Protein 8IMD (pdb70)

Structure (mmCIF, N/CA/C/O backbone):
data_8IMD
#
_entry.id   8IMD
#
_cell.length_a   45.240
_cell.length_b   53.612
_cell.length_c   169.567
_cell.angle_alpha   90.00
_cell.angle_beta   90.00
_cell.angle_gamma   90.00
#
_symmetry.space_group_name_H-M   'P 21 21 21'
#
loop_
_entity.id
_entity.type
_entity.pdbx_description
1 polymer 'Cu/Zn-Superoxide dismutase'
2 non-polymer '2-(N-MORPHOLINO)-ETHANESULFONIC ACID'
3 non-polymer 'COPPER (II) ION'
4 non-polymer 'ZINC ION'
5 water water
#
loop_
_atom_site.group_PDB
_atom_site.id
_atom_site.type_symbol
_atom_site.label_atom_id
_atom_site.label_alt_id
_atom_site.label_comp_id
_atom_site.label_asym_id
_atom_site.label_entity_id
_atom_site.label_seq_id
_atom_site.pdbx_PDB_ins_code
_atom_site.Cartn_x
_atom_site.Cartn_y
_atom_site.Cartn_z
_atom_site.occupancy
_atom_site.B_iso_or_equiv
_atom_site.auth_seq_id
_atom_site.auth_comp_id
_atom_site.auth_asym_id
_atom_site.auth_atom_id
_atom_site.pdbx_PDB_model_num
ATOM 1 N N . SER A 1 16 ? -26.598 35.474 147.038 1.00 45.68 14 SER A N 1
ATOM 2 C CA . SER A 1 16 ? -27.086 34.817 145.794 1.00 40.67 14 SER A CA 1
ATOM 3 C C . SER A 1 16 ? -26.537 33.389 145.720 1.00 36.16 14 SER A C 1
ATOM 4 O O . SER A 1 16 ? -25.319 33.208 145.834 1.00 37.71 14 SER A O 1
ATOM 7 N N . LYS A 1 17 ? -27.431 32.425 145.525 1.00 33.43 15 LYS A N 1
ATOM 8 C CA . LYS A 1 17 ? -27.091 30.987 145.522 1.00 31.55 15 LYS A CA 1
ATOM 9 C C . LYS A 1 17 ? -26.200 30.684 144.307 1.00 26.26 15 LYS A C 1
ATOM 10 O O . LYS A 1 17 ? -26.648 30.890 143.159 1.00 27.69 15 LYS A O 1
ATOM 16 N N . ILE A 1 18 ? -25.011 30.154 144.539 1.00 23.62 16 ILE A N 1
ATOM 17 C CA . ILE A 1 18 ? -24.234 29.569 143.418 1.00 21.13 16 ILE A CA 1
ATOM 18 C C . ILE A 1 18 ? -24.533 28.082 143.387 1.00 21.62 16 ILE A C 1
ATOM 19 O O . ILE A 1 18 ? -24.472 27.445 144.455 1.00 22.60 16 ILE A O 1
ATOM 24 N N . SER A 1 19 ? -24.786 27.553 142.203 1.00 17.92 17 SER A N 1
ATOM 25 C CA . SER A 1 19 ? -25.009 26.115 141.986 1.00 18.55 17 SER A CA 1
ATOM 26 C C . SER A 1 19 ? -23.745 25.500 141.393 1.00 18.38 17 SER A C 1
ATOM 27 O O . SER A 1 19 ? -22.977 26.170 140.656 1.00 18.11 17 SER A O 1
ATOM 30 N N . TYR A 1 20 ? -23.503 24.224 141.713 1.00 18.92 18 TYR A N 1
ATOM 31 C CA . TYR A 1 20 ? -22.338 23.452 141.222 1.00 18.81 18 TYR A CA 1
ATOM 32 C C . TYR A 1 20 ? -22.836 22.142 140.634 1.00 17.94 18 TYR A C 1
ATOM 33 O O . TYR A 1 20 ? -23.568 21.446 141.325 1.00 20.30 18 TYR A O 1
ATOM 42 N N . TYR A 1 21 ? -22.470 21.827 139.406 1.00 16.19 19 TYR A N 1
ATOM 43 C CA . TYR A 1 21 ? -22.753 20.536 138.752 1.00 16.18 19 TYR A CA 1
ATOM 44 C C . TYR A 1 21 ? -21.416 19.908 138.423 1.00 15.21 19 TYR A C 1
ATOM 45 O O . TYR A 1 21 ? -20.429 20.535 137.959 1.00 17.28 19 TYR A O 1
ATOM 54 N N . VAL A 1 22 ? -21.354 18.588 138.637 1.00 17.10 20 VAL A N 1
ATOM 55 C CA . VAL A 1 22 ? -20.185 17.791 138.242 1.00 17.78 20 VAL A CA 1
ATOM 56 C C . VAL A 1 22 ? -20.649 16.691 137.294 1.00 18.19 20 VAL A C 1
ATOM 57 O O . VAL A 1 22 ? -21.508 15.878 137.724 1.00 19.70 20 VAL A O 1
ATOM 61 N N . ASN A 1 23 ? -20.172 16.760 136.057 1.00 18.61 21 ASN A N 1
ATOM 62 C CA . ASN A 1 23 ? -20.591 15.813 134.998 1.00 19.65 21 ASN A CA 1
ATOM 63 C C . ASN A 1 23 ? -22.114 15.693 134.996 1.00 19.68 21 ASN A C 1
ATOM 64 O O . ASN A 1 23 ? -22.648 14.558 134.848 1.00 21.21 21 ASN A O 1
ATOM 69 N N . GLY A 1 24 ? -22.843 16.792 135.130 1.00 19.43 22 GLY A N 1
ATOM 70 C CA . GLY A 1 24 ? -24.308 16.874 135.011 1.00 21.19 22 GLY A CA 1
ATOM 71 C C . GLY A 1 24 ? -25.069 16.569 136.283 1.00 21.58 22 GLY A C 1
ATOM 72 O O . GLY A 1 24 ? -26.293 16.711 136.316 1.00 24.38 22 GLY A O 1
ATOM 73 N N . LYS A 1 25 ? -24.368 16.172 137.352 1.00 20.71 23 LYS A N 1
ATOM 74 C CA . LYS A 1 25 ? -25.037 15.872 138.626 1.00 23.45 23 LYS A CA 1
ATOM 75 C C . LYS A 1 25 ? -24.965 17.091 139.562 1.00 20.50 23 LYS A C 1
ATOM 76 O O . LYS A 1 25 ? -23.874 17.670 139.705 1.00 18.49 23 LYS A O 1
ATOM 82 N N . ASP A 1 26 ? -26.068 17.424 140.209 1.00 21.92 24 ASP A N 1
ATOM 83 C CA . ASP A 1 26 ? -26.107 18.591 141.120 1.00 22.00 24 ASP A CA 1
ATOM 84 C C . ASP A 1 26 ? -25.252 18.280 142.362 1.00 20.87 24 ASP A C 1
ATOM 85 O O . ASP A 1 26 ? -25.523 17.276 143.008 1.00 26.27 24 ASP A O 1
ATOM 90 N N . HIS A 1 27 ? -24.224 19.095 142.639 1.00 17.76 25 HIS A N 1
ATOM 91 C CA . HIS A 1 27 ? -23.377 19.096 143.867 1.00 19.06 25 HIS A CA 1
ATOM 92 C C . HIS A 1 27 ? -23.611 20.368 144.694 1.00 17.37 25 HIS A C 1
ATOM 93 O O . HIS A 1 27 ? -22.737 20.684 145.520 1.00 23.04 25 HIS A O 1
ATOM 100 N N . SER A 1 28 ? -24.704 21.084 144.455 1.00 19.38 26 SER A N 1
ATOM 101 C CA . SER A 1 28 ? -25.016 22.339 145.166 1.00 20.11 26 SER A CA 1
ATOM 102 C C . SER A 1 28 ? -25.290 22.029 146.624 1.00 20.67 26 SER A C 1
ATOM 103 O O . SER A 1 28 ? -25.758 20.914 146.923 1.00 24.28 26 SER A O 1
ATOM 106 N N . THR A 1 29 ? -24.951 22.951 147.494 1.00 21.01 27 THR A N 1
ATOM 107 C CA . THR A 1 29 ? -25.351 22.831 148.924 1.00 21.03 27 THR A CA 1
ATOM 108 C C . THR A 1 29 ? -26.825 23.192 148.999 1.00 21.80 27 THR A C 1
ATOM 109 O O . THR A 1 29 ? -27.378 23.917 148.192 1.00 22.82 27 THR A O 1
ATOM 113 N N . PRO A 1 30 ? -27.555 22.722 150.036 1.00 21.25 28 PRO A N 1
ATOM 114 C CA . PRO A 1 30 ? -28.967 23.035 150.144 1.00 23.35 28 PRO A CA 1
ATOM 115 C C . PRO A 1 30 ? -29.302 24.466 150.577 1.00 22.83 28 PRO A C 1
ATOM 116 O O . PRO A 1 30 ? -30.408 24.858 150.279 1.00 27.61 28 PRO A O 1
ATOM 120 N N . ALA A 1 31 ? -28.382 25.170 151.246 1.00 24.36 29 ALA A N 1
ATOM 121 C CA . ALA A 1 31 ? -28.647 26.501 151.833 1.00 28.10 29 ALA A CA 1
ATOM 122 C C . ALA A 1 31 ? -27.521 27.490 151.540 1.00 28.60 29 ALA A C 1
ATOM 123 O O . ALA A 1 31 ? -27.516 28.546 152.204 1.00 29.28 29 ALA A O 1
ATOM 125 N N . GLY A 1 32 ? -26.602 27.186 150.612 1.00 27.39 30 GLY A N 1
ATOM 126 C CA . GLY A 1 32 ? -25.492 28.119 150.301 1.00 25.57 30 GLY A CA 1
ATOM 127 C C . GLY A 1 32 ? -24.405 28.086 151.369 1.00 26.45 30 GLY A C 1
ATOM 128 O O . GLY A 1 32 ? -23.466 28.907 151.308 1.00 25.79 30 GLY A O 1
ATOM 129 N N . GLN A 1 33 ? -24.466 27.131 152.312 1.00 22.57 31 GLN A N 1
ATOM 130 C CA . GLN A 1 33 ? -23.462 26.954 153.378 1.00 23.77 31 GLN A CA 1
ATOM 131 C C . GLN A 1 33 ? -22.740 25.618 153.237 1.00 21.74 31 GLN A C 1
ATOM 132 O O . GLN A 1 33 ? -23.373 24.581 152.947 1.00 24.23 31 GLN A O 1
ATOM 138 N N . PHE A 1 34 ? -21.435 25.653 153.440 1.00 21.58 32 PHE A N 1
ATOM 139 C CA . PHE A 1 34 ? -20.586 24.454 153.492 1.00 21.28 32 PHE A CA 1
ATOM 140 C C . PHE A 1 34 ? -20.335 24.109 154.957 1.00 25.74 32 PHE A C 1
ATOM 141 O O . PHE A 1 34 ? -19.950 24.979 155.722 1.00 25.27 32 PHE A O 1
ATOM 149 N N . MET A 1 35 ? -20.583 22.850 155.313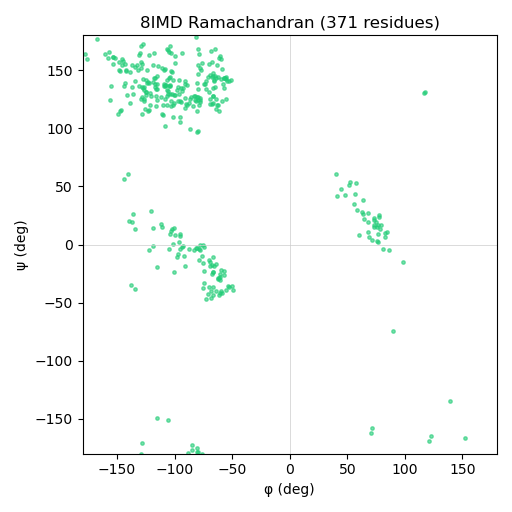 1.00 28.30 33 MET A N 1
ATOM 150 C CA . MET A 1 35 ? -20.421 22.358 156.714 1.00 33.17 33 MET A CA 1
ATOM 151 C C . MET A 1 35 ? -19.212 21.436 156.744 1.00 35.03 33 MET A C 1
ATOM 152 O O . MET A 1 35 ? -19.043 20.605 155.824 1.00 41.77 33 MET A O 1
ATOM 157 N N . ASN A 1 36 ? -18.368 21.579 157.756 1.00 35.47 34 ASN A N 1
ATOM 158 C CA . ASN A 1 36 ? -17.186 20.712 157.923 1.00 37.25 34 ASN A CA 1
ATOM 159 C C . ASN A 1 36 ? -16.811 20.717 159.401 1.00 35.70 34 ASN A C 1
ATOM 160 O O . ASN A 1 36 ? -16.659 21.821 159.938 1.00 34.48 34 ASN A O 1
ATOM 165 N N . GLN A 1 37 ? -16.730 19.533 160.007 1.00 38.81 35 GLN A N 1
ATOM 166 C CA . GLN A 1 37 ? -16.345 19.333 161.429 1.00 38.57 35 GLN A CA 1
ATOM 167 C C . GLN A 1 37 ? -17.093 20.368 162.283 1.00 38.46 35 GLN A C 1
ATOM 168 O O . GLN A 1 37 ? -16.448 21.064 163.090 1.00 43.33 35 GLN A O 1
ATOM 174 N N . GLY A 1 38 ? -18.407 20.496 162.067 1.00 36.43 36 GLY A N 1
ATOM 175 C CA . GLY A 1 38 ? -19.323 21.257 162.939 1.00 38.80 36 GLY A CA 1
ATOM 176 C C . GLY A 1 38 ? -19.223 22.770 162.776 1.00 38.71 36 GLY A C 1
ATOM 177 O O . GLY A 1 38 ? -19.754 23.509 163.637 1.00 37.00 36 GLY A O 1
ATOM 178 N N . THR A 1 39 ? -18.599 23.259 161.707 1.00 36.21 37 THR A N 1
ATOM 179 C CA . THR A 1 39 ? -18.548 24.707 161.383 1.00 36.16 37 THR A CA 1
ATOM 180 C C . THR A 1 39 ? -19.279 24.911 160.048 1.00 36.18 37 THR A C 1
ATOM 181 O O . THR A 1 39 ? -19.198 23.990 159.211 1.00 35.24 37 THR A O 1
ATOM 185 N N . ALA A 1 40 ? -19.993 26.026 159.906 1.00 34.53 38 ALA A N 1
ATOM 186 C CA . ALA A 1 40 ? -20.631 26.490 158.649 1.00 32.80 38 ALA A CA 1
ATOM 187 C C . ALA A 1 40 ? -19.821 27.677 158.104 1.00 34.75 38 ALA A C 1
ATOM 188 O O . ALA A 1 40 ? -19.308 28.486 158.891 1.00 33.41 38 ALA A O 1
ATOM 190 N N . ALA A 1 41 ? -19.672 27.739 156.785 1.00 28.23 39 ALA A N 1
ATOM 191 C CA . ALA A 1 41 ? -19.055 28.863 156.055 1.00 27.39 39 ALA A CA 1
ATOM 192 C C . ALA A 1 41 ? -19.856 29.047 154.773 1.00 25.61 39 ALA A C 1
ATOM 193 O O . ALA A 1 41 ? -20.428 28.093 154.238 1.00 27.19 39 ALA A O 1
ATOM 195 N N . PRO A 1 42 ? -19.968 30.267 154.224 1.00 24.03 40 PRO A N 1
ATOM 196 C CA . PRO A 1 42 ? -20.597 30.417 152.918 1.00 23.87 40 PRO A CA 1
ATOM 197 C C . PRO A 1 42 ? -19.875 29.486 151.939 1.00 20.95 40 PRO A C 1
ATOM 198 O O . PRO A 1 42 ? -18.655 29.363 151.973 1.00 22.39 40 PRO A O 1
ATOM 202 N N . ASP A 1 43 ? -20.620 28.845 151.047 1.00 20.19 41 ASP A N 1
ATOM 203 C CA . ASP A 1 43 ? -19.991 27.860 150.150 1.00 21.04 41 ASP A CA 1
ATOM 204 C C . ASP A 1 43 ? -19.251 28.522 148.985 1.00 20.81 41 ASP A C 1
ATOM 205 O O . ASP A 1 43 ? -18.436 27.827 148.379 1.00 21.81 41 ASP A O 1
ATOM 210 N N . SER A 1 44 ? -19.472 29.823 148.752 1.00 18.60 42 SER A N 1
ATOM 211 C CA . SER A 1 44 ? -18.926 30.534 147.559 1.00 18.94 42 SER A CA 1
ATOM 212 C C . SER A 1 44 ? -18.536 31.947 147.971 1.00 19.92 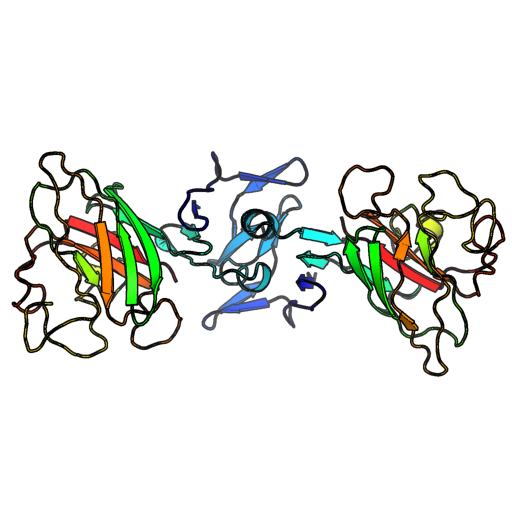42 SER A C 1
ATOM 213 O O . SER A 1 44 ? -19.334 32.625 148.678 1.00 21.28 42 SER A O 1
ATOM 216 N N . ILE A 1 45 ? -17.406 32.385 147.469 1.00 18.39 43 ILE A N 1
ATOM 217 C CA . ILE A 1 45 ? -17.062 33.824 147.413 1.00 21.20 43 ILE A CA 1
ATOM 218 C C . ILE A 1 45 ? -16.660 34.132 145.976 1.00 19.70 43 ILE A C 1
ATOM 219 O O . ILE A 1 45 ? -15.880 33.419 145.384 1.00 19.86 43 ILE A O 1
ATOM 224 N N . ILE A 1 46 ? -17.161 35.239 145.454 1.00 22.33 44 ILE A N 1
ATOM 225 C CA . ILE A 1 46 ? -16.724 35.720 144.123 1.00 24.15 44 ILE A CA 1
ATOM 226 C C . ILE A 1 46 ? -15.880 36.960 144.347 1.00 22.96 44 ILE A C 1
ATOM 227 O O . ILE A 1 46 ? -16.332 37.878 145.085 1.00 26.20 44 ILE A O 1
ATOM 232 N N . HIS A 1 47 ? -14.674 36.914 143.811 1.00 24.08 45 HIS A N 1
ATOM 233 C CA . HIS A 1 47 ? -13.765 38.078 143.898 1.00 25.06 45 HIS A CA 1
ATOM 234 C C . HIS A 1 47 ? -12.996 38.236 142.592 1.00 25.95 45 HIS A C 1
ATOM 235 O O . HIS A 1 47 ? -12.382 37.264 142.125 1.00 23.17 45 HIS A O 1
ATOM 242 N N . ASN A 1 48 ? -13.009 39.457 142.024 1.00 25.84 46 ASN A N 1
ATOM 243 C CA . ASN A 1 48 ? -12.358 39.786 140.740 1.00 24.99 46 ASN A CA 1
ATOM 244 C C . ASN A 1 48 ? -12.889 38.842 139.668 1.00 23.61 46 ASN A C 1
ATOM 245 O O . ASN A 1 48 ? -12.155 38.545 138.733 1.00 25.71 46 ASN A O 1
ATOM 250 N N . GLY A 1 49 ? -14.164 38.479 139.775 1.00 22.06 47 GLY A N 1
ATOM 251 C CA . GLY A 1 49 ? -14.817 37.599 138.787 1.00 24.28 47 GLY A CA 1
ATOM 252 C C . GLY A 1 49 ? -14.487 36.120 139.049 1.00 22.13 47 GLY A C 1
ATOM 253 O O . GLY A 1 49 ? -14.900 35.306 138.223 1.00 24.13 47 GLY A O 1
ATOM 254 N N . THR A 1 50 ? -13.638 35.785 140.027 1.00 23.35 48 THR A N 1
ATOM 255 C CA . THR A 1 50 ? -13.191 34.381 140.270 1.00 20.94 48 THR A CA 1
ATOM 256 C C . THR A 1 50 ? -14.072 33.775 141.378 1.00 19.97 48 THR A C 1
ATOM 257 O O . THR A 1 50 ? -14.189 34.398 142.421 1.00 20.05 48 THR A O 1
ATOM 261 N N . THR A 1 51 ? -14.649 32.585 141.157 1.00 19.15 49 THR A N 1
ATOM 262 C CA . THR A 1 51 ? -15.433 31.864 142.191 1.00 18.25 49 THR A CA 1
ATOM 263 C C . THR A 1 51 ? -14.498 31.033 143.062 1.00 16.67 49 THR A C 1
ATOM 264 O O . THR A 1 51 ? -13.687 30.294 142.551 1.00 17.42 49 THR A O 1
ATOM 268 N N . TYR A 1 52 ? -14.604 31.235 144.360 1.00 17.16 50 TYR A N 1
ATOM 269 C CA . TYR A 1 52 ? -13.810 30.538 145.372 1.00 16.79 50 TYR A CA 1
ATOM 270 C C . TYR A 1 52 ? -14.727 29.696 146.222 1.00 15.56 50 TYR A C 1
ATOM 271 O O . TYR A 1 52 ? -15.843 30.085 146.502 1.00 16.28 50 TYR A O 1
ATOM 280 N N . VAL A 1 53 ? -14.190 28.548 146.626 1.00 16.87 51 VAL A N 1
ATOM 281 C CA . VAL A 1 53 ? -14.915 27.616 147.537 1.00 17.62 51 VAL A CA 1
ATOM 282 C C . VAL A 1 53 ? -13.981 27.282 148.695 1.00 15.37 51 VAL A C 1
ATOM 283 O O . VAL A 1 53 ? -12.775 27.322 148.594 1.00 15.70 51 VAL A O 1
ATOM 287 N N . PRO A 1 54 ? -14.534 26.870 149.854 1.00 17.62 52 PRO A N 1
ATOM 288 C CA . PRO A 1 54 ? -13.666 26.411 150.936 1.00 17.22 52 PRO A CA 1
ATOM 289 C C . PRO A 1 54 ? -12.764 25.256 150.520 1.00 18.04 52 PRO A C 1
ATOM 290 O O . PRO A 1 54 ? -13.214 24.349 149.779 1.00 18.00 52 PRO A O 1
ATOM 294 N N A VAL A 1 55 ? -11.533 25.269 151.023 0.50 19.24 53 VAL A N 1
ATOM 295 N N B VAL A 1 55 ? -11.525 25.267 150.996 0.50 19.95 53 VAL A N 1
ATOM 296 C CA A VAL A 1 55 ? -10.526 24.215 150.709 0.50 18.98 53 VAL A CA 1
ATOM 297 C CA B VAL A 1 55 ? -10.540 24.196 150.669 0.50 20.11 53 VAL A CA 1
ATOM 298 C C A VAL A 1 55 ? -11.112 22.832 150.988 0.50 19.94 53 VAL A C 1
ATOM 299 C C B VAL A 1 55 ? -11.153 22.825 150.962 0.50 20.57 53 VAL A C 1
ATOM 300 O O A VAL A 1 55 ? -10.829 21.930 150.189 0.50 20.36 53 VAL A O 1
ATOM 301 O O B VAL A 1 55 ? -10.969 21.922 150.138 0.50 20.85 53 VAL A O 1
ATOM 308 N N . ARG A 1 56 ? -11.876 22.654 152.074 1.00 21.67 54 ARG A N 1
ATOM 309 C CA . ARG A 1 56 ? -12.398 21.311 152.449 1.00 23.49 54 ARG A CA 1
ATOM 310 C C . ARG A 1 56 ? -13.630 20.934 151.597 1.00 22.54 54 ARG A C 1
ATOM 311 O O . ARG A 1 56 ? -14.049 19.775 151.634 1.00 25.92 54 ARG A O 1
ATOM 319 N N . MET A 1 57 ? -14.097 21.794 150.684 1.00 21.17 55 MET A N 1
ATOM 320 C CA . MET A 1 57 ? -15.220 21.482 149.778 1.00 20.68 55 MET A CA 1
ATOM 321 C C . MET A 1 57 ? -14.706 21.057 148.402 1.00 19.97 55 MET A C 1
ATOM 322 O O . MET A 1 57 ? -15.423 20.439 147.598 1.00 21.74 55 MET A O 1
ATOM 327 N N A VAL A 1 58 ? -13.488 21.405 148.075 0.50 18.74 56 VAL A N 1
ATOM 328 N N B VAL A 1 58 ? -13.485 21.452 148.079 0.50 19.91 56 VAL A N 1
ATOM 329 C CA A VAL A 1 58 ? -13.128 21.399 146.630 0.50 20.16 56 VAL A CA 1
ATOM 330 C CA B VAL A 1 58 ? -12.975 21.357 146.675 0.50 21.69 56 VAL A CA 1
ATOM 331 C C A VAL A 1 58 ? -12.807 19.959 146.156 0.50 21.48 56 VAL A C 1
ATOM 332 C C B VAL A 1 58 ? -13.034 19.903 146.213 0.50 20.80 56 VAL A C 1
ATOM 333 O O A VAL A 1 58 ? -12.827 19.739 144.888 0.50 20.93 56 VAL A O 1
ATOM 334 O O B VAL A 1 58 ? -13.450 19.639 145.067 0.50 16.68 56 VAL A O 1
ATOM 341 N N . SER A 1 59 ? -12.625 18.974 147.060 1.00 20.77 57 SER A N 1
ATOM 342 C CA . SER A 1 59 ? -12.520 17.534 146.714 1.00 22.40 57 SER A CA 1
ATOM 343 C C . SER A 1 59 ? -13.804 17.067 146.032 1.00 19.20 57 SER A C 1
ATOM 344 O O . SER A 1 59 ? -13.717 16.302 145.021 1.00 22.38 57 SER A O 1
ATOM 347 N N . ASP A 1 60 ? -14.931 17.455 146.580 1.00 20.44 58 ASP A N 1
ATOM 348 C CA . ASP A 1 60 ? -16.244 17.012 146.072 1.00 19.11 58 ASP A CA 1
ATOM 349 C C . ASP A 1 60 ? -16.397 17.520 144.633 1.00 20.08 58 ASP A C 1
ATOM 350 O O . ASP A 1 60 ? -17.146 16.871 143.867 1.00 21.03 58 ASP A O 1
ATOM 355 N N . LEU A 1 61 ? -15.774 18.643 144.287 1.00 18.76 59 LEU A N 1
ATOM 356 C CA . LEU A 1 61 ? -15.992 19.255 142.956 1.00 17.70 59 LEU A CA 1
ATOM 357 C C . LEU A 1 61 ? -14.970 18.741 141.948 1.00 18.82 59 LEU A C 1
ATOM 358 O O . LEU A 1 61 ? -15.247 18.881 140.734 1.00 17.90 59 LEU A O 1
ATOM 363 N N . VAL A 1 62 ? -13.834 18.159 142.368 1.00 19.55 60 VAL A N 1
ATOM 364 C CA . VAL A 1 62 ? -12.751 17.811 141.391 1.00 20.27 60 VAL A CA 1
ATOM 365 C C . VAL A 1 62 ? -12.462 16.302 141.351 1.00 20.83 60 VAL A C 1
ATOM 366 O O . VAL A 1 62 ? -11.592 15.917 140.530 1.00 24.96 60 VAL A O 1
ATOM 370 N N . GLY A 1 63 ? -13.144 15.508 142.156 1.00 19.52 61 GLY A N 1
ATOM 371 C CA . GLY A 1 63 ? -13.127 14.036 142.085 1.00 22.15 61 GLY A CA 1
ATOM 372 C C . GLY A 1 63 ? -11.757 13.474 142.362 1.00 28.55 61 GLY A C 1
ATOM 373 O O . GLY A 1 63 ? -11.477 12.363 141.858 1.00 30.32 61 GLY A O 1
ATOM 374 N N . GLN A 1 64 ? -10.928 14.198 143.123 1.00 26.14 62 GLN A N 1
ATOM 375 C CA . GLN A 1 64 ? -9.570 13.742 143.530 1.00 28.80 62 GLN A CA 1
ATOM 376 C C . GLN A 1 64 ? -9.522 14.011 145.037 1.00 29.32 62 GLN A C 1
ATOM 377 O O . GLN A 1 64 ? -10.220 14.914 145.524 1.00 25.45 62 GLN A O 1
ATOM 383 N N . PRO A 1 65 ? -8.775 13.248 145.874 1.00 30.20 63 PRO A N 1
ATOM 384 C CA . PRO A 1 65 ? -8.683 13.649 147.266 1.00 27.77 63 PRO A CA 1
ATOM 385 C C . PRO A 1 65 ? -7.851 14.949 147.301 1.00 23.82 63 PRO A C 1
ATOM 386 O O . PRO A 1 65 ? -6.940 15.179 146.495 1.00 24.71 63 PRO A O 1
ATOM 390 N N . VAL A 1 66 ? -8.238 15.793 148.252 1.00 25.71 64 VAL A N 1
ATOM 391 C CA . VAL A 1 66 ? -7.602 17.107 148.489 1.00 25.72 64 VAL A CA 1
ATOM 392 C C . VAL A 1 66 ? -7.100 17.059 149.933 1.00 24.37 64 VAL A C 1
ATOM 393 O O . VAL A 1 66 ? -7.893 16.742 150.841 1.00 27.57 64 VAL A O 1
ATOM 397 N N . TYR A 1 67 ? -5.794 17.214 150.083 1.00 21.87 65 TYR A N 1
ATOM 398 C CA . TYR A 1 67 ? -5.176 17.220 151.423 1.00 22.99 65 TYR A CA 1
ATOM 399 C C . TYR A 1 67 ? -4.775 18.655 151.717 1.00 19.59 65 TYR A C 1
ATOM 400 O O . TYR A 1 67 ? -4.161 19.331 150.866 1.00 22.85 65 TYR A O 1
ATOM 409 N N . TRP A 1 68 ? -5.054 19.041 152.961 1.00 18.65 66 TRP A N 1
ATOM 410 C CA . TRP A 1 68 ? -4.856 20.424 153.446 1.00 18.79 66 TRP A CA 1
ATOM 411 C C . TRP A 1 68 ? -4.001 20.406 154.718 1.00 19.02 66 TRP A C 1
ATOM 412 O O . TRP A 1 68 ? -4.381 19.742 155.671 1.00 17.42 66 TRP A O 1
ATOM 423 N N . GLU A 1 69 ? -2.917 21.157 154.679 1.00 17.89 67 GLU A N 1
ATOM 424 C CA . GLU A 1 69 ? -2.035 21.397 155.852 1.00 19.21 67 GLU A CA 1
ATOM 425 C C . GLU A 1 69 ? -2.281 22.849 156.265 1.00 18.39 67 GLU A C 1
ATOM 426 O O . GLU A 1 69 ? -1.721 23.738 155.603 1.00 19.14 67 GLU A O 1
ATOM 432 N N . GLN A 1 70 ? -3.061 23.073 157.325 1.00 19.45 68 GLN A N 1
ATOM 433 C CA . GLN A 1 70 ? -3.635 24.407 157.630 1.00 21.58 68 GLN A CA 1
ATOM 434 C C . GLN A 1 70 ? -2.514 25.369 158.034 1.00 22.51 68 GLN A C 1
ATOM 435 O O . GLN A 1 70 ? -2.547 26.506 157.548 1.00 26.14 68 GLN A O 1
ATOM 441 N N . ALA A 1 71 ? -1.577 24.982 158.901 1.00 23.37 69 ALA A N 1
ATOM 442 C CA . ALA A 1 71 ? -0.577 25.922 159.447 1.00 28.96 69 ALA A CA 1
ATOM 443 C C . ALA A 1 71 ? 0.406 26.312 158.348 1.00 26.24 69 ALA A C 1
ATOM 444 O O . ALA A 1 71 ? 0.804 27.489 158.324 1.00 30.12 69 ALA A O 1
ATOM 446 N N . SER A 1 72 ? 0.776 25.398 157.448 1.00 24.00 70 SER A N 1
ATOM 447 C CA . SER A 1 72 ? 1.755 25.693 156.353 1.00 24.29 70 SER A CA 1
ATOM 448 C C . SER A 1 72 ? 1.013 26.149 155.088 1.00 25.04 70 SER A C 1
ATOM 449 O O . SER A 1 72 ? 1.694 26.348 154.044 1.00 24.96 70 SER A O 1
ATOM 452 N N . ARG A 1 73 ? -0.317 26.186 155.121 1.00 22.81 71 ARG A N 1
ATOM 453 C CA . ARG A 1 73 ? -1.134 26.620 153.948 1.00 23.89 71 ARG A CA 1
ATOM 454 C C . ARG A 1 73 ? -0.716 25.846 152.693 1.00 24.95 71 ARG A C 1
ATOM 455 O O . ARG A 1 73 ? -0.493 26.479 151.628 1.00 24.72 71 ARG A O 1
ATOM 463 N N . THR A 1 74 ? -0.657 24.522 152.775 1.00 22.24 72 THR A N 1
ATOM 464 C CA . THR A 1 74 ? -0.272 23.628 151.653 1.00 23.70 72 THR A CA 1
ATOM 465 C C . THR A 1 74 ? -1.449 22.742 151.265 1.00 21.12 72 THR A C 1
ATOM 466 O O . THR A 1 74 ? -1.979 22.031 152.107 1.00 19.29 72 THR A O 1
ATOM 470 N N . ILE A 1 75 ? -1.819 22.793 149.977 1.00 21.64 73 ILE A N 1
ATOM 471 C CA . ILE A 1 75 ? -2.785 21.864 149.346 1.00 21.01 73 ILE A CA 1
ATOM 472 C C . ILE A 1 75 ? -2.020 20.844 148.538 1.00 19.89 73 ILE A C 1
ATOM 473 O O . ILE A 1 75 ? -1.189 21.200 147.721 1.00 21.95 73 ILE A O 1
ATOM 478 N N A SER A 1 76 ? -2.357 19.585 148.783 0.50 19.65 74 SER A N 1
ATOM 479 N N B SER A 1 76 ? -2.300 19.578 148.770 0.50 20.32 74 SER A N 1
ATOM 480 C CA A SER A 1 76 ? -1.850 18.387 148.071 0.50 21.24 74 SER A CA 1
ATOM 481 C CA B SER A 1 76 ? -1.744 18.491 147.938 0.50 22.06 74 SER A CA 1
ATOM 482 C C A SER A 1 76 ? -3.009 17.736 147.335 0.50 20.38 74 SER A C 1
ATOM 483 C C B SER A 1 76 ? -2.911 17.702 147.341 0.50 21.57 74 SER A C 1
ATOM 484 O O A SER A 1 76 ? -3.975 17.344 147.988 0.50 21.13 74 SER A O 1
ATOM 485 O O B SER A 1 76 ? -3.817 17.272 148.051 0.50 22.13 74 SER A O 1
ATOM 490 N N . LEU A 1 77 ? -2.861 17.571 146.026 1.00 26.30 75 LEU A N 1
ATOM 491 C CA . LEU A 1 77 ? -3.865 16.834 145.246 1.00 29.63 75 LEU A CA 1
ATOM 492 C C . LEU A 1 77 ? -3.253 15.493 144.911 1.00 25.17 75 LEU A C 1
ATOM 493 O O . LEU A 1 77 ? -2.046 15.412 144.552 1.00 26.61 75 LEU A O 1
ATOM 498 N N . GLY A 1 78 ? -4.062 14.456 145.073 1.00 32.51 76 GLY A N 1
ATOM 499 C CA . GLY A 1 78 ? -3.654 13.106 144.681 1.00 31.22 76 GLY A CA 1
ATOM 500 C C . GLY A 1 78 ? -2.956 12.394 145.816 1.00 35.00 76 GLY A C 1
ATOM 501 O O . GLY A 1 78 ? -3.584 11.468 146.374 1.00 38.40 76 GLY A O 1
ATOM 502 N N . LEU A 1 79 ? -1.705 12.801 146.079 1.00 36.61 77 LEU A N 1
ATOM 503 C CA . LEU A 1 79 ? -0.769 12.234 147.090 1.00 33.10 77 LEU A CA 1
ATOM 504 C C . LEU A 1 79 ? -0.494 13.293 148.142 1.00 29.92 77 LEU A C 1
ATOM 505 O O . LEU A 1 79 ? -0.251 14.444 147.820 1.00 30.55 77 LEU A O 1
ATOM 510 N N . PRO A 1 80 ? -0.541 12.958 149.443 1.00 24.70 78 PRO A N 1
ATOM 511 C CA . PRO A 1 80 ? -0.163 13.954 150.444 1.00 22.73 78 PRO A CA 1
ATOM 512 C C . PRO A 1 80 ? 1.317 14.274 150.304 1.00 22.45 78 PRO A C 1
ATOM 513 O O . PRO A 1 80 ? 2.122 13.346 150.111 1.00 22.84 78 PRO A O 1
ATOM 517 N N . VAL A 1 81 ? 1.654 15.549 150.457 1.00 18.86 79 VAL A N 1
ATOM 518 C CA . VAL A 1 81 ? 3.037 16.052 150.548 1.00 20.31 79 VAL A CA 1
ATOM 519 C C . VAL A 1 81 ? 3.291 16.478 151.998 1.00 19.27 79 VAL A C 1
ATOM 520 O O . VAL A 1 81 ? 2.379 17.025 152.656 1.00 20.95 79 VAL A O 1
ATOM 524 N N . VAL A 1 82 ? 4.467 16.127 152.502 1.00 18.67 80 VAL A N 1
ATOM 525 C CA . VAL A 1 82 ? 4.936 16.545 153.840 1.00 20.05 80 VAL A CA 1
ATOM 526 C C . VAL A 1 82 ? 6.155 17.415 153.629 1.00 17.73 80 VAL A C 1
ATOM 527 O O . VAL A 1 82 ? 7.186 16.937 153.056 1.00 21.20 80 VAL A O 1
ATOM 531 N N . LYS A 1 83 ? 6.091 18.656 154.069 1.00 17.46 81 LYS A N 1
ATOM 532 C CA . LYS A 1 83 ? 7.256 19.537 154.052 1.00 19.18 81 LYS A CA 1
ATOM 533 C C . LYS A 1 83 ? 7.995 19.417 155.371 1.00 19.08 81 LYS A C 1
ATOM 534 O O . LYS A 1 83 ? 7.356 19.600 156.431 1.00 20.14 81 LYS A O 1
ATOM 540 N N . LEU A 1 84 ? 9.276 19.137 155.327 1.00 17.60 82 LEU A N 1
ATOM 541 C CA . LEU A 1 84 ? 10.080 18.898 156.526 1.00 19.40 82 LEU A CA 1
ATOM 542 C C . LEU A 1 84 ? 10.920 20.140 156.784 1.00 19.75 82 LEU A C 1
ATOM 543 O O . LEU A 1 84 ? 11.563 20.704 155.857 1.00 19.75 82 LEU A O 1
ATOM 548 N N . TYR A 1 85 ? 10.968 20.529 158.029 1.00 18.20 83 TYR A N 1
ATOM 549 C CA . TYR A 1 85 ? 11.713 21.693 158.523 1.00 17.96 83 TYR A CA 1
ATOM 550 C C . TYR A 1 85 ? 12.608 21.319 159.684 1.00 19.14 83 TYR A C 1
ATOM 551 O O . TYR A 1 85 ? 12.322 20.338 160.421 1.00 18.25 83 TYR A O 1
ATOM 560 N N . ASN A 1 86 ? 13.682 22.082 159.914 1.00 18.43 84 ASN A N 1
ATOM 561 C CA . ASN A 1 86 ? 14.457 21.957 161.159 1.00 19.70 84 ASN A CA 1
ATOM 562 C C . ASN A 1 86 ? 13.822 22.801 162.277 1.00 19.75 84 ASN A C 1
ATOM 563 O O . ASN A 1 86 ? 12.785 23.393 162.074 1.00 22.06 84 ASN A O 1
ATOM 568 N N . ALA A 1 87 ? 14.479 22.807 163.438 1.00 24.13 85 ALA A N 1
ATOM 569 C CA . ALA A 1 87 ? 13.958 23.485 164.638 1.00 26.70 85 ALA A CA 1
ATOM 570 C C . ALA A 1 87 ? 13.816 24.987 164.376 1.00 30.10 85 ALA A C 1
ATOM 571 O O . ALA A 1 87 ? 12.875 25.586 164.930 1.00 31.11 85 ALA A O 1
ATOM 573 N N . ALA A 1 88 ? 14.649 25.545 163.490 1.00 32.95 86 ALA A N 1
ATOM 574 C CA . ALA A 1 88 ? 14.684 26.975 163.119 1.00 33.87 86 ALA A CA 1
ATOM 575 C C . ALA A 1 88 ? 13.601 27.347 162.096 1.00 31.96 86 ALA A C 1
ATOM 576 O O . ALA A 1 88 ? 13.524 28.538 161.766 1.00 36.03 86 ALA A O 1
ATOM 578 N N . GLY A 1 89 ? 12.788 26.402 161.589 1.00 26.91 87 GLY A N 1
ATOM 579 C CA . GLY A 1 89 ? 11.757 26.676 160.575 1.00 27.47 87 GLY A CA 1
ATOM 580 C C . GLY A 1 89 ? 12.282 26.668 159.137 1.00 24.71 87 GLY A C 1
ATOM 581 O O . GLY A 1 89 ? 11.479 26.976 158.241 1.00 29.83 87 GLY A O 1
ATOM 582 N N . GLU A 1 90 ? 13.510 26.221 158.926 1.00 27.08 88 GLU A N 1
ATOM 583 C CA . GLU A 1 90 ? 14.121 26.180 157.563 1.00 28.10 88 GLU A CA 1
ATOM 584 C C . GLU A 1 90 ? 13.835 24.834 156.902 1.00 27.84 88 GLU A C 1
ATOM 585 O O . GLU A 1 90 ? 13.950 23.798 157.598 1.00 23.55 88 GLU A O 1
ATOM 591 N N . SER A 1 91 ? 13.492 24.857 155.617 1.00 25.84 89 SER A N 1
ATOM 592 C CA . SER A 1 91 ? 13.224 23.637 154.832 1.00 26.92 89 SER A CA 1
ATOM 593 C C . SER A 1 91 ? 14.440 22.707 154.873 1.00 24.37 89 SER A C 1
ATOM 594 O O . SER A 1 91 ? 15.582 23.163 154.648 1.00 24.00 89 SER A O 1
ATOM 597 N N . VAL A 1 92 ? 14.221 21.412 155.102 1.00 21.93 90 VAL A N 1
ATOM 598 C CA . VAL A 1 92 ? 15.298 20.388 154.984 1.00 23.81 90 VAL A CA 1
ATOM 599 C C . VAL A 1 92 ? 14.906 19.316 153.978 1.00 22.69 90 VAL A C 1
ATOM 600 O O . VAL A 1 92 ? 15.744 18.454 153.653 1.00 24.15 90 VAL A O 1
ATOM 604 N N . GLY A 1 93 ? 13.703 19.355 153.446 1.00 21.38 91 GLY A N 1
ATOM 605 C CA . GLY A 1 93 ? 13.295 18.320 152.486 1.00 23.95 91 GLY A CA 1
ATOM 606 C C . GLY A 1 93 ? 11.812 18.101 152.508 1.00 21.84 91 GLY A C 1
ATOM 607 O O . GLY A 1 93 ? 11.089 18.991 153.013 1.00 21.46 91 GLY A O 1
ATOM 608 N N . SER A 1 94 ? 11.378 17.025 151.899 1.00 19.83 92 SER A N 1
ATOM 609 C CA . SER A 1 94 ? 9.950 16.717 151.754 1.00 20.10 92 SER A CA 1
ATOM 610 C C . SER A 1 94 ? 9.723 15.238 151.547 1.00 19.18 92 SER A C 1
ATOM 611 O O . SER A 1 94 ? 10.678 14.451 151.295 1.00 20.53 92 SER A O 1
ATOM 614 N N . ALA A 1 95 ? 8.484 14.867 151.701 1.00 20.27 93 ALA A N 1
ATOM 615 C CA . ALA A 1 95 ? 8.098 13.473 151.506 1.00 21.46 93 ALA A CA 1
ATOM 616 C C . ALA A 1 95 ? 6.733 13.421 150.839 1.00 22.14 93 ALA A C 1
ATOM 617 O O . ALA A 1 95 ? 5.950 14.356 150.993 1.00 23.45 93 ALA A O 1
ATOM 619 N N . THR A 1 96 ? 6.515 12.379 150.066 1.00 20.91 94 THR A N 1
ATOM 620 C CA . THR A 1 96 ? 5.187 12.011 149.552 1.00 22.17 94 THR A CA 1
ATOM 621 C C . THR A 1 96 ? 4.736 10.752 150.252 1.00 22.80 94 THR A C 1
ATOM 622 O O . THR A 1 96 ? 5.581 9.903 150.612 1.00 24.08 94 THR A O 1
ATOM 626 N N . LEU A 1 97 ? 3.440 10.605 150.397 1.00 21.74 95 LEU A N 1
ATOM 627 C CA . LEU A 1 97 ? 2.817 9.400 150.954 1.00 21.48 95 LEU A CA 1
ATOM 628 C C . LEU A 1 97 ? 1.932 8.807 149.879 1.00 24.90 95 LEU A C 1
ATOM 629 O O . LEU A 1 97 ? 1.310 9.599 149.174 1.00 24.55 95 LEU A O 1
ATOM 634 N N . GLU A 1 98 ? 1.856 7.488 149.798 1.00 27.41 96 GLU A N 1
ATOM 635 C CA . GLU A 1 98 ? 0.881 6.826 148.893 1.00 28.26 96 GLU A CA 1
ATOM 636 C C . GLU A 1 98 ? 0.349 5.563 149.532 1.00 27.10 96 GLU A C 1
ATOM 637 O O . GLU A 1 98 ? 1.145 4.817 150.144 1.00 26.08 96 GLU A O 1
ATOM 643 N N . GLN A 1 99 ? -0.962 5.350 149.430 1.00 24.13 97 GLN A N 1
ATOM 644 C CA . GLN A 1 99 ? -1.600 4.184 150.035 1.00 25.74 97 GLN A CA 1
ATOM 645 C C . GLN A 1 99 ? -1.157 2.957 149.241 1.00 24.63 97 GLN A C 1
ATOM 646 O O . GLN A 1 99 ? -1.211 3.001 147.980 1.00 26.98 97 GLN A O 1
ATOM 652 N N . ILE A 1 100 ? -0.722 1.916 149.935 1.00 26.23 98 ILE A N 1
ATOM 653 C CA . ILE A 1 100 ? -0.461 0.585 149.311 1.00 24.82 98 ILE A CA 1
ATOM 654 C C . ILE A 1 100 ? -1.179 -0.470 150.139 1.00 25.37 98 ILE A C 1
ATOM 655 O O . ILE A 1 100 ? -1.895 -0.153 151.084 1.00 26.77 98 ILE A O 1
ATOM 660 N N . ASN A 1 101 ? -1.060 -1.738 149.731 1.00 25.70 99 ASN A N 1
ATOM 661 C CA . ASN A 1 101 ? -1.754 -2.834 150.437 1.00 30.43 99 ASN A CA 1
ATOM 662 C C . ASN A 1 101 ? -1.235 -2.896 151.879 1.00 28.11 99 ASN A C 1
ATOM 663 O O . ASN A 1 101 ? -0.033 -3.167 152.045 1.00 31.55 99 ASN A O 1
ATOM 668 N N . ASP A 1 102 ? -2.085 -2.630 152.877 1.00 31.07 100 ASP A N 1
ATOM 669 C CA . ASP A 1 102 ? -1.750 -2.752 154.326 1.00 35.36 100 ASP A CA 1
ATOM 670 C C . ASP A 1 102 ? -0.552 -1.857 154.691 1.00 34.78 100 ASP A C 1
ATOM 671 O O . ASP A 1 102 ? 0.207 -2.243 155.629 1.00 31.70 100 ASP A O 1
ATOM 676 N N . GLY A 1 103 ? -0.362 -0.731 153.998 1.00 30.59 101 GLY A N 1
ATOM 677 C CA . GLY A 1 103 ? 0.625 0.271 154.439 1.00 27.92 101 GLY A CA 1
ATOM 678 C C . GLY A 1 103 ? 0.521 1.595 153.732 1.00 27.37 101 GLY A C 1
ATOM 679 O O . GLY A 1 103 ? -0.334 1.797 152.818 1.00 27.63 101 GLY A O 1
ATOM 680 N N . VAL A 1 104 ? 1.359 2.537 154.152 1.00 24.64 102 VAL A N 1
ATOM 681 C CA . VAL A 1 104 ? 1.571 3.797 153.410 1.00 23.57 102 VAL A CA 1
ATOM 682 C C . VAL A 1 104 ? 3.034 3.875 153.041 1.00 23.09 102 VAL A C 1
ATOM 683 O O . VAL A 1 104 ? 3.900 3.764 153.944 1.00 21.05 102 VAL A O 1
ATOM 687 N N . LYS A 1 105 ? 3.310 4.093 151.769 1.00 22.23 103 LYS A N 1
ATOM 688 C CA . LYS A 1 105 ? 4.666 4.190 151.218 1.00 23.32 103 LYS A CA 1
ATOM 689 C C . LYS A 1 105 ? 5.110 5.634 151.340 1.00 23.11 103 LYS A C 1
ATOM 690 O O . LYS A 1 105 ? 4.369 6.544 150.861 1.00 23.48 103 LYS A O 1
ATOM 696 N N . VAL A 1 106 ? 6.233 5.856 152.052 1.00 21.53 104 VAL A N 1
ATOM 697 C CA . VAL A 1 106 ? 6.821 7.201 152.232 1.00 20.45 104 VAL A CA 1
ATOM 698 C C . VAL A 1 106 ? 8.012 7.334 151.313 1.00 21.46 104 VAL A C 1
ATOM 699 O O . VAL A 1 106 ? 8.951 6.540 151.456 1.00 24.22 104 VAL A O 1
ATOM 703 N N . LYS A 1 107 ? 8.028 8.327 150.444 1.00 21.40 105 LYS A N 1
ATOM 704 C CA . LYS A 1 107 ? 9.190 8.643 149.605 1.00 23.50 105 LYS A CA 1
ATOM 705 C C . LYS A 1 107 ? 9.749 9.954 150.124 1.00 22.06 105 LYS A C 1
ATOM 706 O O . LYS A 1 107 ? 9.077 10.992 149.991 1.00 21.67 105 LYS A O 1
ATOM 712 N N . ILE A 1 108 ? 10.921 9.898 150.722 1.00 21.20 106 ILE A N 1
ATOM 713 C CA . ILE A 1 108 ? 11.484 11.064 151.431 1.00 20.24 106 ILE A CA 1
ATOM 714 C C . ILE A 1 108 ? 12.791 11.457 150.789 1.00 21.10 106 ILE A C 1
ATOM 715 O O . ILE A 1 108 ? 13.588 10.586 150.474 1.00 21.76 106 ILE A O 1
ATOM 720 N N A THR A 1 109 ? 12.952 12.767 150.659 0.50 20.33 107 THR A N 1
ATOM 721 N N B THR A 1 109 ? 13.025 12.757 150.661 0.50 21.34 107 THR A N 1
ATOM 722 C CA A THR A 1 109 ? 14.183 13.498 150.309 0.50 21.23 107 THR A CA 1
ATOM 723 C CA B THR A 1 109 ? 14.334 13.340 150.295 0.50 23.65 107 THR A CA 1
ATOM 724 C C A THR A 1 109 ? 14.538 14.385 151.501 0.50 21.98 107 THR A C 1
ATOM 725 C C B THR A 1 109 ? 14.652 14.476 151.261 0.50 24.29 107 THR A C 1
ATOM 726 O O A THR A 1 109 ? 13.652 15.073 152.035 0.50 19.58 107 THR A O 1
ATOM 727 O O B THR A 1 109 ? 13.872 15.456 151.320 0.50 25.75 107 THR A O 1
ATOM 734 N N . ALA A 1 110 ? 15.778 14.350 151.952 1.00 22.07 108 ALA A N 1
ATOM 735 C CA . ALA A 1 110 ? 16.237 15.317 152.947 1.00 22.08 108 ALA A CA 1
ATOM 736 C C . ALA A 1 110 ? 17.688 15.682 152.685 1.00 22.06 108 ALA A C 1
ATOM 737 O O . ALA A 1 110 ? 18.410 14.890 152.060 1.00 22.91 108 ALA A O 1
ATOM 739 N N . SER A 1 111 ? 18.058 16.882 153.101 1.00 21.48 109 SER A N 1
ATOM 740 C CA . SER A 1 111 ? 19.406 17.440 152.908 1.00 23.24 109 SER A CA 1
ATOM 741 C C . SER A 1 111 ? 19.851 18.122 154.186 1.00 22.84 109 SER A C 1
ATOM 742 O O . SER A 1 111 ? 18.982 18.612 154.927 1.00 24.64 109 SER A O 1
ATOM 745 N N . GLY A 1 112 ? 21.157 18.219 154.386 1.00 21.77 110 GLY A N 1
ATOM 746 C CA . GLY A 1 112 ? 21.719 18.987 155.494 1.00 20.43 110 GLY A CA 1
ATOM 747 C C . GLY A 1 112 ? 21.639 18.293 156.837 1.00 20.20 110 GLY A C 1
ATOM 748 O O . GLY A 1 112 ? 21.661 18.990 157.831 1.00 24.16 110 GLY A O 1
ATOM 749 N N . LEU A 1 113 ? 21.555 16.960 156.857 1.00 19.08 111 LEU A N 1
ATOM 750 C CA . LEU A 1 113 ? 21.509 16.163 158.106 1.00 20.99 111 LEU A CA 1
ATOM 751 C C . LEU A 1 113 ? 22.898 15.600 158.413 1.00 19.17 111 LEU A C 1
ATOM 752 O O . LEU A 1 113 ? 23.735 15.530 157.456 1.00 22.40 111 LEU A O 1
ATOM 757 N N . THR A 1 114 ? 23.185 15.292 159.660 1.00 19.75 112 THR A N 1
ATOM 758 C CA . THR A 1 114 ? 24.479 14.685 160.037 1.00 19.97 112 THR A CA 1
ATOM 759 C C . THR A 1 114 ? 24.599 13.284 159.461 1.00 20.85 112 THR A C 1
ATOM 760 O O . THR A 1 114 ? 23.675 12.489 159.410 1.00 19.95 112 THR A O 1
ATOM 764 N N . PRO A 1 115 ? 25.762 12.939 158.864 1.00 22.64 113 PRO A N 1
ATOM 765 C CA . PRO A 1 115 ? 25.976 11.597 158.353 1.00 21.30 113 PRO A CA 1
ATOM 766 C C . PRO A 1 115 ? 25.648 10.546 159.417 1.00 19.30 113 PRO A C 1
ATOM 767 O O . PRO A 1 115 ? 26.021 10.703 160.564 1.00 22.53 113 PRO A O 1
ATOM 771 N N . GLY A 1 116 ? 25.050 9.475 158.953 1.00 18.88 114 GLY A N 1
ATOM 772 C CA . GLY A 1 116 ? 24.791 8.289 159.765 1.00 17.58 114 GLY A CA 1
ATOM 773 C C . GLY A 1 116 ? 23.314 7.978 159.785 1.00 18.68 114 GLY A C 1
ATOM 774 O O . GLY A 1 116 ? 22.527 8.496 158.943 1.00 18.97 114 GLY A O 1
ATOM 775 N N . LYS A 1 117 ? 22.921 7.131 160.714 1.00 17.30 115 LYS A N 1
ATOM 776 C CA . LYS A 1 117 ? 21.527 6.644 160.801 1.00 16.51 115 LYS A CA 1
ATOM 777 C C . LYS A 1 117 ? 20.729 7.521 161.753 1.00 16.34 115 LYS A C 1
ATOM 778 O O . LYS A 1 117 ? 21.168 7.790 162.875 1.00 17.32 115 LYS A O 1
ATOM 784 N N . HIS A 1 118 ? 19.543 7.932 161.293 1.00 15.49 116 HIS A N 1
ATOM 785 C CA . HIS A 1 118 ? 18.597 8.760 162.075 1.00 14.90 116 HIS A CA 1
ATOM 786 C C . HIS A 1 118 ? 17.248 8.067 162.240 1.00 15.22 116 HIS A C 1
ATOM 787 O O . HIS A 1 118 ? 16.616 7.704 161.253 1.00 15.34 116 HIS A O 1
ATOM 794 N N . GLY A 1 119 ? 16.788 8.025 163.466 1.00 14.66 117 GLY A N 1
ATOM 795 C CA . GLY A 1 119 ? 15.429 7.556 163.758 1.00 14.40 117 GLY A CA 1
ATOM 796 C C . GLY A 1 119 ? 14.403 8.336 162.971 1.00 13.33 117 GLY A C 1
ATOM 797 O O . GLY A 1 119 ? 14.538 9.532 162.754 1.00 14.55 117 GLY A O 1
ATOM 798 N N . PHE A 1 120 ? 13.360 7.636 162.507 1.00 14.23 118 PHE A N 1
ATOM 799 C CA . PHE A 1 120 ? 12.410 8.206 161.545 1.00 13.74 118 PHE A CA 1
ATOM 800 C C . PHE A 1 120 ? 11.056 7.572 161.816 1.00 13.25 118 PHE A C 1
ATOM 801 O O . PHE A 1 120 ? 10.919 6.358 161.618 1.00 13.61 118 PHE A O 1
ATOM 809 N N . HIS A 1 121 ? 10.083 8.367 162.297 1.00 14.17 119 HIS A N 1
ATOM 810 C CA . HIS A 1 121 ? 8.787 7.791 162.709 1.00 14.75 119 HIS A CA 1
ATOM 811 C C . HIS A 1 121 ? 7.660 8.750 162.395 1.00 14.08 119 HIS A C 1
ATOM 812 O O . HIS A 1 121 ? 7.825 9.962 162.355 1.00 14.13 119 HIS A O 1
ATOM 819 N N . VAL A 1 122 ? 6.472 8.160 162.302 1.00 14.08 120 VAL A N 1
ATOM 820 C CA . VAL A 1 122 ? 5.208 8.934 162.386 1.00 14.24 120 VAL A CA 1
ATOM 821 C C . VAL A 1 122 ? 4.925 9.155 163.869 1.00 13.15 120 VAL A C 1
ATOM 822 O O . VAL A 1 122 ? 4.847 8.162 164.638 1.00 14.70 120 VAL A O 1
ATOM 826 N N . HIS A 1 123 ? 4.790 10.402 164.243 1.00 13.44 121 HIS A N 1
ATOM 827 C CA . HIS A 1 123 ? 4.375 10.774 165.608 1.00 14.08 121 HIS A CA 1
ATOM 828 C C . HIS A 1 123 ? 2.862 11.012 165.649 1.00 14.83 121 HIS A C 1
ATOM 829 O O . HIS A 1 123 ? 2.219 11.217 164.600 1.00 14.84 121 HIS A O 1
ATOM 836 N N A GLU A 1 124 ? 2.323 10.914 166.847 0.50 14.47 122 GLU A N 1
ATOM 837 N N B GLU A 1 124 ? 2.309 10.990 166.856 0.50 14.66 122 GLU A N 1
ATOM 838 C CA A GLU A 1 124 ? 0.856 10.933 167.054 0.50 14.85 122 GLU A CA 1
ATOM 839 C CA B GLU A 1 124 ? 0.833 10.916 167.078 0.50 15.04 122 GLU A CA 1
ATOM 840 C C A GLU A 1 124 ? 0.247 12.256 166.583 0.50 14.29 122 GLU A C 1
ATOM 841 C C B GLU A 1 124 ? 0.144 12.262 166.795 0.50 14.56 122 GLU A C 1
ATOM 842 O O A GLU A 1 124 ? -0.778 12.195 165.844 0.50 13.76 122 GLU A O 1
ATOM 843 O O B GLU A 1 124 ? -1.036 12.264 166.372 0.50 14.21 122 GLU A O 1
ATOM 854 N N . ASN A 1 125 ? 0.812 13.385 167.022 1.00 14.70 123 ASN A N 1
ATOM 855 C CA . ASN A 1 125 ? 0.185 14.718 166.943 1.00 14.32 123 ASN A CA 1
ATOM 856 C C . ASN A 1 125 ? 0.790 15.531 165.804 1.00 15.19 123 ASN A C 1
ATOM 857 O O . ASN A 1 125 ? 1.969 15.327 165.411 1.00 15.06 123 ASN A O 1
ATOM 862 N N . VAL A 1 126 ? 0.037 16.497 165.290 1.00 15.46 124 VAL A N 1
ATOM 863 C CA . VAL A 1 126 ? 0.621 17.598 164.491 1.00 15.85 124 VAL A CA 1
ATOM 864 C C . VAL A 1 126 ? 1.645 18.357 165.330 1.00 16.44 124 VAL A C 1
ATOM 865 O O . VAL A 1 126 ? 1.573 18.394 166.561 1.00 16.98 124 VAL A O 1
ATOM 869 N N . ILE A 1 127 ? 2.625 18.919 164.649 1.00 14.52 125 ILE A N 1
ATOM 870 C CA . ILE A 1 127 ? 3.550 19.897 165.246 1.00 16.06 125 ILE A CA 1
ATOM 871 C C . ILE A 1 127 ? 2.849 21.250 165.292 1.00 14.88 125 ILE A C 1
ATOM 872 O O . ILE A 1 127 ? 2.410 21.724 164.237 1.00 16.91 125 ILE A O 1
ATOM 877 N N . GLN A 1 128 ? 2.775 21.831 166.468 1.00 14.63 126 GLN A N 1
ATOM 878 C CA . GLN A 1 128 ? 2.201 23.179 166.630 1.00 16.89 126 GLN A CA 1
ATOM 879 C C . GLN A 1 128 ? 3.309 24.194 166.827 1.00 21.90 126 GLN A C 1
ATOM 880 O O . GLN A 1 128 ? 4.194 23.910 167.661 1.00 21.23 126 GLN A O 1
ATOM 886 N N . GLY A 1 129 ? 3.253 25.273 166.033 1.00 24.26 127 GLY A N 1
ATOM 887 C CA . GLY A 1 129 ? 4.190 26.401 166.175 1.00 26.25 127 GLY A CA 1
ATOM 888 C C . GLY A 1 129 ? 5.619 25.967 165.914 1.00 24.44 127 GLY A C 1
ATOM 889 O O . GLY A 1 129 ? 6.532 26.604 166.487 1.00 28.71 127 GLY A O 1
ATOM 890 N N . GLY A 1 130 ? 5.832 24.932 165.085 1.00 22.74 128 GLY A N 1
ATOM 891 C CA . GLY A 1 130 ? 7.182 24.447 164.735 1.00 23.34 128 GLY A CA 1
ATOM 892 C C . GLY A 1 130 ? 7.943 23.798 165.888 1.00 21.79 128 GLY A C 1
ATOM 893 O O . GLY A 1 130 ? 9.118 23.483 165.662 1.00 23.96 128 GLY A O 1
ATOM 894 N N . ASP A 1 131 ? 7.309 23.508 167.034 1.00 20.91 129 ASP A N 1
ATOM 895 C CA . ASP A 1 131 ? 7.929 22.940 168.261 1.00 19.92 129 ASP A CA 1
ATOM 896 C C . ASP A 1 131 ? 7.760 21.430 168.282 1.00 19.36 129 ASP A C 1
ATOM 897 O O . ASP A 1 131 ? 6.660 20.959 168.458 1.00 17.95 129 ASP A O 1
ATOM 902 N N . PHE A 1 132 ? 8.819 20.674 168.022 1.00 16.99 130 PHE A N 1
ATOM 903 C CA . PHE A 1 132 ? 8.697 19.232 167.773 1.00 15.39 130 PHE A CA 1
ATOM 904 C C . PHE A 1 132 ? 8.218 18.479 169.013 1.00 14.65 130 PHE A C 1
ATOM 905 O O . PHE A 1 132 ? 7.726 17.391 168.882 1.00 14.92 130 PHE A O 1
ATOM 913 N N . LYS A 1 133 ? 8.331 19.060 170.192 1.00 16.41 131 LYS A N 1
ATOM 914 C CA . LYS A 1 133 ? 7.865 18.399 171.435 1.00 18.57 131 LYS A CA 1
ATOM 915 C C . LYS A 1 133 ? 6.353 18.186 171.316 1.00 16.58 131 LYS A C 1
ATOM 916 O O . LYS A 1 133 ? 5.843 17.143 171.791 1.00 17.02 131 LYS A O 1
ATOM 922 N N . SER A 1 134 ? 5.687 19.067 170.590 1.00 16.73 132 SER A N 1
ATOM 923 C CA . SER A 1 134 ? 4.197 19.006 170.496 1.00 15.21 132 SER A CA 1
ATOM 924 C C . SER A 1 134 ? 3.745 17.780 169.697 1.00 15.54 132 SER A C 1
ATOM 925 O O . SER A 1 134 ? 2.575 17.427 169.725 1.00 14.62 132 SER A O 1
ATOM 928 N N . ALA A 1 135 ? 4.608 17.162 168.898 1.00 14.10 133 ALA A N 1
ATOM 929 C CA . ALA A 1 135 ? 4.267 15.973 168.084 1.00 13.69 133 ALA A CA 1
ATOM 930 C C . ALA A 1 135 ? 3.895 14.748 168.914 1.00 13.31 133 ALA A C 1
ATOM 931 O O . ALA A 1 135 ? 3.381 13.799 168.387 1.00 14.66 133 ALA A O 1
ATOM 933 N N . GLY A 1 136 ? 4.240 14.765 170.214 1.00 13.70 134 GLY A N 1
ATOM 934 C CA . GLY A 1 136 ? 3.928 13.644 171.082 1.00 15.14 134 GLY A CA 1
ATOM 935 C C . GLY A 1 136 ? 4.759 12.446 170.775 1.00 15.02 134 GLY A C 1
ATOM 936 O O . GLY A 1 136 ? 5.861 12.573 170.169 1.00 15.07 134 GLY A O 1
ATOM 937 N N . GLY A 1 137 ? 4.322 11.283 171.240 1.00 15.60 135 GLY A N 1
ATOM 938 C CA . GLY A 1 137 ? 5.029 10.036 171.019 1.00 14.23 135 GLY A CA 1
ATOM 939 C C . GLY A 1 137 ? 4.774 9.433 169.671 1.00 15.43 135 GLY A C 1
ATOM 940 O O . GLY A 1 137 ? 4.114 10.070 168.809 1.00 16.50 135 GLY A O 1
ATOM 941 N N . HIS A 1 138 ? 5.296 8.237 169.424 1.00 15.49 136 HIS A N 1
ATOM 942 C CA . HIS A 1 138 ? 5.104 7.536 168.148 1.00 16.62 136 HIS A CA 1
ATOM 943 C C . HIS A 1 138 ? 3.627 7.202 167.997 1.00 16.86 136 HIS A C 1
ATOM 944 O O . HIS A 1 138 ? 2.955 6.863 168.980 1.00 18.06 136 HIS A O 1
ATOM 951 N N . PHE A 1 139 ? 3.192 7.266 166.763 1.00 16.35 137 PHE A N 1
ATOM 952 C CA . PHE A 1 139 ? 1.825 6.803 166.406 1.00 15.65 137 PHE A CA 1
ATOM 953 C C . PHE A 1 139 ? 1.726 5.312 166.697 1.00 15.58 137 PHE A C 1
ATOM 954 O O . PHE A 1 139 ? 2.475 4.524 166.124 1.00 16.00 137 PHE A O 1
ATOM 962 N N . ASN A 1 140 ? 0.800 4.958 167.585 1.00 18.97 138 ASN A N 1
ATOM 963 C CA . ASN A 1 140 ? 0.765 3.595 168.172 1.00 19.01 138 ASN A CA 1
ATOM 964 C C . ASN A 1 140 ? -0.679 3.135 168.383 1.00 20.71 138 ASN A C 1
ATOM 965 O O . ASN A 1 140 ? -1.051 2.765 169.503 1.00 22.77 138 ASN A O 1
ATOM 970 N N . PRO A 1 141 ? -1.500 3.129 167.313 1.00 22.43 139 PRO A N 1
ATOM 971 C CA . PRO A 1 141 ? -2.925 2.779 167.469 1.00 21.89 139 PRO A CA 1
ATOM 972 C C . PRO A 1 141 ? -3.138 1.303 167.841 1.00 25.65 139 PRO A C 1
ATOM 973 O O . PRO A 1 141 ? -4.213 1.010 168.358 1.00 26.29 139 PRO A O 1
ATOM 977 N N . THR A 1 142 ? -2.155 0.414 167.655 1.00 24.19 140 THR A N 1
ATOM 978 C CA . THR A 1 142 ? -2.286 -1.033 168.006 1.00 25.97 140 THR A CA 1
ATOM 979 C C . THR A 1 142 ? -1.618 -1.351 169.351 1.00 27.06 140 THR A C 1
ATOM 980 O O . THR A 1 142 ? -1.494 -2.567 169.678 1.00 28.39 140 THR A O 1
ATOM 984 N N . ASP A 1 143 ? -1.179 -0.338 170.094 1.00 25.87 141 ASP A N 1
ATOM 985 C CA . ASP A 1 143 ? -0.736 -0.471 171.498 1.00 27.49 141 ASP A CA 1
ATOM 986 C C . ASP A 1 143 ? 0.404 -1.482 171.571 1.00 30.59 141 ASP A C 1
ATOM 987 O O . ASP A 1 143 ? 0.316 -2.433 172.398 1.00 33.64 141 ASP A O 1
ATOM 992 N N . LYS A 1 144 ? 1.450 -1.289 170.762 1.00 25.06 142 LYS A N 1
ATOM 993 C CA . LYS A 1 144 ? 2.651 -2.165 170.728 1.00 24.03 142 LYS A CA 1
ATOM 994 C C . LYS A 1 144 ? 3.831 -1.448 171.381 1.00 22.90 142 LYS A C 1
ATOM 995 O O . LYS A 1 144 ? 3.754 -0.239 171.674 1.00 24.24 142 LYS A O 1
ATOM 1001 N N . HIS A 1 145 ? 4.900 -2.198 171.633 1.00 21.52 143 HIS A N 1
ATOM 1002 C CA . HIS A 1 145 ? 6.175 -1.576 172.052 1.00 24.67 143 HIS A CA 1
ATOM 1003 C C . HIS A 1 145 ? 6.891 -1.018 170.828 1.00 20.62 143 HIS A C 1
ATOM 1004 O O . HIS A 1 145 ? 6.588 -1.345 169.681 1.00 21.09 143 HIS A O 1
ATOM 1011 N N . HIS A 1 146 ? 7.924 -0.220 171.079 1.00 20.62 144 HIS A N 1
ATOM 1012 C CA . HIS A 1 146 ? 8.695 0.374 169.965 1.00 19.14 144 HIS A CA 1
ATOM 1013 C C . HIS A 1 146 ? 9.553 -0.682 169.272 1.00 21.04 144 HIS A C 1
ATOM 1014 O O . HIS A 1 146 ? 10.190 -1.526 169.978 1.00 21.63 144 HIS A O 1
ATOM 1021 N N . GLY A 1 147 ? 9.658 -0.629 167.957 1.00 19.73 145 GLY A N 1
ATOM 1022 C CA . GLY A 1 147 ? 10.818 -1.231 167.273 1.00 19.86 145 GLY A CA 1
ATOM 1023 C C . GLY A 1 147 ? 10.499 -2.361 166.323 1.00 20.57 145 GLY A C 1
ATOM 1024 O O . GLY A 1 147 ? 9.857 -3.348 166.753 1.00 23.86 145 GLY A O 1
ATOM 1025 N N . LEU A 1 148 ? 11.059 -2.273 165.133 1.00 23.56 146 LEU A N 1
ATOM 1026 C CA . LEU A 1 148 ? 10.841 -3.289 164.069 1.00 23.74 146 LEU A CA 1
ATOM 1027 C C . LEU A 1 148 ? 11.655 -4.555 164.417 1.00 27.15 146 LEU A C 1
ATOM 1028 O O . LEU A 1 148 ? 11.378 -5.625 163.849 1.00 30.67 146 LEU A O 1
ATOM 1033 N N . GLU A 1 149 ? 12.616 -4.476 165.335 1.00 27.33 147 GLU A N 1
ATOM 1034 C CA . GLU A 1 149 ? 13.402 -5.675 165.747 1.00 28.31 147 GLU A CA 1
ATOM 1035 C C . GLU A 1 149 ? 12.921 -6.161 167.107 1.00 29.36 147 GLU A C 1
ATOM 1036 O O . GLU A 1 149 ? 13.490 -7.111 167.658 1.00 31.26 147 GLU A O 1
ATOM 1042 N N . ASN A 1 150 ? 11.831 -5.619 167.602 1.00 27.03 148 ASN A N 1
ATOM 1043 C CA . ASN A 1 150 ? 11.319 -5.953 168.939 1.00 27.00 148 ASN A CA 1
ATOM 1044 C C . ASN A 1 150 ? 10.261 -7.045 168.812 1.00 27.89 148 ASN A C 1
ATOM 1045 O O . ASN A 1 150 ? 9.287 -6.830 168.108 1.00 27.01 148 ASN A O 1
ATOM 1050 N N . PRO A 1 151 ? 10.3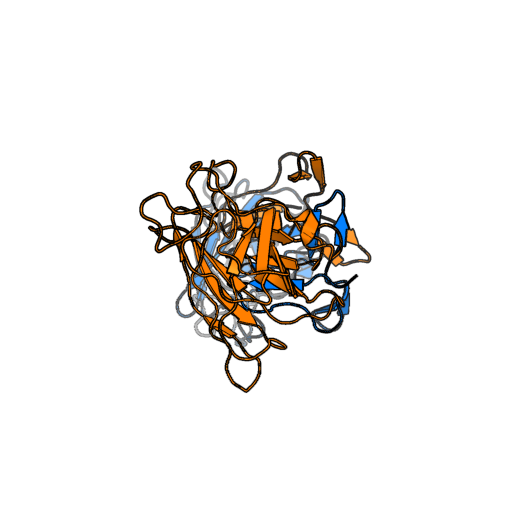67 -8.222 169.485 1.00 30.26 149 PRO A N 1
ATOM 1051 C CA . PRO A 1 151 ? 9.320 -9.239 169.379 1.00 32.03 149 PRO A CA 1
ATOM 1052 C C . PRO A 1 151 ? 7.947 -8.733 169.863 1.00 30.01 149 PRO A C 1
ATOM 1053 O O . PRO A 1 151 ? 6.925 -9.315 169.482 1.00 33.55 149 PRO A O 1
ATOM 1057 N N . GLN A 1 152 ? 7.925 -7.683 170.693 1.00 28.13 150 GLN A N 1
ATOM 1058 C CA . GLN A 1 152 ? 6.682 -7.070 171.204 1.00 29.98 150 GLN A CA 1
ATOM 1059 C C . GLN A 1 152 ? 6.383 -5.763 170.459 1.00 26.06 150 GLN A C 1
ATOM 1060 O O . GLN A 1 152 ? 5.523 -5.004 170.941 1.00 27.34 150 GLN A O 1
ATOM 1066 N N . GLY A 1 153 ? 7.099 -5.537 169.367 1.00 24.55 151 GLY A N 1
ATOM 1067 C CA . GLY A 1 153 ? 6.896 -4.384 168.466 1.00 26.41 151 GLY A CA 1
ATOM 1068 C C . GLY A 1 153 ? 5.737 -4.650 167.514 1.00 28.04 151 GLY A C 1
ATOM 1069 O O . GLY A 1 153 ? 5.103 -5.715 167.570 1.00 30.53 151 GLY A O 1
ATOM 1070 N N . SER A 1 154 ? 5.444 -3.702 166.615 1.00 24.97 152 SER A N 1
ATOM 1071 C CA . SER A 1 154 ? 6.074 -2.386 166.556 1.00 24.30 152 SER A CA 1
ATOM 1072 C C . SER A 1 154 ? 4.976 -1.330 166.473 1.00 23.41 152 SER A C 1
ATOM 1073 O O . SER A 1 154 ? 3.792 -1.660 166.193 1.00 24.64 152 SER A O 1
ATOM 1076 N N . HIS A 1 155 ? 5.332 -0.077 166.715 1.00 19.55 153 HIS A N 1
ATOM 1077 C CA . HIS A 1 155 ? 4.409 1.060 166.528 1.00 19.45 153 HIS A CA 1
ATOM 1078 C C . HIS A 1 155 ? 4.070 1.161 165.061 1.00 18.04 153 HIS A C 1
ATOM 1079 O O . HIS A 1 155 ? 4.961 1.044 164.220 1.00 17.67 153 HIS A O 1
ATOM 1086 N N . VAL A 1 156 ? 2.795 1.359 164.702 1.00 19.41 154 VAL A N 1
ATOM 1087 C CA . VAL A 1 156 ? 2.484 1.636 163.272 1.00 20.93 154 VAL A CA 1
ATOM 1088 C C . VAL A 1 156 ? 3.400 2.771 162.764 1.00 18.52 154 VAL A C 1
ATOM 1089 O O . VAL A 1 156 ? 3.839 2.700 161.656 1.00 17.66 154 VAL A O 1
ATOM 1093 N N . GLY A 1 157 ? 3.712 3.761 163.607 1.00 17.59 155 GLY A N 1
ATOM 1094 C CA . GLY A 1 157 ? 4.616 4.869 163.213 1.00 18.53 155 GLY A CA 1
ATOM 1095 C C . GLY A 1 157 ? 6.068 4.481 162.944 1.00 17.11 155 GLY A C 1
ATOM 1096 O O . GLY A 1 157 ? 6.798 5.338 162.413 1.00 15.96 155 GLY A O 1
ATOM 1097 N N . ASP A 1 158 ? 6.510 3.271 163.264 1.00 16.37 156 ASP A N 1
ATOM 1098 C CA . ASP A 1 158 ? 7.961 2.956 163.198 1.00 16.14 156 ASP A CA 1
ATOM 1099 C C . ASP A 1 158 ? 8.408 2.671 161.772 1.00 17.71 156 ASP A C 1
ATOM 1100 O O . ASP A 1 158 ? 7.886 1.747 161.115 1.00 17.85 156 ASP A O 1
ATOM 1105 N N . MET A 1 159 ? 9.434 3.357 161.332 1.00 16.44 157 MET A N 1
ATOM 1106 C CA . MET A 1 159 ? 10.075 3.095 160.037 1.00 15.86 157 MET A CA 1
ATOM 1107 C C . MET A 1 159 ? 11.548 2.796 160.307 1.00 16.49 157 MET A C 1
ATOM 1108 O O . MET A 1 159 ? 12.042 3.094 161.382 1.00 16.37 157 MET A O 1
ATOM 1113 N N . PRO A 1 160 ? 12.260 2.201 159.335 1.00 16.44 158 PRO A N 1
ATOM 1114 C CA . PRO A 1 160 ? 13.697 2.030 159.444 1.00 18.08 158 PRO A CA 1
ATOM 1115 C C . PRO A 1 160 ? 14.383 3.378 159.581 1.00 16.56 158 PRO A C 1
ATOM 1116 O O . PRO A 1 160 ? 13.865 4.429 159.250 1.00 16.90 158 PRO A O 1
ATOM 1120 N N . ASN A 1 161 ? 15.604 3.331 160.100 1.00 16.98 159 ASN A N 1
ATOM 1121 C CA . ASN A 1 161 ? 16.425 4.543 160.145 1.00 16.84 159 ASN A CA 1
ATOM 1122 C C . ASN A 1 161 ? 16.574 5.156 158.753 1.00 17.85 159 ASN A C 1
ATOM 1123 O O . ASN A 1 161 ? 16.827 4.410 157.780 1.00 18.41 159 ASN A O 1
ATOM 1128 N N . LEU A 1 162 ? 16.599 6.473 158.731 1.00 18.09 160 LEU A N 1
ATOM 1129 C CA . LEU A 1 162 ? 17.006 7.248 157.540 1.00 19.57 160 LEU A CA 1
ATOM 1130 C C . LEU A 1 162 ? 18.524 7.200 157.495 1.00 19.63 160 LEU A C 1
ATOM 1131 O O . LEU A 1 162 ? 19.123 7.624 158.453 1.00 21.12 160 LEU A O 1
ATOM 1136 N N . VAL A 1 163 ? 19.098 6.709 156.401 1.00 21.04 161 VAL A N 1
ATOM 1137 C CA . VAL A 1 163 ? 20.572 6.606 156.228 1.00 23.44 161 VAL A CA 1
ATOM 1138 C C . VAL A 1 163 ? 21.036 7.843 155.474 1.00 24.64 161 VAL A C 1
ATOM 1139 O O . VAL A 1 163 ? 20.655 8.041 154.283 1.00 27.32 161 VAL A O 1
ATOM 1143 N N . VAL A 1 164 ? 21.737 8.680 156.207 1.00 24.04 162 VAL A N 1
ATOM 1144 C CA . VAL A 1 164 ? 22.280 9.941 155.677 1.00 22.36 162 VAL A CA 1
ATOM 1145 C C . VAL A 1 164 ? 23.744 9.697 155.315 1.00 21.15 162 VAL A C 1
ATOM 1146 O O . VAL A 1 164 ? 24.538 9.240 156.157 1.00 24.46 162 VAL A O 1
ATOM 1150 N N . GLY A 1 165 ? 24.116 10.147 154.116 1.00 27.79 163 GLY A N 1
ATOM 1151 C CA . GLY A 1 165 ? 25.484 9.980 153.604 1.00 25.87 163 GLY A CA 1
ATOM 1152 C C . GLY A 1 165 ? 26.459 11.014 154.126 1.00 30.82 163 GLY A C 1
ATOM 1153 O O . GLY A 1 165 ? 26.056 11.945 154.833 1.00 24.85 163 GLY A O 1
ATOM 1154 N N . THR A 1 166 ? 27.739 10.898 153.720 1.00 29.89 164 THR A N 1
ATOM 1155 C CA . THR A 1 166 ? 28.791 11.896 153.986 1.00 30.87 164 THR A CA 1
ATOM 1156 C C . THR A 1 166 ? 28.371 13.272 153.428 1.00 23.99 164 THR A C 1
ATOM 1157 O O . THR A 1 166 ? 28.796 14.258 153.983 1.00 27.58 164 THR A O 1
ATOM 1161 N N . ASP A 1 167 ? 27.527 13.304 152.409 1.00 27.56 165 ASP A N 1
ATOM 1162 C CA . ASP A 1 167 ? 27.053 14.546 151.723 1.00 28.04 165 ASP A CA 1
ATOM 1163 C C . ASP A 1 167 ? 25.878 15.173 152.502 1.00 26.75 165 ASP A C 1
ATOM 1164 O O . ASP A 1 167 ? 25.373 16.217 152.071 1.00 27.00 165 ASP A O 1
ATOM 1169 N N . GLY A 1 168 ? 25.387 14.525 153.568 1.00 26.80 166 GLY A N 1
ATOM 1170 C CA . GLY A 1 168 ? 24.299 15.103 154.376 1.00 24.89 166 GLY A CA 1
ATOM 1171 C C . GLY A 1 168 ? 22.946 14.851 153.778 1.00 23.62 166 GLY A C 1
ATOM 1172 O O . GLY A 1 168 ? 21.980 15.391 154.334 1.00 22.56 166 GLY A O 1
ATOM 1173 N N . ASN A 1 169 ? 22.840 14.010 152.762 1.00 20.61 167 ASN A N 1
ATOM 1174 C CA . ASN A 1 169 ? 21.576 13.779 152.026 1.00 21.55 167 ASN A CA 1
ATOM 1175 C C . ASN A 1 169 ? 21.031 12.410 152.354 1.00 22.15 167 ASN A C 1
ATOM 1176 O O . ASN A 1 169 ? 21.816 11.506 152.640 1.00 23.72 167 ASN A O 1
ATOM 1181 N N . ALA A 1 170 ? 19.707 12.273 152.280 1.00 24.35 168 ALA A N 1
ATOM 1182 C CA . ALA A 1 170 ? 18.975 11.003 152.335 1.00 26.70 168 ALA A CA 1
ATOM 1183 C C . ALA A 1 170 ? 17.924 11.002 151.232 1.00 25.02 168 ALA A C 1
ATOM 1184 O O . ALA A 1 170 ? 17.329 12.048 150.965 1.00 26.64 168 ALA A O 1
ATOM 1186 N N . GLU A 1 171 ? 17.757 9.858 150.600 1.00 27.76 169 GLU A N 1
ATOM 1187 C CA . GLU A 1 171 ? 16.663 9.535 149.668 1.00 26.70 169 GLU A CA 1
ATOM 1188 C C . GLU A 1 171 ? 16.247 8.115 149.992 1.00 29.04 169 GLU A C 1
ATOM 1189 O O . GLU A 1 171 ? 17.123 7.234 150.006 1.00 29.52 169 GLU A O 1
ATOM 1195 N N . ALA A 1 172 ? 14.995 7.889 150.340 1.00 23.09 170 ALA A N 1
ATOM 1196 C CA . ALA A 1 172 ? 14.537 6.566 150.762 1.00 24.46 170 ALA A CA 1
ATOM 1197 C C . ALA A 1 172 ? 13.064 6.391 150.499 1.00 22.94 170 ALA A C 1
ATOM 1198 O O . ALA A 1 172 ? 12.313 7.389 150.349 1.00 23.31 170 ALA A O 1
ATOM 1200 N N . GLU A 1 173 ? 12.677 5.135 150.479 1.00 25.86 171 GLU A N 1
ATOM 1201 C CA . GLU A 1 173 ? 11.291 4.681 150.407 1.00 27.44 171 GLU A CA 1
ATOM 1202 C C . GLU A 1 173 ? 11.073 3.790 151.620 1.00 28.42 171 GLU A C 1
ATOM 1203 O O . GLU A 1 173 ? 11.776 2.766 151.761 1.00 30.34 171 GLU A O 1
ATOM 1209 N N . MET A 1 174 ? 10.215 4.235 152.514 1.00 23.73 172 MET A N 1
ATOM 1210 C CA . MET A 1 174 ? 9.937 3.524 153.779 1.00 23.47 172 MET A CA 1
ATOM 1211 C C . MET A 1 174 ? 8.467 3.158 153.765 1.00 23.20 172 MET A C 1
ATOM 1212 O O . MET A 1 174 ? 7.698 3.864 153.091 1.00 26.75 172 MET A O 1
ATOM 1217 N N . ILE A 1 175 ? 8.076 2.127 154.467 1.00 20.33 173 ILE A N 1
ATOM 1218 C CA . ILE A 1 175 ? 6.651 1.752 154.618 1.00 21.08 173 ILE A CA 1
ATOM 1219 C C . ILE A 1 175 ? 6.193 1.964 156.057 1.00 21.14 173 ILE A C 1
ATOM 1220 O O . ILE A 1 175 ? 6.818 1.436 157.001 1.00 22.19 173 ILE A O 1
ATOM 1225 N N . ILE A 1 176 ? 5.106 2.710 156.238 1.00 18.82 174 ILE A N 1
ATOM 1226 C CA . ILE A 1 176 ? 4.357 2.761 157.500 1.00 19.51 174 ILE A CA 1
ATOM 1227 C C . ILE A 1 176 ? 3.479 1.522 157.506 1.00 22.73 174 ILE A C 1
ATOM 1228 O O . ILE A 1 176 ? 2.424 1.558 156.877 1.00 21.69 174 ILE A O 1
ATOM 1233 N N . GLN A 1 177 ? 3.896 0.452 158.140 1.00 23.56 175 GLN A N 1
ATOM 1234 C CA . GLN A 1 177 ? 3.147 -0.831 158.020 1.00 22.54 175 GLN A CA 1
ATOM 1235 C C . GLN A 1 177 ? 1.793 -0.649 158.684 1.00 22.17 175 GLN A C 1
ATOM 1236 O O . GLN A 1 177 ? 1.709 -0.125 159.827 1.00 23.57 175 GLN A O 1
ATOM 1242 N N . HIS A 1 178 ? 0.708 -0.987 157.958 1.00 22.94 176 HIS A N 1
ATOM 1243 C CA . HIS A 1 178 ? -0.694 -0.979 158.471 1.00 23.26 176 HIS A CA 1
ATOM 1244 C C . HIS A 1 178 ? -1.245 0.453 158.544 1.00 22.69 176 HIS A C 1
ATOM 1245 O O . HIS A 1 178 ? -2.346 0.641 159.070 1.00 25.64 176 HIS A O 1
ATOM 1252 N N . GLY A 1 179 ? -0.453 1.436 158.126 1.00 23.65 177 GLY A N 1
ATOM 1253 C CA . GLY A 1 179 ? -0.959 2.816 158.058 1.00 23.37 177 GLY A CA 1
ATOM 1254 C C . GLY A 1 179 ? -2.009 2.925 156.977 1.00 25.74 177 GLY A C 1
ATOM 1255 O O . GLY A 1 179 ? -1.936 2.174 156.024 1.00 25.28 177 GLY A O 1
ATOM 1256 N N . THR A 1 180 ? -2.874 3.921 157.074 1.00 22.13 178 THR A N 1
ATOM 1257 C CA . THR A 1 180 ? -3.870 4.187 156.008 1.00 23.78 178 THR A CA 1
ATOM 1258 C C . THR A 1 180 ? -3.967 5.702 155.783 1.00 24.58 178 THR A C 1
ATOM 1259 O O . THR A 1 180 ? -3.830 6.510 156.783 1.00 24.07 178 THR A O 1
ATOM 1263 N N . LEU A 1 181 ? -4.257 6.077 154.544 1.00 22.32 179 LEU A N 1
ATOM 1264 C CA . LEU A 1 181 ? -4.619 7.470 154.171 1.00 22.38 179 LEU A CA 1
ATOM 1265 C C . LEU A 1 181 ? -6.145 7.622 154.201 1.00 26.18 179 LEU A C 1
ATOM 1266 O O . LEU A 1 181 ? -6.614 8.750 154.025 1.00 25.00 179 LEU A O 1
ATOM 1271 N N . GLU A 1 182 ? -6.900 6.565 154.480 1.00 27.55 180 GLU A N 1
ATOM 1272 C CA . GLU A 1 182 ? -8.373 6.746 154.607 1.00 28.97 180 GLU A CA 1
ATOM 1273 C C . GLU A 1 182 ? -8.696 7.509 155.896 1.00 30.03 180 GLU A C 1
ATOM 1274 O O . GLU A 1 182 ? -8.021 7.275 156.904 1.00 28.49 180 GLU A O 1
ATOM 1280 N N . LYS A 1 183 ? -9.709 8.386 155.909 1.00 29.60 181 LYS A N 1
ATOM 1281 C CA . LYS A 1 183 ? -10.035 9.241 157.082 1.00 33.49 181 LYS A CA 1
ATOM 1282 C C . LYS A 1 183 ? -10.781 8.425 158.134 1.00 32.23 181 LYS A C 1
ATOM 1283 O O . LYS A 1 183 ? -11.424 7.419 157.777 1.00 38.76 181 LYS A O 1
ATOM 1289 N N . ASP A 1 184 ? -10.651 8.810 159.402 1.00 38.29 182 ASP A N 1
ATOM 1290 C CA . ASP A 1 184 ? -11.511 8.319 160.512 1.00 40.58 182 ASP A CA 1
ATOM 1291 C C . ASP A 1 184 ? -11.287 6.840 160.813 1.00 40.90 182 ASP A C 1
ATOM 1292 O O . ASP A 1 184 ? -12.215 6.205 161.320 1.00 39.27 182 ASP A O 1
ATOM 1297 N N . GLN A 1 185 ? -10.099 6.308 160.535 1.00 35.93 183 GLN A N 1
ATOM 1298 C CA . GLN A 1 185 ? -9.769 4.890 160.830 1.00 33.82 183 GLN A CA 1
ATOM 1299 C C . GLN A 1 185 ? -8.753 4.895 161.959 1.00 31.26 183 GLN A C 1
ATOM 1300 O O . GLN A 1 185 ? -8.050 5.879 162.136 1.00 26.52 183 GLN A O 1
ATOM 1306 N N . PRO A 1 186 ? -8.698 3.839 162.791 1.00 29.65 184 PRO A N 1
ATOM 1307 C CA . PRO A 1 186 ? -7.712 3.815 163.864 1.00 27.76 184 PRO A CA 1
ATOM 1308 C C . PRO A 1 186 ? -6.285 4.081 163.324 1.00 24.25 184 PRO A C 1
ATOM 1309 O O . PRO A 1 186 ? -5.554 4.743 164.056 1.00 24.47 184 PRO A O 1
ATOM 1313 N N . ASN A 1 187 ? -5.927 3.601 162.141 1.00 22.21 185 ASN A N 1
ATOM 1314 C CA . ASN A 1 187 ? -4.511 3.671 161.633 1.00 22.09 185 ASN A CA 1
ATOM 1315 C C . ASN A 1 187 ? -4.313 4.813 160.633 1.00 21.15 185 ASN A C 1
ATOM 1316 O O . ASN A 1 187 ? -3.301 4.862 159.864 1.00 19.39 185 ASN A O 1
ATOM 1321 N N . THR A 1 188 ? -5.276 5.735 160.569 1.00 22.72 186 THR A N 1
ATOM 1322 C CA . THR A 1 188 ? -5.177 6.926 159.711 1.00 20.32 186 THR A CA 1
ATOM 1323 C C . THR A 1 188 ? -3.921 7.746 160.112 1.00 17.33 186 THR A C 1
ATOM 1324 O O . THR A 1 188 ? -3.796 8.111 161.271 1.00 21.63 186 THR A O 1
ATOM 1328 N N . VAL A 1 189 ? -3.049 7.987 159.166 1.00 17.99 187 VAL A N 1
ATOM 1329 C CA . VAL A 1 189 ? -1.809 8.792 159.440 1.00 19.28 187 VAL A CA 1
ATOM 1330 C C . VAL A 1 189 ? -2.010 10.261 159.036 1.00 20.69 187 VAL A C 1
ATOM 1331 O O . VAL A 1 189 ? -1.176 11.111 159.352 1.00 17.93 187 VAL A O 1
ATOM 1335 N N . LEU A 1 190 ? -3.113 10.599 158.370 1.00 19.54 188 LEU A N 1
ATOM 1336 C CA . LEU A 1 190 ? -3.454 12.002 158.049 1.00 18.87 188 LEU 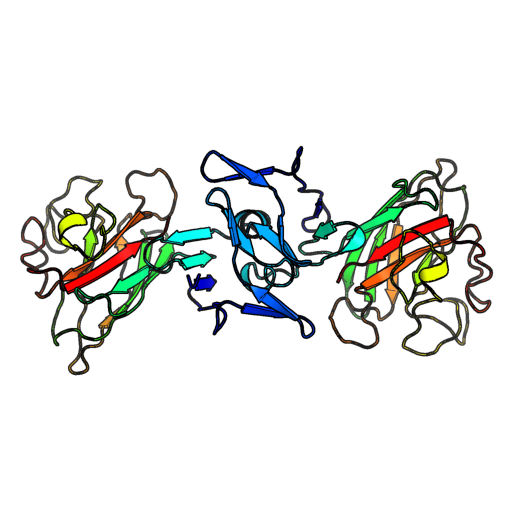A CA 1
ATOM 1337 C C . LEU A 1 190 ? -3.508 12.811 159.332 1.00 17.11 188 LEU A C 1
ATOM 1338 O O . LEU A 1 190 ? -3.955 12.306 160.383 1.00 18.27 188 LEU A O 1
ATOM 1343 N N . GLY A 1 191 ? -3.052 14.055 159.237 1.00 15.99 189 GLY A N 1
ATOM 1344 C CA . GLY A 1 191 ? -3.164 15.022 160.342 1.00 16.55 189 GLY A CA 1
ATOM 1345 C C . GLY A 1 191 ? -2.201 14.722 161.479 1.00 17.92 189 GLY A C 1
ATOM 1346 O O . GLY A 1 191 ? -2.519 15.092 162.594 1.00 21.66 189 GLY A O 1
ATOM 1347 N N . ARG A 1 192 ? -1.130 13.979 161.214 1.00 16.40 190 ARG A N 1
ATOM 1348 C CA . ARG A 1 192 ? -0.091 13.688 162.230 1.00 16.81 190 ARG A CA 1
ATOM 1349 C C . ARG A 1 192 ? 1.215 14.349 161.768 1.00 15.72 190 ARG A C 1
ATOM 1350 O O . ARG A 1 192 ? 1.197 15.422 161.102 1.00 16.22 190 ARG A O 1
ATOM 1358 N N . SER A 1 193 ? 2.342 13.755 162.120 1.00 15.28 191 SER A N 1
ATOM 1359 C CA . SER A 1 193 ? 3.649 14.328 161.784 1.00 15.63 191 SER A CA 1
ATOM 1360 C C . SER A 1 193 ? 4.664 13.234 161.508 1.00 13.63 191 SER A C 1
ATOM 1361 O O . SER A 1 193 ? 4.509 12.085 161.944 1.00 14.69 191 SER A O 1
ATOM 1364 N N . LEU A 1 194 ? 5.656 13.612 160.712 1.00 14.35 192 LEU A N 1
ATOM 1365 C CA . LEU A 1 194 ? 6.902 12.832 160.543 1.00 15.02 192 LEU A CA 1
ATOM 1366 C C . LEU A 1 194 ? 8.008 13.553 161.309 1.00 13.89 192 LEU A C 1
ATOM 1367 O O . LEU A 1 194 ? 8.138 14.768 161.242 1.00 14.72 192 LEU A O 1
ATOM 1372 N N . ILE A 1 195 ? 8.798 12.782 162.025 1.00 13.08 193 ILE A N 1
ATOM 1373 C CA . ILE A 1 195 ? 9.949 13.294 162.814 1.00 13.26 193 ILE A CA 1
ATOM 1374 C C . ILE A 1 195 ? 11.206 12.505 162.404 1.00 12.56 193 ILE A C 1
ATOM 1375 O O . ILE A 1 195 ? 11.190 11.282 162.358 1.00 13.53 193 ILE A O 1
ATOM 1380 N N . ILE A 1 196 ? 12.255 13.277 162.161 1.00 13.62 194 ILE A N 1
ATOM 1381 C CA . ILE A 1 196 ? 13.633 12.742 162.022 1.00 13.51 194 ILE A CA 1
ATOM 1382 C C . ILE A 1 196 ? 14.406 13.087 163.271 1.00 13.44 194 ILE A C 1
ATOM 1383 O O . ILE A 1 196 ? 14.380 14.216 163.720 1.00 14.43 194 ILE A O 1
ATOM 1388 N N . HIS A 1 197 ? 15.052 12.078 163.845 1.00 14.60 195 HIS A N 1
ATOM 1389 C CA . HIS A 1 197 ? 15.793 12.198 165.111 1.00 14.78 195 HIS A CA 1
ATOM 1390 C C . HIS A 1 197 ? 17.275 12.507 164.887 1.00 15.13 195 HIS A C 1
ATOM 1391 O O . HIS A 1 197 ? 17.824 12.149 163.869 1.00 16.18 195 HIS A O 1
ATOM 1398 N N . ALA A 1 198 ? 17.911 12.936 165.967 1.00 15.22 196 ALA A N 1
ATOM 1399 C CA . ALA A 1 198 ? 19.367 13.218 166.008 1.00 14.78 196 ALA A CA 1
ATOM 1400 C C . ALA A 1 198 ? 20.122 11.894 166.062 1.00 16.22 196 ALA A C 1
ATOM 1401 O O . ALA A 1 198 ? 21.198 11.794 165.413 1.00 18.38 196 ALA A O 1
ATOM 1403 N N . GLY A 1 199 ? 19.602 10.916 166.772 1.00 14.54 197 GLY A N 1
ATOM 1404 C CA . GLY A 1 199 ? 20.278 9.641 167.061 1.00 16.66 197 GLY A CA 1
ATOM 1405 C C . GLY A 1 199 ? 19.737 8.488 166.236 1.00 16.87 197 GLY A C 1
ATOM 1406 O O . GLY A 1 199 ? 18.680 8.579 165.586 1.00 15.73 197 GLY A O 1
ATOM 1407 N N . GLU A 1 200 ? 20.485 7.409 166.227 1.00 16.81 198 GLU A N 1
ATOM 1408 C CA . GLU A 1 200 ? 20.082 6.153 165.606 1.00 15.12 198 GLU A CA 1
ATOM 1409 C C . GLU A 1 200 ? 19.035 5.451 166.443 1.00 15.82 198 GLU A C 1
ATOM 1410 O O . GLU A 1 200 ? 19.151 5.325 167.666 1.00 17.30 198 GLU A O 1
ATOM 1416 N N . ASP A 1 201 ? 18.012 4.892 165.772 1.00 15.30 199 ASP A N 1
ATOM 1417 C CA . ASP A 1 201 ? 16.973 4.065 166.388 1.00 15.55 199 ASP A CA 1
ATOM 1418 C C . ASP A 1 201 ? 17.533 2.642 166.461 1.00 16.20 199 ASP A C 1
ATOM 1419 O O . ASP A 1 201 ? 17.852 2.026 165.403 1.00 17.81 199 ASP A O 1
ATOM 1424 N N . ASP A 1 202 ? 17.626 2.156 167.678 1.00 16.52 200 ASP A N 1
ATOM 1425 C CA . ASP A 1 202 ? 18.147 0.796 167.934 1.00 17.20 200 ASP A CA 1
ATOM 1426 C C . ASP A 1 202 ? 17.135 -0.308 167.645 1.00 19.31 200 ASP A C 1
ATOM 1427 O O . ASP A 1 202 ? 17.478 -1.475 167.784 1.00 20.82 200 ASP A O 1
ATOM 1432 N N . GLY A 1 203 ? 15.919 0.043 167.206 1.00 18.20 201 GLY A N 1
ATOM 1433 C CA . GLY A 1 203 ? 14.914 -0.937 166.786 1.00 19.63 201 GLY A CA 1
ATOM 1434 C C . GLY A 1 203 ? 14.366 -1.770 167.934 1.00 20.31 201 GLY A C 1
ATOM 1435 O O . GLY A 1 203 ? 13.569 -2.697 167.614 1.00 20.94 201 GLY A O 1
ATOM 1436 N N . VAL A 1 204 ? 14.687 -1.515 169.209 1.00 19.74 202 VAL A N 1
ATOM 1437 C CA . VAL A 1 204 ? 14.175 -2.378 170.326 1.00 22.55 202 VAL A CA 1
ATOM 1438 C C . VAL A 1 204 ? 13.711 -1.575 171.551 1.00 23.22 202 VAL A C 1
ATOM 1439 O O . VAL A 1 204 ? 12.785 -2.019 172.259 1.00 27.14 202 VAL A O 1
ATOM 1443 N N . THR A 1 205 ? 14.346 -0.466 171.896 1.00 20.54 203 THR A N 1
ATOM 1444 C CA . THR A 1 205 ? 14.139 0.249 173.172 1.00 20.77 203 THR A CA 1
ATOM 1445 C C . THR A 1 205 ? 12.868 1.103 173.122 1.00 21.89 203 THR A C 1
ATOM 1446 O O . THR A 1 205 ? 12.708 1.883 172.176 1.00 18.87 203 THR A O 1
ATOM 1450 N N . ASP A 1 206 ? 12.022 1.059 174.142 1.00 22.27 204 ASP A N 1
ATOM 1451 C CA . ASP A 1 206 ? 10.915 2.043 174.326 1.00 23.16 204 ASP A CA 1
ATOM 1452 C C . ASP A 1 206 ? 11.448 3.339 174.919 1.00 24.39 204 ASP A C 1
ATOM 1453 O O . ASP A 1 206 ? 12.330 3.314 175.783 1.00 27.48 204 ASP A O 1
ATOM 1458 N N . PRO A 1 207 ? 10.881 4.518 174.583 1.00 20.77 205 PRO A N 1
ATOM 1459 C CA . PRO A 1 207 ? 9.761 4.606 173.637 1.00 22.79 205 PRO A CA 1
ATOM 1460 C C . PRO A 1 207 ? 10.143 4.824 172.176 1.00 23.39 205 PRO A C 1
ATOM 1461 O O . PRO A 1 207 ? 9.226 4.783 171.314 1.00 19.92 205 PRO A O 1
ATOM 1465 N N . SER A 1 208 ? 11.423 5.121 171.903 1.00 21.09 206 SER A N 1
ATOM 1466 C CA . SER A 1 208 ? 11.797 5.645 170.569 1.00 19.17 206 SER A CA 1
ATOM 1467 C C . SER A 1 208 ? 13.098 5.049 170.068 1.00 18.05 206 SER A C 1
ATOM 1468 O O . SER A 1 208 ? 13.663 5.630 169.154 1.00 18.70 206 SER A O 1
ATOM 1471 N N . GLY A 1 209 ? 13.521 3.907 170.596 1.00 18.56 207 GLY A N 1
ATOM 1472 C CA . GLY A 1 209 ? 14.726 3.238 170.090 1.00 17.03 207 GLY A CA 1
ATOM 1473 C C . GLY A 1 209 ? 15.975 3.978 170.505 1.00 16.74 207 GLY A C 1
ATOM 1474 O O . GLY A 1 209 ? 16.975 3.813 169.814 1.00 16.67 207 GLY A O 1
ATOM 1475 N N . ASN A 1 210 ? 15.908 4.761 171.571 1.00 17.10 208 ASN A N 1
ATOM 1476 C CA . ASN A 1 210 ? 17.069 5.575 171.983 1.00 19.01 208 ASN A CA 1
ATOM 1477 C C . ASN A 1 210 ? 17.475 6.556 170.879 1.00 18.88 208 ASN A C 1
ATOM 1478 O O . ASN A 1 210 ? 18.676 6.887 170.785 1.00 21.14 208 ASN A O 1
ATOM 1483 N N A SER A 1 211 ? 16.490 7.049 170.102 0.50 18.04 209 SER A N 1
ATOM 1484 N N B SER A 1 211 ? 16.550 7.078 170.077 0.50 16.78 209 SER A N 1
ATOM 1485 C CA A SER A 1 211 ? 16.606 7.980 168.945 0.50 17.47 209 SER A CA 1
ATOM 1486 C CA B SER A 1 211 ? 16.891 7.967 168.945 0.50 15.81 209 SER A CA 1
ATOM 1487 C C A SER A 1 211 ? 16.980 9.401 169.362 0.50 16.27 209 SER A C 1
ATOM 1488 C C B SER A 1 211 ? 16.985 9.440 169.350 0.50 15.47 209 SER A C 1
ATOM 1489 O O A SER A 1 211 ? 17.495 10.126 168.498 0.50 16.27 209 SER A O 1
ATOM 1490 O O B SER A 1 211 ? 17.420 10.225 168.495 0.50 16.06 209 SER A O 1
ATOM 1495 N N . GLY A 1 212 ? 16.694 9.790 170.603 1.00 15.44 210 GLY A N 1
ATOM 1496 C CA . GLY A 1 212 ? 17.021 11.107 171.133 1.00 16.93 210 GLY A CA 1
ATOM 1497 C C . GLY A 1 212 ? 16.212 12.223 170.497 1.00 17.00 210 GLY A C 1
ATOM 1498 O O . GLY A 1 212 ? 15.005 12.028 170.238 1.00 17.07 210 GLY A O 1
ATOM 1499 N N . ASP A 1 213 ? 16.811 13.376 170.362 1.00 17.53 211 ASP A N 1
ATOM 1500 C CA . ASP A 1 213 ? 16.182 14.650 169.969 1.00 17.08 211 ASP A CA 1
ATOM 1501 C C . ASP A 1 213 ? 15.552 14.537 168.582 1.00 15.64 211 ASP A C 1
ATOM 1502 O O . ASP A 1 213 ? 15.871 13.640 167.813 1.00 16.12 211 ASP A O 1
ATOM 1507 N N . ARG A 1 214 ? 14.684 15.497 168.360 1.00 16.13 212 ARG A N 1
ATOM 1508 C CA . ARG A 1 214 ? 13.912 15.704 167.128 1.00 15.15 212 ARG A CA 1
ATOM 1509 C C . ARG A 1 214 ? 14.619 16.818 166.378 1.00 16.11 212 ARG A C 1
ATOM 1510 O O . ARG A 1 214 ? 14.640 17.945 166.868 1.00 17.61 212 ARG A O 1
ATOM 1518 N N . VAL A 1 215 ? 15.258 16.486 165.273 1.00 16.17 213 VAL A N 1
ATOM 1519 C CA . VAL A 1 215 ? 16.069 17.484 164.530 1.00 18.19 213 VAL A CA 1
ATOM 1520 C C . VAL A 1 215 ? 15.301 18.028 163.324 1.00 17.03 213 VAL A C 1
ATOM 1521 O O . VAL A 1 215 ? 15.620 19.108 162.813 1.00 17.40 213 VAL A O 1
ATOM 1525 N N . ALA A 1 216 ? 14.327 17.302 162.807 1.00 15.39 214 ALA A N 1
ATOM 1526 C CA . ALA A 1 216 ? 13.542 17.779 161.674 1.00 15.21 214 ALA A CA 1
ATOM 1527 C C . ALA A 1 216 ? 12.153 17.138 161.778 1.00 14.42 214 ALA A C 1
ATOM 1528 O O . ALA A 1 216 ? 11.995 16.065 162.364 1.00 15.47 214 ALA A O 1
ATOM 1530 N N . GLY A 1 217 ? 11.214 17.748 161.106 1.00 15.46 215 GLY A N 1
ATOM 1531 C CA . GLY A 1 217 ? 9.848 17.222 161.146 1.00 15.63 215 GLY A CA 1
ATOM 1532 C C . GLY A 1 217 ? 8.919 18.006 160.279 1.00 15.73 215 GLY A C 1
ATOM 1533 O O . GLY A 1 217 ? 9.218 19.145 159.862 1.00 16.60 215 GLY A O 1
ATOM 1534 N N . GLY A 1 218 ? 7.793 17.414 160.004 1.00 15.06 216 GLY A N 1
ATOM 1535 C CA . GLY A 1 218 ? 6.756 18.121 159.277 1.00 16.29 216 GLY A CA 1
ATOM 1536 C C . GLY A 1 218 ? 5.417 17.470 159.471 1.00 15.55 216 GLY A C 1
ATOM 1537 O O . GLY A 1 218 ? 5.326 16.318 159.839 1.00 15.11 216 GLY A O 1
ATOM 1538 N N . ASN A 1 219 ? 4.409 18.243 159.123 1.00 15.47 217 ASN A N 1
ATOM 1539 C CA . ASN A 1 219 ? 2.996 17.832 159.316 1.00 15.86 217 ASN A CA 1
ATOM 1540 C C . ASN A 1 219 ? 2.449 17.081 158.114 1.00 16.23 217 ASN A C 1
ATOM 1541 O O . ASN A 1 219 ? 2.703 17.488 156.966 1.00 17.52 217 ASN A O 1
ATOM 1546 N N . ILE A 1 220 ? 1.726 16.026 158.390 1.00 15.61 218 ILE A N 1
ATOM 1547 C CA . ILE A 1 220 ? 0.977 15.254 157.376 1.00 17.17 218 ILE A CA 1
ATOM 1548 C C . ILE A 1 220 ? -0.354 15.974 157.264 1.00 18.02 218 ILE A C 1
ATOM 1549 O O . ILE A 1 220 ? -1.033 16.209 158.274 1.00 17.46 218 ILE A O 1
ATOM 1554 N N . PRO A 1 221 ? -0.727 16.372 156.034 1.00 17.20 219 PRO A N 1
ATOM 1555 C CA . PRO A 1 221 ? -1.987 17.094 155.879 1.00 18.48 219 PRO A CA 1
ATOM 1556 C C . PRO A 1 221 ? -3.165 16.165 156.125 1.00 19.87 219 PRO A C 1
ATOM 1557 O O . PRO A 1 221 ? -3.011 14.993 156.306 1.00 20.40 219 PRO A O 1
ATOM 1561 N N A GLU A 1 222 ? -4.378 16.721 156.093 0.50 21.15 220 GLU A N 1
ATOM 1562 N N B GLU A 1 222 ? -4.370 16.732 156.158 0.50 21.67 220 GLU A N 1
ATOM 1563 C CA A GLU A 1 222 ? -5.608 15.898 156.231 0.50 23.35 220 GLU A CA 1
ATOM 1564 C CA B GLU A 1 222 ? -5.576 15.884 156.306 0.50 24.38 220 GLU A CA 1
ATOM 1565 C C A GLU A 1 222 ? -6.660 16.335 155.200 0.50 23.47 220 GLU A C 1
ATOM 1566 C C B GLU A 1 222 ? -6.617 16.256 155.246 0.50 24.62 220 GLU A C 1
ATOM 1567 O O A GLU A 1 222 ? -6.405 17.125 154.312 0.50 18.37 220 GLU A O 1
ATOM 1568 O O B GLU A 1 222 ? -7.452 15.373 155.170 0.50 19.35 220 GLU A O 1
ATOM 1579 N N . ILE B 1 18 ? 0.077 30.514 150.038 1.00 34.22 16 ILE B N 1
ATOM 1580 C CA . ILE B 1 18 ? -0.403 29.108 149.783 1.00 33.45 16 ILE B CA 1
ATOM 1581 C C . ILE B 1 18 ? 0.493 28.356 148.780 1.00 30.79 16 ILE B C 1
ATOM 1582 O O . ILE B 1 18 ? 1.021 28.987 147.850 1.00 31.46 16 ILE B O 1
ATOM 1587 N N . SER B 1 19 ? 0.554 27.025 148.904 1.00 25.92 17 SER B N 1
ATOM 1588 C CA . SER B 1 19 ? 1.316 26.075 148.065 1.00 26.62 17 SER B CA 1
ATOM 1589 C C . SER B 1 19 ? 0.381 25.004 147.500 1.00 25.34 17 SER B C 1
ATOM 1590 O O . SER B 1 19 ? -0.518 24.484 148.249 1.00 23.79 17 SER B O 1
ATOM 1593 N N . TYR B 1 20 ? 0.610 24.607 146.247 1.00 24.07 18 TYR B N 1
ATOM 1594 C CA . TYR B 1 20 ? -0.180 23.548 145.591 1.00 23.32 18 TYR B CA 1
ATOM 1595 C C . TYR B 1 20 ? 0.794 22.497 145.108 1.00 23.23 18 TYR B C 1
ATOM 1596 O O . TYR B 1 20 ? 1.818 22.879 144.488 1.00 25.49 18 TYR B O 1
ATOM 1605 N N . TYR B 1 21 ? 0.502 21.245 145.420 1.00 24.01 19 TYR B N 1
ATOM 1606 C CA . TYR B 1 21 ? 1.213 20.057 144.912 1.00 24.75 19 TYR B CA 1
ATOM 1607 C C . TYR B 1 21 ? 0.220 19.147 144.232 1.00 24.14 19 TYR B C 1
ATOM 1608 O O . TYR B 1 21 ? -0.882 19.010 144.726 1.00 25.14 19 TYR B O 1
ATOM 1617 N N . VAL B 1 22 ? 0.643 18.566 143.112 1.00 28.80 20 VAL B N 1
ATOM 1618 C CA . VAL B 1 22 ? -0.200 17.633 142.318 1.00 29.39 20 VAL B CA 1
ATOM 1619 C C . VAL B 1 22 ? 0.595 16.349 142.160 1.00 29.58 20 VAL B C 1
ATOM 1620 O O . VAL B 1 22 ? 1.701 16.411 141.604 1.00 30.27 20 VAL B O 1
ATOM 1624 N N . ASN B 1 23 ? 0.057 15.265 142.718 1.00 33.47 21 ASN B N 1
ATOM 1625 C CA . ASN B 1 23 ? 0.717 13.940 142.742 1.00 36.96 21 ASN B CA 1
ATOM 1626 C C . ASN B 1 23 ? 2.201 14.178 143.037 1.00 34.92 21 ASN B C 1
ATOM 1627 O O . ASN B 1 23 ? 3.024 13.586 142.362 1.00 37.79 21 ASN B O 1
ATOM 1632 N N . GLY B 1 24 ? 2.517 15.092 143.963 1.00 36.83 22 GLY B N 1
ATOM 1633 C CA . GLY B 1 24 ? 3.879 15.308 144.495 1.00 32.58 22 GLY B CA 1
ATOM 1634 C C . GLY B 1 24 ? 4.689 16.446 143.888 1.00 36.77 22 GLY B C 1
ATOM 1635 O O . GLY B 1 24 ? 5.731 16.793 144.478 1.00 36.54 22 GLY B O 1
ATOM 1636 N N . LYS B 1 25 ? 4.300 17.007 142.738 1.00 34.18 23 LYS B N 1
ATOM 1637 C CA . LYS B 1 25 ? 5.078 18.092 142.084 1.00 35.23 23 LYS B CA 1
ATOM 1638 C C . LYS B 1 25 ? 4.495 19.445 142.478 1.00 30.05 23 LYS B C 1
ATOM 1639 O O . LYS B 1 25 ? 3.265 19.545 142.588 1.00 27.83 23 LYS B O 1
ATOM 1645 N N . ASP B 1 26 ? 5.368 20.419 142.686 1.00 31.16 24 ASP B N 1
ATOM 1646 C CA . ASP B 1 26 ? 4.992 21.814 143.026 1.00 32.46 24 ASP B CA 1
ATOM 1647 C C . ASP B 1 26 ? 4.296 22.466 141.830 1.00 32.59 24 ASP B C 1
ATOM 1648 O O . ASP B 1 26 ? 4.932 22.575 140.768 1.00 33.04 24 ASP B O 1
ATOM 1653 N N . HIS B 1 27 ? 3.049 22.911 142.009 1.00 27.64 25 HIS B N 1
ATOM 1654 C CA . HIS B 1 27 ? 2.283 23.686 141.002 1.00 28.71 25 HIS B CA 1
ATOM 1655 C C . HIS B 1 27 ? 1.892 25.040 141.594 1.00 27.04 25 HIS B C 1
ATOM 1656 O O . HIS B 1 27 ? 0.850 25.582 141.174 1.00 30.64 25 HIS B O 1
ATOM 1663 N N . SER B 1 28 ? 2.677 25.583 142.531 1.00 29.94 26 SER B N 1
ATOM 1664 C CA . SER B 1 28 ? 2.383 26.871 143.209 1.00 30.75 26 SER B CA 1
ATOM 1665 C C . SER B 1 28 ? 2.564 28.021 142.223 1.00 33.93 26 SER B C 1
ATOM 1666 O O . SER B 1 28 ? 3.302 27.880 141.233 1.00 33.63 26 SER B O 1
ATOM 1669 N N . THR B 1 29 ? 1.888 29.134 142.464 1.00 36.75 27 THR B N 1
ATOM 1670 C CA . THR B 1 29 ? 2.009 30.311 141.578 1.00 34.69 27 THR B CA 1
ATOM 1671 C C . THR B 1 29 ? 3.294 31.030 141.951 1.00 38.06 27 THR B C 1
ATOM 1672 O O . THR B 1 29 ? 3.781 30.951 143.070 1.00 33.27 27 THR B O 1
ATOM 1676 N N . PRO B 1 30 ? 3.880 31.782 141.001 1.00 36.95 28 PRO B N 1
ATOM 1677 C CA . PRO B 1 30 ? 5.086 32.560 141.279 1.00 39.91 28 PRO B CA 1
ATOM 1678 C C . PRO B 1 30 ? 4.883 33.612 142.377 1.00 37.08 28 PRO B C 1
ATOM 1679 O O . PRO B 1 30 ? 5.752 33.731 143.229 1.00 43.54 28 PRO B O 1
ATOM 1683 N N . ALA B 1 31 ? 3.739 34.316 142.368 1.00 34.13 29 ALA B N 1
ATOM 1684 C CA . ALA B 1 31 ? 3.509 35.530 143.181 1.00 31.15 29 ALA B CA 1
ATOM 1685 C C . ALA B 1 31 ? 2.130 35.529 143.838 1.00 32.41 29 ALA B C 1
ATOM 1686 O O . ALA B 1 31 ? 1.648 36.624 144.124 1.00 33.88 29 ALA B O 1
ATOM 1688 N N . GLY B 1 32 ? 1.551 34.354 144.079 1.00 26.69 30 GLY B N 1
ATOM 1689 C CA . GLY B 1 32 ? 0.319 34.200 144.874 1.00 29.07 30 GLY B CA 1
ATOM 1690 C C . GLY B 1 32 ? -0.929 34.640 144.136 1.00 28.55 30 GLY B C 1
ATOM 1691 O O . GLY B 1 32 ? -1.945 34.883 144.808 1.00 29.97 30 GLY B O 1
ATOM 1692 N N . GLN B 1 33 ? -0.876 34.717 142.810 1.00 30.44 31 GLN B N 1
ATOM 1693 C CA . GLN B 1 33 ? -2.018 35.187 141.992 1.00 32.93 31 GLN B CA 1
ATOM 1694 C C . GLN B 1 33 ? -2.343 34.158 140.921 1.00 30.92 31 GLN B C 1
ATOM 1695 O O . GLN B 1 33 ? -1.433 33.610 140.285 1.00 30.96 31 GLN B O 1
ATOM 1701 N N . PHE B 1 34 ? -3.643 33.933 140.809 1.00 31.30 32 PHE B N 1
ATOM 1702 C CA . PHE B 1 34 ? -4.313 33.110 139.788 1.00 30.83 32 PHE B CA 1
ATOM 1703 C C . PHE B 1 34 ? -4.665 34.009 138.593 1.00 31.07 32 PHE B C 1
ATOM 1704 O O . PHE B 1 34 ? -5.378 34.968 138.823 1.00 32.05 32 PHE B O 1
ATOM 1712 N N . MET B 1 35 ? -4.164 33.715 137.393 1.00 33.85 33 MET B N 1
ATOM 1713 C CA . MET B 1 35 ? -4.545 34.462 136.154 1.00 35.29 33 MET B CA 1
ATOM 1714 C C . MET B 1 35 ? -5.891 33.924 135.656 1.00 28.84 33 MET B C 1
ATOM 1715 O O . MET B 1 35 ? -5.948 32.763 135.266 1.00 28.00 33 MET B O 1
ATOM 1720 N N . ASN B 1 36 ? -6.922 34.772 135.681 1.00 26.31 34 ASN B N 1
ATOM 1721 C CA . ASN B 1 36 ? -8.287 34.372 135.302 1.00 25.79 34 ASN B CA 1
ATOM 1722 C C . ASN B 1 36 ? -9.091 35.600 134.847 1.00 28.62 34 ASN B C 1
ATOM 1723 O O . ASN B 1 36 ? -9.091 36.657 135.547 1.00 26.46 34 ASN B O 1
ATOM 1728 N N . GLN B 1 37 ? -9.828 35.422 133.769 1.00 25.66 35 GLN B N 1
ATOM 1729 C CA . GLN B 1 37 ? -10.781 36.463 133.273 1.00 26.75 35 GLN B CA 1
ATOM 1730 C C . GLN B 1 37 ? -9.973 37.668 132.761 1.00 29.24 35 GLN B C 1
ATOM 1731 O O . GLN B 1 37 ? -10.562 38.760 132.718 1.00 25.87 35 GLN B O 1
ATOM 1737 N N . GLY B 1 38 ? -8.678 37.509 132.446 1.00 27.74 36 GLY B N 1
ATOM 1738 C CA . GLY B 1 38 ? -7.827 38.637 132.006 1.00 25.87 36 GLY B CA 1
ATOM 1739 C C . GLY B 1 38 ? -7.490 39.555 133.160 1.00 28.44 36 GLY B C 1
ATOM 1740 O O . GLY B 1 38 ? -7.061 40.708 132.911 1.00 30.65 36 GLY B O 1
ATOM 1741 N N . THR B 1 39 ? -7.706 39.101 134.395 1.00 26.01 37 THR B N 1
ATOM 1742 C CA . THR B 1 39 ? -7.198 39.823 135.585 1.00 27.72 37 THR B CA 1
ATOM 1743 C C . THR B 1 39 ? -6.433 38.808 136.415 1.00 25.91 37 THR B C 1
ATOM 1744 O O . THR B 1 39 ? -6.195 37.738 135.924 1.00 28.55 37 THR B O 1
ATOM 1748 N N . ALA B 1 40 ? -6.057 39.220 137.608 1.00 32.89 38 ALA B N 1
ATOM 1749 C CA . ALA B 1 40 ? -5.399 38.359 138.605 1.00 34.57 38 ALA B CA 1
ATOM 1750 C C . ALA B 1 40 ? -6.327 38.278 139.799 1.00 33.90 38 ALA B C 1
ATOM 1751 O O . ALA B 1 40 ? -6.891 39.277 140.194 1.00 31.89 38 ALA B O 1
ATOM 1753 N N . ALA B 1 41 ? -6.474 37.102 140.373 1.00 32.89 39 ALA B N 1
ATOM 1754 C CA . ALA B 1 41 ? -7.146 36.940 141.664 1.00 32.54 39 ALA B CA 1
ATOM 1755 C C . ALA B 1 41 ? -6.141 36.239 142.554 1.00 27.48 39 ALA B C 1
ATOM 1756 O O . ALA B 1 41 ? -5.271 35.532 142.021 1.00 30.48 39 ALA B O 1
ATOM 1758 N N . PRO B 1 42 ? -6.197 36.488 143.867 1.00 29.05 40 PRO B N 1
ATOM 1759 C CA . PRO B 1 42 ? -5.293 35.853 144.811 1.00 33.07 40 PRO B CA 1
ATOM 1760 C C . PRO B 1 42 ? -5.528 34.344 144.675 1.00 34.32 40 PRO B C 1
ATOM 1761 O O . PRO B 1 42 ? -6.681 33.984 144.462 1.00 36.74 40 PRO B O 1
ATOM 1765 N N . ASP B 1 43 ? -4.473 33.527 144.766 1.00 30.96 41 ASP B N 1
ATOM 1766 C CA . ASP B 1 43 ? -4.578 32.055 144.572 1.00 30.69 41 ASP B CA 1
ATOM 1767 C C . ASP B 1 43 ? -5.248 31.503 145.843 1.00 29.78 41 ASP B C 1
ATOM 1768 O O . ASP B 1 43 ? -5.514 30.289 145.888 1.00 28.48 41 ASP B O 1
ATOM 1773 N N . SER B 1 44 ? -5.548 32.342 146.840 1.00 28.39 42 SER B N 1
ATOM 1774 C CA . SER B 1 44 ? -6.401 32.009 148.018 1.00 30.22 42 SER B CA 1
ATOM 1775 C C . SER B 1 44 ? -6.985 33.247 148.673 1.00 35.55 42 SER B C 1
ATOM 1776 O O . SER B 1 44 ? -6.451 34.344 148.456 1.00 37.71 42 SER B O 1
ATOM 1779 N N . ILE B 1 45 ? -8.055 33.053 149.444 1.00 27.21 43 ILE B N 1
ATOM 1780 C CA . ILE B 1 45 ? -8.739 34.098 150.252 1.00 30.23 43 ILE B CA 1
ATOM 1781 C C . ILE B 1 45 ? -9.049 33.514 151.616 1.00 34.19 43 ILE B C 1
ATOM 1782 O O . ILE B 1 45 ? -9.645 32.414 151.725 1.00 31.29 43 ILE B O 1
ATOM 1787 N N . ILE B 1 46 ? -8.663 34.238 152.658 1.00 35.80 44 ILE B N 1
ATOM 1788 C CA . ILE B 1 46 ? -9.079 33.868 154.031 1.00 34.97 44 ILE B CA 1
ATOM 1789 C C . ILE B 1 46 ? -10.218 34.803 154.400 1.00 37.93 44 ILE B C 1
ATOM 1790 O O . ILE B 1 46 ? -10.028 36.029 154.292 1.00 38.47 44 ILE B O 1
ATOM 1795 N N . HIS B 1 47 ? -11.378 34.233 154.682 1.00 36.34 45 HIS B N 1
ATOM 1796 C CA . HIS B 1 47 ? -12.600 34.969 155.074 1.00 42.09 45 HIS B CA 1
ATOM 1797 C C . HIS B 1 47 ? -13.090 34.323 156.348 1.00 38.94 45 HIS B C 1
ATOM 1798 O O . HIS B 1 47 ? -13.469 33.128 156.335 1.00 38.07 45 HIS B O 1
ATOM 1805 N N . ASN B 1 48 ? -12.998 35.083 157.430 1.00 42.89 46 ASN B N 1
ATOM 1806 C CA . ASN B 1 48 ? -13.573 34.685 158.728 1.00 38.90 46 ASN B CA 1
ATOM 1807 C C . ASN B 1 48 ? -13.011 33.329 159.166 1.00 35.00 46 ASN B C 1
ATOM 1808 O O . ASN B 1 48 ? -13.786 32.506 159.602 1.00 35.04 46 ASN B O 1
ATOM 1813 N N . GLY B 1 49 ? -11.706 33.088 159.022 1.00 36.71 47 GLY B N 1
ATOM 1814 C CA . GLY B 1 49 ? -11.066 31.843 159.514 1.00 35.17 47 GLY B CA 1
ATOM 1815 C C . GLY B 1 49 ? -11.212 30.666 158.543 1.00 37.30 47 GLY B C 1
ATOM 1816 O O . GLY B 1 49 ? -10.875 29.559 158.919 1.00 34.70 47 GLY B O 1
ATOM 1817 N N . THR B 1 50 ? -11.753 30.858 157.338 1.00 34.26 48 THR B N 1
ATOM 1818 C CA . THR B 1 50 ? -11.881 29.738 156.357 1.00 32.29 48 THR B CA 1
ATOM 1819 C C . THR B 1 50 ? -11.014 30.098 155.153 1.00 30.41 48 THR B C 1
ATOM 1820 O O . THR B 1 50 ? -11.005 31.278 154.748 1.00 29.29 48 THR B O 1
ATOM 1824 N N . THR B 1 51 ? -10.214 29.136 154.677 1.00 27.09 49 THR B N 1
ATOM 1825 C CA . THR B 1 51 ? -9.369 29.316 153.471 1.00 26.21 49 THR B CA 1
ATOM 1826 C C . THR B 1 51 ? -10.213 28.886 152.272 1.00 21.78 49 THR B C 1
ATOM 1827 O O . THR B 1 51 ? -10.863 27.833 152.323 1.00 22.55 49 THR B O 1
ATOM 1831 N N . TYR B 1 52 ? -10.403 29.835 151.365 1.00 20.89 50 TYR B N 1
ATOM 1832 C CA . TYR B 1 52 ? -11.102 29.626 150.069 1.00 19.63 50 TYR B CA 1
ATOM 1833 C C . TYR B 1 52 ? -10.065 29.578 148.974 1.00 19.06 50 TYR B C 1
ATOM 1834 O O . TYR B 1 52 ? -9.083 30.324 149.007 1.00 21.21 50 TYR B O 1
ATOM 1843 N N . VAL B 1 53 ? -10.306 28.714 147.993 1.00 18.15 51 VAL B N 1
ATOM 1844 C CA . VAL B 1 53 ? -9.423 28.605 146.808 1.00 16.79 51 VAL B CA 1
ATOM 1845 C C . VAL B 1 53 ? -10.247 28.687 145.531 1.00 15.92 51 VAL B C 1
ATOM 1846 O O . VAL B 1 53 ? -11.433 28.450 145.572 1.00 15.82 51 VAL B O 1
ATOM 1850 N N . PRO B 1 54 ? -9.657 29.175 144.431 1.00 17.55 52 PRO B N 1
ATOM 1851 C CA . PRO B 1 54 ? -10.431 29.303 143.208 1.00 15.82 52 PRO B CA 1
ATOM 1852 C C . PRO B 1 54 ? -10.827 27.924 142.670 1.00 16.80 52 PRO B C 1
ATOM 1853 O O . PRO B 1 54 ? -9.942 27.109 142.450 1.00 17.94 52 PRO B O 1
ATOM 1857 N N . VAL B 1 55 ? -12.115 27.734 142.398 1.00 16.79 53 VAL B N 1
ATOM 1858 C CA . VAL B 1 55 ? -12.639 26.449 141.864 1.00 18.39 53 VAL B CA 1
ATOM 1859 C C . VAL B 1 55 ? -11.913 26.183 140.542 1.00 18.72 53 VAL B C 1
ATOM 1860 O O . VAL B 1 55 ? -11.533 25.011 140.316 1.00 20.85 53 VAL B O 1
ATOM 1864 N N . ARG B 1 56 ? -11.726 27.200 139.712 1.00 18.74 54 ARG B N 1
ATOM 1865 C CA . ARG B 1 56 ? -11.094 26.957 138.394 1.00 20.37 54 ARG B CA 1
ATOM 1866 C C . ARG B 1 56 ? -9.637 26.537 138.559 1.00 21.36 54 ARG B C 1
ATOM 1867 O O . ARG B 1 56 ? -9.179 25.693 137.792 1.00 21.82 54 ARG B O 1
ATOM 1875 N N . MET B 1 57 ? -8.889 27.077 139.518 1.00 21.60 55 MET B N 1
ATOM 1876 C CA . MET B 1 57 ? -7.449 26.712 139.617 1.00 21.87 55 MET B CA 1
ATOM 1877 C C . MET B 1 57 ? -7.354 25.246 140.014 1.00 22.64 55 MET B C 1
ATOM 1878 O O . MET B 1 57 ? -6.538 24.540 139.412 1.00 21.12 55 MET B O 1
ATOM 1883 N N . VAL B 1 58 ? -8.147 24.776 140.963 1.00 19.73 56 VAL B N 1
ATOM 1884 C CA . VAL B 1 58 ? -8.058 23.368 141.423 1.00 19.36 56 VAL B CA 1
ATOM 1885 C C . VAL B 1 58 ? -8.604 22.455 140.317 1.00 19.78 56 VAL B C 1
ATOM 1886 O O . VAL B 1 58 ? -8.009 21.397 140.070 1.00 20.80 56 VAL B O 1
ATOM 1890 N N . SER B 1 59 ? -9.713 22.828 139.685 1.00 18.50 57 SER B N 1
ATOM 1891 C CA . SER B 1 59 ? -10.271 21.989 138.589 1.00 18.87 57 SER B CA 1
ATOM 1892 C C . SER B 1 59 ? -9.219 21.916 137.468 1.00 20.02 57 SER B C 1
ATOM 1893 O O . SER B 1 59 ? -9.049 20.825 136.900 1.00 21.03 57 SER B O 1
ATOM 1896 N N . ASP B 1 60 ? -8.574 23.016 137.105 1.00 19.97 58 ASP B N 1
ATOM 1897 C CA . ASP B 1 60 ? -7.536 23.051 136.033 1.00 22.51 58 ASP B CA 1
ATOM 1898 C C . ASP B 1 60 ? -6.402 22.104 136.423 1.00 22.44 58 ASP B C 1
ATOM 1899 O O . ASP B 1 60 ? -5.864 21.398 135.562 1.00 22.83 58 ASP B O 1
ATOM 1904 N N . LEU B 1 61 ? -6.032 22.079 137.694 1.00 22.30 59 LEU B N 1
ATOM 1905 C CA . LEU B 1 61 ? -4.893 21.229 138.124 1.00 24.02 59 LEU B CA 1
ATOM 1906 C C . LEU B 1 61 ? -5.221 19.736 137.972 1.00 22.29 59 LEU B C 1
ATOM 1907 O O . LEU B 1 61 ? -4.256 18.941 137.873 1.00 26.00 59 LEU B O 1
ATOM 1912 N N . VAL B 1 62 ? -6.486 19.299 137.956 1.00 20.92 60 VAL B N 1
ATOM 1913 C CA . VAL B 1 62 ? -6.864 17.865 137.790 1.00 21.55 60 VAL B CA 1
ATOM 1914 C C . VAL B 1 62 ? -7.312 17.633 136.342 1.00 21.33 60 VAL B C 1
ATOM 1915 O O . VAL B 1 62 ? -7.607 16.490 136.008 1.00 26.79 60 VAL B O 1
ATOM 1919 N N . GLY B 1 63 ? -7.282 18.684 135.525 1.00 21.06 61 GLY B N 1
ATOM 1920 C CA . GLY B 1 63 ? -7.606 18.567 134.083 1.00 20.12 61 GLY B CA 1
ATOM 1921 C C . GLY B 1 63 ? -9.101 18.469 133.853 1.00 20.19 61 GLY B C 1
ATOM 1922 O O . GLY B 1 63 ? -9.501 17.893 132.795 1.00 22.18 61 GLY B O 1
ATOM 1923 N N . GLN B 1 64 ? -9.921 18.988 134.755 1.00 19.03 62 GLN B N 1
ATOM 1924 C CA . GLN B 1 64 ? -11.369 18.918 134.618 1.00 18.35 62 GLN B CA 1
ATOM 1925 C C . GLN B 1 64 ? -11.861 20.257 134.090 1.00 18.65 62 GLN B C 1
ATOM 1926 O O . GLN B 1 64 ? -11.663 21.298 134.709 1.00 17.74 62 GLN B O 1
ATOM 1932 N N . PRO B 1 65 ? -12.553 20.314 132.939 1.00 18.02 63 PRO B N 1
ATOM 1933 C CA . PRO B 1 65 ? -13.037 21.606 132.477 1.00 19.53 63 PRO B CA 1
ATOM 1934 C C . PRO B 1 65 ? -14.054 22.246 133.429 1.00 16.80 63 PRO B C 1
ATOM 1935 O O . PRO B 1 65 ? -14.794 21.557 134.105 1.00 16.91 63 PRO B O 1
ATOM 1939 N N . VAL B 1 66 ? -14.123 23.564 133.369 1.00 16.77 64 VAL B N 1
ATOM 1940 C CA . VAL B 1 66 ? -14.987 24.420 134.201 1.00 18.67 64 VAL B CA 1
ATOM 1941 C C . VAL B 1 66 ? -15.710 25.391 133.281 1.00 15.73 64 VAL B C 1
ATOM 1942 O O . VAL B 1 66 ? -15.004 26.000 132.452 1.00 18.11 64 VAL B O 1
ATOM 1946 N N . TYR B 1 67 ? -16.980 25.583 133.513 1.00 15.93 65 TYR B N 1
ATOM 1947 C CA . TYR B 1 67 ? -17.804 26.559 132.780 1.00 15.72 65 TYR B CA 1
ATOM 1948 C C . TYR B 1 67 ? -18.636 27.322 133.793 1.00 15.92 65 TYR B C 1
ATOM 1949 O O . TYR B 1 67 ? -18.991 26.814 134.849 1.00 16.46 65 TYR B O 1
ATOM 1958 N N . TRP B 1 68 ? -18.973 28.546 133.430 1.00 16.37 66 TRP B N 1
ATOM 1959 C CA . TRP B 1 68 ? -19.854 29.408 134.240 1.00 15.09 66 TRP B CA 1
ATOM 1960 C C . TRP B 1 68 ? -21.015 29.943 133.423 1.00 15.99 66 TRP B C 1
ATOM 1961 O O . TRP B 1 68 ? -20.792 30.285 132.234 1.00 17.66 66 TRP B O 1
ATOM 1972 N N . GLU B 1 69 ? -22.174 30.031 134.020 1.00 16.66 67 GLU B N 1
ATOM 1973 C CA . GLU B 1 69 ? -23.335 30.694 133.385 1.00 17.76 67 GLU B CA 1
ATOM 1974 C C . GLU B 1 69 ? -23.900 31.694 134.391 1.00 18.52 67 GLU B C 1
ATOM 1975 O O . GLU B 1 69 ? -24.252 31.325 135.514 1.00 17.85 67 GLU B O 1
ATOM 1981 N N . GLN B 1 70 ? -24.015 32.948 133.977 1.00 17.56 68 GLN B N 1
ATOM 1982 C CA . GLN B 1 70 ? -24.329 34.068 134.907 1.00 20.20 68 GLN B CA 1
ATOM 1983 C C . GLN B 1 70 ? -25.776 34.018 135.349 1.00 18.50 68 GLN B C 1
ATOM 1984 O O . GLN B 1 70 ? -26.075 34.236 136.515 1.00 18.36 68 GLN B O 1
ATOM 1990 N N . ALA B 1 71 ? -26.731 33.837 134.440 1.00 18.30 69 ALA B N 1
ATOM 1991 C CA . ALA B 1 71 ? -28.139 34.033 134.802 1.00 18.74 69 ALA B CA 1
ATOM 1992 C C . ALA B 1 71 ? -28.575 33.010 135.865 1.00 19.39 69 ALA B C 1
ATOM 1993 O O . ALA B 1 71 ? -29.339 33.355 136.751 1.00 21.98 69 ALA B O 1
ATOM 1995 N N . SER B 1 72 ? -28.119 31.783 135.707 1.00 20.32 70 SER B N 1
ATOM 1996 C CA . SER B 1 72 ? -28.424 30.659 136.618 1.00 20.06 70 SER B CA 1
ATOM 1997 C C . SER B 1 72 ? -27.423 30.613 137.768 1.00 21.45 70 SER B C 1
ATOM 1998 O O . SER B 1 72 ? -27.554 29.719 138.597 1.00 22.32 70 SER B O 1
ATOM 2001 N N . ARG B 1 73 ? -26.425 31.480 137.769 1.00 18.16 71 ARG B N 1
ATOM 2002 C CA . ARG B 1 73 ? -25.284 31.456 138.700 1.00 18.40 71 ARG B CA 1
ATOM 2003 C C . ARG B 1 73 ? -24.816 30.031 138.942 1.00 19.56 71 ARG B C 1
ATOM 2004 O O . ARG B 1 73 ? -24.717 29.619 140.116 1.00 19.00 71 ARG B O 1
ATOM 2012 N N . THR B 1 74 ? -24.396 29.363 137.877 1.00 16.95 72 THR B N 1
ATOM 2013 C CA . THR B 1 74 ? -24.035 27.938 137.952 1.00 16.71 72 THR B CA 1
ATOM 2014 C C . THR B 1 74 ? -22.636 27.737 137.428 1.00 16.21 72 THR B C 1
ATOM 2015 O O . THR B 1 74 ? -22.286 28.159 136.309 1.00 16.38 72 THR B O 1
ATOM 2019 N N . ILE B 1 75 ? -21.857 27.021 138.215 1.00 15.69 73 ILE B N 1
ATOM 2020 C CA . ILE B 1 75 ? -20.549 26.472 137.810 1.00 16.52 73 ILE B CA 1
ATOM 2021 C C . ILE B 1 75 ? -20.798 25.051 137.333 1.00 17.05 73 ILE B C 1
ATOM 2022 O O . ILE B 1 75 ? -21.328 24.254 138.089 1.00 17.67 73 ILE B O 1
ATOM 2027 N N . SER B 1 76 ? -20.429 24.762 136.104 1.00 15.91 74 SER B N 1
ATOM 2028 C CA . SER B 1 76 ? -20.548 23.426 135.515 1.00 15.97 74 SER B CA 1
ATOM 2029 C C . SER B 1 76 ? -19.150 22.841 135.438 1.00 15.52 74 SER B C 1
ATOM 2030 O O . SER B 1 76 ? -18.279 23.405 134.757 1.00 16.02 74 SER B O 1
ATOM 2033 N N . LEU B 1 77 ? -18.902 21.701 136.109 1.00 15.05 75 LEU B N 1
ATOM 2034 C CA . LEU B 1 77 ? -17.575 21.074 136.068 1.00 16.26 75 LEU B CA 1
ATOM 2035 C C . LEU B 1 77 ? -17.676 19.799 135.249 1.00 14.96 75 LEU B C 1
ATOM 2036 O O . LEU B 1 77 ? -18.684 19.096 135.394 1.00 15.96 75 LEU B O 1
ATOM 2041 N N . GLY B 1 78 ? -16.669 19.582 134.403 1.00 15.88 76 GLY B N 1
ATOM 2042 C CA . GLY B 1 78 ? -16.596 18.393 133.539 1.00 16.95 76 GLY B CA 1
ATOM 2043 C C . GLY B 1 78 ? -17.399 18.557 132.259 1.00 17.87 76 GLY B C 1
ATOM 2044 O O . GLY B 1 78 ? -16.824 18.311 131.192 1.00 20.54 76 GLY B O 1
ATOM 2045 N N A LEU B 1 79 ? -18.642 18.974 132.332 0.50 16.31 77 LEU B N 1
ATOM 2046 N N B LEU B 1 79 ? -18.704 18.838 132.375 0.50 16.81 77 LEU B N 1
ATOM 2047 C CA A LEU B 1 79 ? -19.437 19.200 131.111 0.50 16.35 77 LEU B CA 1
ATOM 2048 C CA B LEU B 1 79 ? -19.693 19.014 131.265 0.50 16.91 77 LEU B CA 1
ATOM 2049 C C A LEU B 1 79 ? -20.500 20.241 131.416 0.50 16.47 77 LEU B C 1
ATOM 2050 C C B LEU B 1 79 ? -20.456 20.311 131.475 0.50 16.65 77 LEU B C 1
ATOM 2051 O O A LEU B 1 79 ? -21.034 20.329 132.522 0.50 16.70 77 LEU B O 1
ATOM 2052 O O B LEU B 1 79 ? -20.815 20.602 132.607 0.50 16.59 77 LEU B O 1
ATOM 2061 N N . PRO B 1 80 ? -20.800 21.098 130.422 1.00 15.93 78 PRO B N 1
ATOM 2062 C CA . PRO B 1 80 ? -21.705 22.207 130.631 1.00 15.68 78 PRO B CA 1
ATOM 2063 C C . PRO B 1 80 ? -23.103 21.708 130.955 1.00 16.29 78 PRO B C 1
ATOM 2064 O O . PRO B 1 80 ? -23.610 20.747 130.295 1.00 16.96 78 PRO B O 1
ATOM 2068 N N . VAL B 1 81 ? -23.799 22.371 131.855 1.00 15.81 79 VAL B N 1
ATOM 2069 C CA . VAL B 1 81 ? -25.230 22.178 132.154 1.00 16.66 79 VAL B CA 1
ATOM 2070 C C . VAL B 1 81 ? -25.954 23.455 131.810 1.00 17.76 79 VAL B C 1
ATOM 2071 O O . VAL B 1 81 ? -25.500 24.527 132.175 1.00 19.44 79 VAL B O 1
ATOM 2075 N N . VAL B 1 82 ? -27.009 23.343 131.019 1.00 16.74 80 VAL B N 1
ATOM 2076 C CA . VAL B 1 82 ? -27.864 24.509 130.651 1.00 16.91 80 VAL B CA 1
ATOM 2077 C C . VAL B 1 82 ? -29.127 24.435 131.496 1.00 18.23 80 VAL B C 1
ATOM 2078 O O . VAL B 1 82 ? -29.821 23.389 131.488 1.00 19.16 80 VAL B O 1
ATOM 2082 N N . LYS B 1 83 ? -29.499 25.526 132.157 1.00 18.72 81 LYS B N 1
ATOM 2083 C CA . LYS B 1 83 ? -30.758 25.613 132.908 1.00 19.42 81 LYS B CA 1
ATOM 2084 C C . LYS B 1 83 ? -31.743 26.376 132.025 1.00 18.14 81 LYS B C 1
ATOM 2085 O O . LYS B 1 83 ? -31.390 27.459 131.515 1.00 20.00 81 LYS B O 1
ATOM 2091 N N . LEU B 1 84 ? -32.919 25.800 131.838 1.00 20.47 82 LEU B N 1
ATOM 2092 C CA . LEU B 1 84 ? -33.977 26.304 130.952 1.00 20.90 82 LEU B CA 1
ATOM 2093 C C . LEU B 1 84 ? -35.072 26.957 131.785 1.00 23.02 82 LEU B C 1
ATOM 2094 O O . LEU B 1 84 ? -35.432 26.400 132.834 1.00 24.48 82 LEU B O 1
ATOM 2099 N N . TYR B 1 85 ? -35.550 28.093 131.321 1.00 22.99 83 TYR B N 1
ATOM 2100 C CA . TYR B 1 85 ? -36.594 28.866 132.034 1.00 22.98 83 TYR B CA 1
ATOM 2101 C C . TYR B 1 85 ? -37.665 29.256 131.023 1.00 24.72 83 TYR B C 1
ATOM 2102 O O . TYR B 1 85 ? -37.374 29.396 129.824 1.00 24.50 83 TYR B O 1
ATOM 2111 N N . ASN B 1 86 ? -38.900 29.473 131.501 1.00 27.57 84 ASN B N 1
ATOM 2112 C CA . ASN B 1 86 ? -39.985 30.026 130.652 1.00 29.21 84 ASN B CA 1
ATOM 2113 C C . ASN B 1 86 ? -39.938 31.556 130.711 1.00 30.48 84 ASN B C 1
ATOM 2114 O O . ASN B 1 86 ? -39.034 32.077 131.363 1.00 28.05 84 ASN B O 1
ATOM 2119 N N . ALA B 1 87 ? -40.854 32.235 130.021 1.00 33.44 85 ALA B N 1
ATOM 2120 C CA . ALA B 1 87 ? -40.923 33.714 129.982 1.00 37.29 85 ALA B CA 1
ATOM 2121 C C . ALA B 1 87 ? -41.136 34.244 131.411 1.00 39.43 85 ALA B C 1
ATOM 2122 O O . ALA B 1 87 ? -40.586 35.307 131.720 1.00 40.09 85 ALA B O 1
ATOM 2124 N N . ALA B 1 88 ? -41.817 33.501 132.291 1.00 39.80 86 ALA B N 1
ATOM 2125 C CA . ALA B 1 88 ? -42.081 33.936 133.685 1.00 42.34 86 ALA B CA 1
ATOM 2126 C C . ALA B 1 88 ? -40.850 33.750 134.590 1.00 42.38 86 ALA B C 1
ATOM 2127 O O . ALA B 1 88 ? -40.943 34.129 135.767 1.00 43.52 86 ALA B O 1
ATOM 2129 N N . GLY B 1 89 ? -39.752 33.154 134.113 1.00 37.80 87 GLY B N 1
ATOM 2130 C CA . GLY B 1 89 ? -38.564 32.897 134.948 1.00 31.75 87 GLY B CA 1
ATOM 2131 C C . GLY B 1 89 ? -38.685 31.670 135.854 1.00 29.77 87 GLY B C 1
ATOM 2132 O O . GLY B 1 89 ? -37.818 31.498 136.739 1.00 32.61 87 GLY B O 1
ATOM 2133 N N . GLU B 1 90 ? -39.635 30.766 135.598 1.00 31.46 88 GLU B N 1
ATOM 2134 C CA . GLU B 1 90 ? -39.680 29.446 136.279 1.00 38.66 88 GLU B CA 1
ATOM 2135 C C . GLU B 1 90 ? -38.676 28.528 135.584 1.00 35.90 88 GLU B C 1
ATOM 2136 O O . GLU B 1 90 ? -38.574 28.605 134.342 1.00 34.93 88 GLU B O 1
ATOM 2142 N N . SER B 1 91 ? -37.950 27.744 136.371 1.00 39.07 89 SER B N 1
ATOM 2143 C CA . SER B 1 91 ? -37.105 26.621 135.907 1.00 39.82 89 SER B CA 1
ATOM 2144 C C . SER B 1 91 ? -38.015 25.564 135.283 1.00 39.60 89 SER B C 1
ATOM 2145 O O . SER B 1 91 ? -38.846 25.039 136.027 1.00 42.45 89 SER B O 1
ATOM 2148 N N . VAL B 1 92 ? -37.879 25.277 133.978 1.00 33.73 90 VAL B N 1
ATOM 2149 C CA . VAL B 1 92 ? -38.707 24.260 133.262 1.00 32.98 90 VAL B CA 1
ATOM 2150 C C . VAL B 1 92 ? -37.814 23.152 132.706 1.00 31.98 90 VAL B C 1
ATOM 2151 O O . VAL B 1 92 ? -38.297 22.382 131.867 1.00 36.75 90 VAL B O 1
ATOM 2155 N N . GLY B 1 93 ? -36.565 23.069 133.145 1.00 29.50 91 GLY B N 1
ATOM 2156 C CA . GLY B 1 93 ? -35.748 21.884 132.829 1.00 26.44 91 GLY B CA 1
ATOM 2157 C C . GLY B 1 93 ? -34.285 22.208 132.643 1.00 23.70 91 GLY B C 1
ATOM 2158 O O . GLY B 1 93 ? -33.790 23.283 133.029 1.00 23.36 91 GLY B O 1
ATOM 2159 N N A SER B 1 94 ? -33.591 21.323 131.941 0.50 21.62 92 SER B N 1
ATOM 2160 N N B SER B 1 94 ? -33.541 21.245 132.120 0.50 21.72 92 SER B N 1
ATOM 2161 C CA A SER B 1 94 ? -32.131 21.213 132.080 0.50 20.86 92 SER B CA 1
ATOM 2162 C CA B SER B 1 94 ? -32.077 21.368 132.002 0.50 20.85 92 SER B CA 1
ATOM 2163 C C A SER B 1 94 ? -31.543 20.393 130.933 0.50 20.19 92 SER B C 1
ATOM 2164 C C B SER B 1 94 ? -31.585 20.503 130.853 0.50 19.61 92 SER B C 1
ATOM 2165 O O A SER B 1 94 ? -32.184 19.409 130.547 0.50 20.82 92 SER B O 1
ATOM 2166 O O B SER B 1 94 ? -32.345 19.662 130.360 0.50 19.76 92 SER B O 1
ATOM 2171 N N . ALA B 1 95 ? -30.360 20.750 130.445 1.00 20.26 93 ALA B N 1
ATOM 2172 C CA . ALA B 1 95 ? -29.662 19.961 129.408 1.00 19.30 93 ALA B CA 1
ATOM 2173 C C . ALA B 1 95 ? -28.197 19.859 129.783 1.00 20.23 93 ALA B C 1
ATOM 2174 O O . ALA B 1 95 ? -27.614 20.818 130.265 1.00 22.50 93 ALA B O 1
ATOM 2176 N N . THR B 1 96 ? -27.604 18.721 129.526 1.00 17.34 94 THR B N 1
ATOM 2177 C CA . THR B 1 96 ? -26.164 18.511 129.611 1.00 17.59 94 THR B CA 1
ATOM 2178 C C . THR B 1 96 ? -25.645 18.497 128.192 1.00 16.39 94 THR B C 1
ATOM 2179 O O . THR B 1 96 ? -26.376 18.016 127.266 1.00 19.13 94 THR B O 1
ATOM 2183 N N . LEU B 1 97 ? -24.474 19.014 127.975 1.00 16.06 95 LEU B N 1
ATOM 2184 C CA . LEU B 1 97 ? -23.758 19.062 126.699 1.00 15.24 95 LEU B CA 1
ATOM 2185 C C . LEU B 1 97 ? -22.486 18.279 126.826 1.00 16.39 95 LEU B C 1
ATOM 2186 O O . LEU B 1 97 ? -21.748 18.426 127.826 1.00 16.68 95 LEU B O 1
ATOM 2191 N N . GLU B 1 98 ? -22.183 17.472 125.840 1.00 17.46 96 GLU B N 1
ATOM 2192 C CA . GLU B 1 98 ? -20.948 16.649 125.844 1.00 17.74 96 GLU B CA 1
ATOM 2193 C C . GLU B 1 98 ? -20.302 16.706 124.465 1.00 17.73 96 GLU B C 1
ATOM 2194 O O . GLU B 1 98 ? -20.999 16.590 123.419 1.00 16.91 96 GLU B O 1
ATOM 2200 N N . GLN B 1 99 ? -19.017 16.871 124.406 1.00 16.92 97 GLN B N 1
ATOM 2201 C CA . GLN B 1 99 ? -18.244 16.845 123.163 1.00 18.63 97 GLN B CA 1
ATOM 2202 C C . GLN B 1 99 ? -18.224 15.420 122.603 1.00 20.00 97 GLN B C 1
ATOM 2203 O O . GLN B 1 99 ? -17.851 14.491 123.343 1.00 22.31 97 GLN B O 1
ATOM 2209 N N . ILE B 1 100 ? -18.628 15.260 121.369 1.00 18.81 98 ILE B N 1
ATOM 2210 C CA . ILE B 1 100 ? -18.516 13.952 120.673 1.00 18.59 98 ILE B CA 1
ATOM 2211 C C . ILE B 1 100 ? -17.845 14.156 119.333 1.00 19.48 98 ILE B C 1
ATOM 2212 O O . ILE B 1 100 ? -17.627 15.269 118.877 1.00 19.69 98 ILE B O 1
ATOM 2217 N N . ASN B 1 101 ? -17.504 13.044 118.673 1.00 19.81 99 ASN B N 1
ATOM 2218 C CA . ASN B 1 101 ? -16.834 13.146 117.366 1.00 21.34 99 ASN B CA 1
ATOM 2219 C C . ASN B 1 101 ? -17.636 13.998 116.370 1.00 22.80 99 ASN B C 1
ATOM 2220 O O . ASN B 1 101 ? -17.015 14.789 115.655 1.00 26.00 99 ASN B O 1
ATOM 2225 N N . ASP B 1 102 ? -18.956 13.866 116.376 1.00 20.92 100 ASP B N 1
ATOM 2226 C CA . ASP B 1 102 ? -19.849 14.431 115.336 1.00 22.99 100 ASP B CA 1
ATOM 2227 C C . ASP B 1 102 ? -20.401 15.789 115.761 1.00 22.21 100 ASP B C 1
ATOM 2228 O O . ASP B 1 102 ? -21.200 16.320 114.984 1.00 23.41 100 ASP B O 1
ATOM 2233 N N . GLY B 1 103 ? -19.953 16.382 116.876 1.00 20.68 101 GLY B N 1
ATOM 2234 C CA . GLY B 1 103 ? -20.542 17.653 117.307 1.00 18.91 101 GLY B CA 1
ATOM 2235 C C . GLY B 1 103 ? -20.726 17.656 118.815 1.00 18.35 101 GLY B C 1
ATOM 2236 O O . GLY B 1 103 ? -19.798 17.233 119.519 1.00 18.90 101 GLY B O 1
ATOM 2237 N N . VAL B 1 104 ? -21.868 18.096 119.295 1.00 15.83 102 VAL B N 1
ATOM 2238 C CA . VAL B 1 104 ? -22.132 18.215 120.741 1.00 17.12 102 VAL B CA 1
ATOM 2239 C C . VAL B 1 104 ? -23.410 17.473 121.004 1.00 17.25 102 VAL B C 1
ATOM 2240 O O . VAL B 1 104 ? -24.428 17.746 120.355 1.00 18.07 102 VAL B O 1
ATOM 2244 N N . LYS B 1 105 ? -23.338 16.514 121.911 1.00 16.33 103 LYS B N 1
ATOM 2245 C CA . LYS B 1 105 ? -24.503 15.739 122.342 1.00 16.50 103 LYS B CA 1
ATOM 2246 C C . LYS B 1 105 ? -25.268 16.502 123.409 1.00 18.35 103 LYS B C 1
ATOM 2247 O O . LYS B 1 105 ? -24.651 16.912 124.429 1.00 16.97 103 LYS B O 1
ATOM 2253 N N . VAL B 1 106 ? -26.562 16.686 123.228 1.00 16.50 104 VAL B N 1
ATOM 2254 C CA . VAL B 1 106 ? -27.479 17.396 124.143 1.00 16.86 104 VAL B CA 1
ATOM 2255 C C . VAL B 1 106 ? -28.397 16.384 124.775 1.00 17.89 104 VAL B C 1
ATOM 2256 O O . VAL B 1 106 ? -29.083 15.669 124.015 1.00 18.45 104 VAL B O 1
ATOM 2260 N N . LYS B 1 107 ? -28.393 16.265 126.087 1.00 17.70 105 LYS B N 1
ATOM 2261 C CA . LYS B 1 107 ? -29.415 15.456 126.788 1.00 18.30 105 LYS B CA 1
ATOM 2262 C C . LYS B 1 107 ? -30.307 16.405 127.554 1.00 18.81 105 LYS B C 1
ATOM 2263 O O . LYS B 1 107 ? -29.808 17.081 128.447 1.00 19.34 105 LYS B O 1
ATOM 2269 N N . ILE B 1 108 ? -31.561 16.511 127.144 1.00 18.35 106 ILE B N 1
ATOM 2270 C CA . ILE B 1 108 ? -32.463 17.585 127.630 1.00 20.45 106 ILE B CA 1
ATOM 2271 C C . ILE B 1 108 ? -33.703 16.981 128.273 1.00 22.86 106 ILE B C 1
ATOM 2272 O O . ILE B 1 108 ? -34.276 16.013 127.713 1.00 21.87 106 ILE B O 1
ATOM 2277 N N . THR B 1 109 ? -34.116 17.574 129.398 1.00 23.19 107 THR B N 1
ATOM 2278 C CA . THR B 1 109 ? -35.418 17.366 130.065 1.00 28.84 107 THR B CA 1
ATOM 2279 C C . THR B 1 109 ? -36.086 18.733 130.211 1.00 29.05 107 THR B C 1
ATOM 2280 O O . THR B 1 109 ? -35.388 19.753 130.501 1.00 29.87 107 THR B O 1
ATOM 2284 N N . ALA B 1 110 ? -37.387 18.789 129.974 1.00 27.17 108 ALA B N 1
ATOM 2285 C CA . ALA B 1 110 ? -38.169 20.031 130.074 1.00 29.29 108 ALA B CA 1
ATOM 2286 C C . ALA B 1 110 ? -39.566 19.633 130.524 1.00 29.23 108 ALA B C 1
ATOM 2287 O O . ALA B 1 110 ? -39.945 18.490 130.288 1.00 31.76 108 ALA B O 1
ATOM 2289 N N . SER B 1 111 ? -40.225 20.531 131.245 1.00 28.89 109 SER B N 1
ATOM 2290 C CA . SER B 1 111 ? -41.624 20.384 131.716 1.00 30.42 109 SER B CA 1
ATOM 2291 C C . SER B 1 111 ? -42.405 21.626 131.295 1.00 32.05 109 SER B C 1
ATOM 2292 O O . SER B 1 111 ? -41.802 22.593 130.776 1.00 34.58 109 SER B O 1
ATOM 2295 N N . GLY B 1 112 ? -43.719 21.617 131.501 1.00 31.18 110 GLY B N 1
ATOM 2296 C CA . GLY B 1 112 ? -44.538 22.811 131.275 1.00 31.77 110 GLY B CA 1
ATOM 2297 C C . GLY B 1 112 ? -44.817 23.090 129.814 1.00 32.82 110 GLY B C 1
ATOM 2298 O O . GLY B 1 112 ? -45.220 24.221 129.521 1.00 37.94 110 GLY B O 1
ATOM 2299 N N . LEU B 1 113 ? -44.628 22.125 128.911 1.00 31.94 111 LEU B N 1
ATOM 2300 C CA . LEU B 1 113 ? -44.754 22.368 127.455 1.00 32.22 111 LEU B CA 1
ATOM 2301 C C . LEU B 1 113 ? -46.103 21.814 126.960 1.00 31.47 111 LEU B C 1
ATOM 2302 O O . LEU B 1 113 ? -46.588 20.805 127.509 1.00 33.34 111 LEU B O 1
ATOM 2307 N N . THR B 1 114 ? -46.682 22.417 125.933 1.00 33.22 112 THR B N 1
ATOM 2308 C CA . THR B 1 114 ? -47.912 21.897 125.300 1.00 29.43 112 THR B CA 1
ATOM 2309 C C . THR B 1 114 ? -47.587 20.561 124.634 1.00 32.57 112 THR B C 1
ATOM 2310 O O . THR B 1 114 ? -46.502 20.367 124.067 1.00 29.50 112 THR B O 1
ATOM 2314 N N . PRO B 1 115 ? -48.487 19.562 124.687 1.00 31.45 113 PRO B N 1
ATOM 2315 C CA . PRO B 1 115 ? -48.259 18.329 123.955 1.00 30.93 113 PRO B CA 1
ATOM 2316 C C . PRO B 1 115 ? -48.070 18.561 122.457 1.00 30.30 113 PRO B C 1
ATOM 2317 O O . PRO B 1 115 ? -48.730 19.390 121.849 1.00 33.57 113 PRO B O 1
ATOM 2321 N N . GLY B 1 116 ? -47.183 17.775 121.867 1.00 29.23 114 GLY B N 1
ATOM 2322 C CA . GLY B 1 116 ? -46.860 17.915 120.448 1.00 26.92 114 GLY B CA 1
ATOM 2323 C C . GLY B 1 116 ? -45.380 18.211 120.264 1.00 25.70 114 GLY B C 1
ATOM 2324 O O . GLY B 1 116 ? -44.587 18.021 121.237 1.00 26.55 114 GLY B O 1
ATOM 2325 N N . LYS B 1 117 ? -45.049 18.577 119.048 1.00 25.27 115 LYS B N 1
ATOM 2326 C CA . LYS B 1 117 ? -43.668 18.801 118.585 1.00 24.85 115 LYS B CA 1
ATOM 2327 C C . LYS B 1 117 ? -43.311 20.271 118.759 1.00 24.63 115 LYS B C 1
ATOM 2328 O O . LYS B 1 117 ? -44.078 21.184 118.322 1.00 25.10 115 LYS B O 1
ATOM 2334 N N . HIS B 1 118 ? -42.119 20.499 119.304 1.00 22.02 116 HIS B N 1
ATOM 2335 C CA . HIS B 1 118 ? -41.603 21.865 119.547 1.00 21.55 116 HIS B CA 1
ATOM 2336 C C . HIS B 1 118 ? -40.247 22.069 118.899 1.00 19.90 116 HIS B C 1
ATOM 2337 O O . HIS B 1 118 ? -39.321 21.270 119.180 1.00 18.86 116 HIS B O 1
ATOM 2344 N N . GLY B 1 119 ? -40.088 23.137 118.108 1.00 19.05 117 GLY B N 1
ATOM 2345 C CA . GLY B 1 119 ? -38.773 23.496 117.569 1.00 18.32 117 G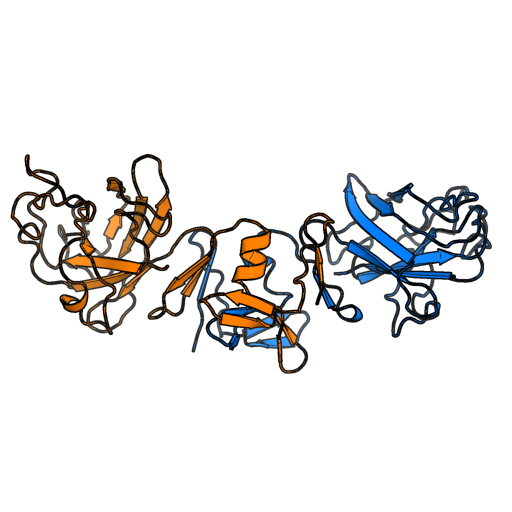LY B CA 1
ATOM 2346 C C . GLY B 1 119 ? -37.762 23.706 118.698 1.00 18.36 117 GLY B C 1
ATOM 2347 O O . GLY B 1 119 ? -38.123 24.246 119.752 1.00 18.23 117 GLY B O 1
ATOM 2348 N N . PHE B 1 120 ? -36.545 23.296 118.439 1.00 16.77 118 PHE B N 1
ATOM 2349 C CA . PHE B 1 120 ? -35.458 23.280 119.445 1.00 15.78 118 PHE B CA 1
ATOM 2350 C C . PHE B 1 120 ? -34.162 23.579 118.724 1.00 15.37 118 PHE B C 1
ATOM 2351 O O . PHE B 1 120 ? -33.709 22.839 117.883 1.00 15.95 118 PHE B O 1
ATOM 2359 N N . HIS B 1 121 ? -33.527 24.710 119.048 1.00 15.29 119 HIS B N 1
ATOM 2360 C CA . HIS B 1 121 ? -32.324 25.152 118.323 1.00 14.80 119 HIS B CA 1
ATOM 2361 C C . HIS B 1 121 ? -31.312 25.804 119.252 1.00 15.08 119 HIS B C 1
ATOM 2362 O O . HIS B 1 121 ? -31.715 26.379 120.297 1.00 15.44 119 HIS B O 1
ATOM 2369 N N . VAL B 1 122 ? -30.069 25.771 118.842 1.00 15.35 120 VAL B N 1
ATOM 2370 C CA . VAL B 1 122 ? -29.052 26.671 119.397 1.00 14.62 120 VAL B CA 1
ATOM 2371 C C . VAL B 1 122 ? -29.226 28.010 118.689 1.00 15.56 120 VAL B C 1
ATOM 2372 O O . VAL B 1 122 ? -29.162 28.023 117.438 1.00 15.69 120 VAL B O 1
ATOM 2376 N N . HIS B 1 123 ? -29.359 29.095 119.426 1.00 15.73 121 HIS B N 1
ATOM 2377 C CA . HIS B 1 123 ? -29.430 30.455 118.850 1.00 16.01 121 HIS B CA 1
ATOM 2378 C C . HIS B 1 123 ? -28.080 31.129 119.055 1.00 17.84 121 HIS B C 1
ATOM 2379 O O . HIS B 1 123 ? -27.200 30.654 119.838 1.00 17.56 121 HIS B O 1
ATOM 2386 N N . GLU B 1 124 ? -27.841 32.229 118.334 1.00 17.49 122 GLU B N 1
ATOM 2387 C CA . GLU B 1 124 ? -26.501 32.812 118.203 1.00 20.43 122 GLU B CA 1
ATOM 2388 C C . GLU B 1 124 ? -26.083 33.536 119.480 1.00 19.06 122 GLU B C 1
ATOM 2389 O O . GLU B 1 124 ? -24.867 33.597 119.714 1.00 20.55 122 GLU B O 1
ATOM 2395 N N . ASN B 1 125 ? -26.992 34.155 120.220 1.00 17.79 123 ASN B N 1
ATOM 2396 C CA . ASN B 1 125 ? -26.630 35.001 121.371 1.00 22.11 123 ASN B CA 1
ATOM 2397 C C . ASN B 1 125 ? -27.172 34.430 122.674 1.00 20.30 123 ASN B C 1
ATOM 2398 O O . ASN B 1 125 ? -28.152 33.712 122.694 1.00 20.49 123 ASN B O 1
ATOM 2403 N N A VAL B 1 126 ? -26.523 34.789 123.775 0.50 21.72 124 VAL B N 1
ATOM 2404 N N B VAL B 1 126 ? -26.535 34.792 123.786 0.50 21.60 124 VAL B N 1
ATOM 2405 C CA A VAL B 1 126 ? -27.077 34.615 125.139 0.50 20.85 124 VAL B CA 1
ATOM 2406 C CA B VAL B 1 126 ? -27.121 34.559 125.129 0.50 20.72 124 VAL B CA 1
ATOM 2407 C C A VAL B 1 126 ? -28.424 35.349 125.200 0.50 22.40 124 VAL B C 1
ATOM 2408 C C B VAL B 1 126 ? -28.431 35.342 125.199 0.50 22.24 124 VAL B C 1
ATOM 2409 O O A VAL B 1 126 ? -28.602 36.364 124.467 0.50 24.47 124 VAL B O 1
ATOM 2410 O O B VAL B 1 126 ? -28.597 36.356 124.460 0.50 24.34 124 VAL B O 1
ATOM 2417 N N . ILE B 1 127 ? -29.335 34.839 126.019 1.00 20.00 125 ILE B N 1
ATOM 2418 C CA . ILE B 1 127 ? -30.628 35.489 126.354 1.00 21.89 125 ILE B CA 1
ATOM 2419 C C . ILE B 1 127 ? -30.296 36.574 127.381 1.00 23.26 125 ILE B C 1
ATOM 2420 O O . ILE B 1 127 ? -29.726 36.255 128.463 1.00 24.21 125 ILE B O 1
ATOM 2425 N N A GLN B 1 128 ? -30.641 37.821 127.051 0.50 24.69 126 GLN B N 1
ATOM 2426 N N B GLN B 1 128 ? -30.636 37.818 127.042 0.50 26.07 126 GLN B N 1
ATOM 2427 C CA A GLN B 1 128 ? -30.505 38.991 127.968 0.50 26.11 126 GLN B CA 1
ATOM 2428 C CA B GLN B 1 128 ? -30.563 38.960 127.993 0.50 28.47 126 GLN B CA 1
ATOM 2429 C C A GLN B 1 128 ? -31.801 39.086 128.783 0.50 29.66 126 GLN B C 1
ATOM 2430 C C B GLN B 1 128 ? -31.869 38.977 128.779 0.50 31.45 126 GLN B C 1
ATOM 2431 O O A GLN B 1 128 ? -32.821 39.436 128.155 0.50 30.39 126 GLN B O 1
ATOM 2432 O O B GLN B 1 128 ? -32.941 39.122 128.150 0.50 31.58 126 GLN B O 1
ATOM 2443 N N . GLY B 1 129 ? -31.771 38.719 130.079 1.00 32.44 127 GLY B N 1
ATOM 2444 C CA . GLY B 1 129 ? -32.863 38.837 131.066 1.00 37.41 127 GLY B CA 1
ATOM 2445 C C . GLY B 1 129 ? -34.203 38.321 130.584 1.00 44.20 127 GLY B C 1
ATOM 2446 O O . GLY B 1 129 ? -35.146 39.131 130.529 1.00 49.67 127 GLY B O 1
ATOM 2447 N N . GLY B 1 130 ? -34.305 37.030 130.262 1.00 47.63 128 GLY B N 1
ATOM 2448 C CA . GLY B 1 130 ? -35.583 36.392 129.870 1.00 41.98 128 GLY B CA 1
ATOM 2449 C C . GLY B 1 130 ? -36.253 36.995 128.631 1.00 37.85 128 GLY B C 1
ATOM 2450 O O . GLY B 1 130 ? -37.375 36.592 128.313 1.00 39.25 128 GLY B O 1
ATOM 2451 N N . ASP B 1 131 ? -35.605 37.895 127.906 1.00 32.46 129 ASP B N 1
ATOM 2452 C CA . ASP B 1 131 ? -36.112 38.354 126.594 1.00 32.41 129 ASP B CA 1
ATOM 2453 C C . ASP B 1 131 ? -35.589 37.377 125.535 1.00 24.93 129 ASP B C 1
ATOM 2454 O O . ASP B 1 131 ? -34.450 37.535 125.063 1.00 24.46 129 ASP B O 1
ATOM 2459 N N . PHE B 1 132 ? -36.418 36.422 125.111 1.00 25.38 130 PHE B N 1
ATOM 2460 C CA . PHE B 1 132 ? -35.919 35.381 124.184 1.00 24.59 130 PHE B CA 1
ATOM 2461 C C . PHE B 1 132 ? -35.569 35.976 122.822 1.00 22.26 130 PHE B C 1
ATOM 2462 O O . PHE B 1 132 ? -34.793 35.343 122.077 1.00 22.90 130 PHE B O 1
ATOM 2470 N N . LYS B 1 133 ? -36.138 37.133 122.404 1.00 23.26 131 LYS B N 1
ATOM 2471 C CA . LYS B 1 133 ? -35.758 37.751 121.106 1.00 24.22 131 LYS B CA 1
ATOM 2472 C C . LYS B 1 133 ? -34.276 38.090 121.080 1.00 21.91 131 LYS B C 1
ATOM 2473 O O . LYS B 1 133 ? -33.689 38.059 120.011 1.00 24.47 131 LYS B O 1
ATOM 2479 N N . SER B 1 134 ? -33.701 38.357 122.249 1.00 22.02 132 SER B N 1
ATOM 2480 C CA . SER B 1 134 ? -32.306 38.831 122.368 1.00 23.81 132 SER B CA 1
ATOM 2481 C C . SER B 1 134 ? -31.324 37.722 122.019 1.00 21.59 132 SER B C 1
ATOM 2482 O O . SER B 1 134 ? -30.153 38.041 121.683 1.00 23.33 132 SER B O 1
ATOM 2485 N N . ALA B 1 135 ? -31.824 36.492 121.950 1.00 21.50 133 ALA B N 1
ATOM 2486 C CA . ALA B 1 135 ? -30.999 35.333 121.519 1.00 19.52 133 ALA B CA 1
ATOM 2487 C C . ALA B 1 135 ? -30.649 35.402 120.036 1.00 20.27 133 ALA B C 1
ATOM 2488 O O . ALA B 1 135 ? -29.764 34.643 119.575 1.00 19.98 133 ALA B O 1
ATOM 2490 N N . GLY B 1 136 ? -31.327 36.243 119.242 1.00 19.59 134 GLY B N 1
ATOM 2491 C CA . GLY B 1 136 ? -31.054 36.350 117.811 1.00 20.30 134 GLY B CA 1
ATOM 2492 C C . GLY B 1 136 ? -31.522 35.119 117.039 1.00 19.16 134 GLY B C 1
ATOM 2493 O O . GLY B 1 136 ? -32.432 34.406 117.547 1.00 19.93 134 GLY B O 1
ATOM 2494 N N . GLY B 1 137 ? -30.958 34.892 115.879 1.00 20.37 135 GLY B N 1
ATOM 2495 C CA . GLY B 1 137 ? -31.380 33.817 114.981 1.00 20.21 135 GLY B CA 1
ATOM 2496 C C . GLY B 1 137 ? -30.714 32.517 115.360 1.00 18.79 135 GLY B C 1
ATOM 2497 O O . GLY B 1 137 ? -29.971 32.506 116.345 1.00 18.57 135 GLY B O 1
ATOM 2498 N N . HIS B 1 138 ? -30.875 31.498 114.554 1.00 18.41 136 HIS B N 1
ATOM 2499 C CA . HIS B 1 138 ? -30.190 30.206 114.797 1.00 17.81 136 HIS B CA 1
ATOM 2500 C C . HIS B 1 138 ? -28.706 30.369 114.639 1.00 19.28 136 HIS B C 1
ATOM 2501 O O . HIS B 1 138 ? -28.245 31.088 113.745 1.00 19.98 136 HIS B O 1
ATOM 2508 N N . PHE B 1 139 ? -27.915 29.653 115.440 1.00 17.23 137 PHE B N 1
ATOM 2509 C CA . PHE B 1 139 ? -26.464 29.619 115.267 1.00 17.82 137 PHE B CA 1
ATOM 2510 C C . PHE B 1 139 ? -26.154 29.017 113.912 1.00 18.41 137 PHE B C 1
ATOM 2511 O O . PHE B 1 139 ? -26.507 27.869 113.639 1.00 18.55 137 PHE B O 1
ATOM 2519 N N . ASN B 1 140 ? -25.462 29.818 113.077 1.00 19.46 138 ASN B N 1
ATOM 2520 C CA . ASN B 1 140 ? -25.263 29.492 111.650 1.00 21.26 138 ASN B CA 1
ATOM 2521 C C . ASN B 1 140 ? -23.862 29.860 111.203 1.00 24.67 138 ASN B C 1
ATOM 2522 O O . ASN B 1 140 ? -23.686 30.651 110.256 1.00 23.98 138 ASN B O 1
ATOM 2527 N N . PRO B 1 141 ? -22.819 29.263 111.811 1.00 22.42 139 PRO B N 1
ATOM 2528 C CA . PRO B 1 141 ? -21.453 29.638 111.464 1.00 23.88 139 PRO B CA 1
ATOM 2529 C C . PRO B 1 141 ? -21.059 29.231 110.035 1.00 28.26 139 PRO B C 1
ATOM 2530 O O . PRO B 1 141 ? -20.182 29.890 109.506 1.00 29.54 139 PRO B O 1
ATOM 2534 N N . THR B 1 142 ? -21.700 28.205 109.471 1.00 27.24 140 THR B N 1
ATOM 2535 C CA . THR B 1 142 ? -21.382 27.669 108.109 1.00 29.88 140 THR B CA 1
ATOM 2536 C C . THR B 1 142 ? -22.305 28.271 107.035 1.00 32.30 140 THR B C 1
ATOM 2537 O O . THR B 1 142 ? -22.224 27.777 105.894 1.00 35.91 140 THR B O 1
ATOM 2541 N N . ASP B 1 143 ? -23.110 29.289 107.363 1.00 31.61 141 ASP B N 1
ATOM 2542 C CA . ASP B 1 143 ? -23.953 30.051 106.406 1.00 35.49 141 ASP B CA 1
ATOM 2543 C C . ASP B 1 143 ? -24.820 29.114 105.557 1.00 34.90 141 ASP B C 1
ATOM 2544 O O . ASP B 1 143 ? -24.780 29.219 104.321 1.00 37.48 141 ASP B O 1
ATOM 2549 N N . LYS B 1 144 ? -25.592 28.230 106.175 1.00 33.60 142 LYS B N 1
ATOM 2550 C CA . LYS B 1 144 ? -26.541 27.335 105.467 1.00 30.71 142 LYS B CA 1
ATOM 2551 C C . LYS B 1 144 ? -27.960 27.871 105.671 1.00 28.07 142 LYS B C 1
ATOM 2552 O O . LYS B 1 144 ? -28.137 28.786 106.468 1.00 25.67 142 LYS B O 1
ATOM 2558 N N . HIS B 1 145 ? -28.932 27.313 104.966 1.00 28.72 143 HIS B N 1
ATOM 2559 C CA . HIS B 1 145 ? -30.375 27.573 105.192 1.00 31.10 143 HIS B CA 1
ATOM 2560 C C . HIS B 1 145 ? -30.823 26.759 106.406 1.00 27.86 143 HIS B C 1
ATOM 2561 O O . HIS B 1 145 ? -30.128 25.792 106.756 1.00 29.23 143 HIS B O 1
ATOM 2568 N N . HIS B 1 146 ? -31.974 27.080 106.980 1.00 25.34 144 HIS B N 1
ATOM 2569 C CA . HIS B 1 146 ? -32.578 26.278 108.055 1.00 23.05 144 HIS B CA 1
ATOM 2570 C C . HIS B 1 146 ? -33.029 24.914 107.555 1.00 25.98 144 HIS B C 1
ATOM 2571 O O . HIS B 1 146 ? -33.571 24.792 106.419 1.00 25.38 144 HIS B O 1
ATOM 2578 N N . GLY B 1 147 ? -32.886 23.905 108.402 1.00 24.22 145 GLY B N 1
ATOM 2579 C CA . GLY B 1 147 ? -33.744 22.721 108.336 1.00 23.91 145 GLY B CA 1
ATOM 2580 C C . GLY B 1 147 ? -32.984 21.447 108.021 1.00 24.00 145 GLY B C 1
ATOM 2581 O O . GLY B 1 147 ? -32.186 21.411 107.053 1.00 25.08 145 GLY B O 1
ATOM 2582 N N . LEU B 1 148 ? -33.254 20.437 108.836 1.00 26.25 146 LEU B N 1
ATOM 2583 C CA . LEU B 1 148 ? -32.616 19.107 108.729 1.00 24.45 146 LEU B CA 1
ATOM 2584 C C . LEU B 1 148 ? -33.220 18.313 107.567 1.00 30.50 146 LEU B C 1
ATOM 2585 O O . LEU B 1 148 ? -32.649 17.252 107.244 1.00 28.86 146 LEU B O 1
ATOM 2590 N N . GLU B 1 149 ? -34.317 18.795 106.975 1.00 28.31 147 GLU B N 1
ATOM 2591 C CA . GLU B 1 149 ? -34.905 18.158 105.751 1.00 31.81 147 GLU B CA 1
ATOM 2592 C C . GLU B 1 149 ? -34.738 19.065 104.528 1.00 35.79 147 GLU B C 1
ATOM 2593 O O . GLU B 1 149 ? -35.408 18.796 103.482 1.00 34.63 147 GLU B O 1
ATOM 2599 N N . ASN B 1 150 ? -33.876 20.069 104.614 1.00 31.33 148 ASN B N 1
ATOM 2600 C CA . ASN B 1 150 ? -33.681 21.058 103.535 1.00 36.99 148 ASN B CA 1
ATOM 2601 C C . ASN B 1 150 ? -32.384 20.720 102.814 1.00 39.07 148 ASN B C 1
ATOM 2602 O O . ASN B 1 150 ? -31.315 20.754 103.411 1.00 36.76 148 ASN B O 1
ATOM 2607 N N . PRO B 1 151 ? -32.425 20.413 101.495 1.00 37.40 149 PRO B N 1
ATOM 2608 C CA . PRO B 1 151 ? -31.216 20.053 100.762 1.00 38.11 149 PRO B CA 1
ATOM 2609 C C . PRO B 1 151 ? -30.134 21.145 100.839 1.00 33.20 149 PRO B C 1
ATOM 2610 O O . PRO B 1 151 ? -28.966 20.818 100.718 1.00 40.06 149 PRO B O 1
ATOM 2614 N N . GLN B 1 152 ? -30.530 22.391 101.111 1.00 34.49 150 GLN B N 1
ATOM 2615 C CA . GLN B 1 152 ? -29.617 23.549 101.308 1.00 38.96 150 GLN B CA 1
ATOM 2616 C C . GLN B 1 152 ? -29.326 23.794 102.809 1.00 32.44 150 GLN B C 1
ATOM 2617 O O . GLN B 1 152 ? -28.648 24.788 103.096 1.00 32.76 150 GLN B O 1
ATOM 2623 N N . GLY B 1 153 ? -29.859 22.959 103.698 1.00 31.29 151 GLY B N 1
ATOM 2624 C CA . GLY B 1 153 ? -29.596 23.070 105.156 1.00 27.90 151 GLY B CA 1
ATOM 2625 C C . GLY B 1 153 ? -28.250 22.456 105.513 1.00 32.03 151 GLY B C 1
ATOM 2626 O O . GLY B 1 153 ? -27.522 21.985 104.635 1.00 31.38 151 GLY B O 1
ATOM 2627 N N . SER B 1 154 ? -27.896 22.466 106.812 1.00 26.86 152 SER B N 1
ATOM 2628 C CA . SER B 1 154 ? -28.708 23.002 107.893 1.00 26.02 152 SER B CA 1
ATOM 2629 C C . SER B 1 154 ? -27.853 23.927 108.771 1.00 21.60 152 SER B C 1
ATOM 2630 O O . SER B 1 154 ? -26.645 23.886 108.714 1.00 22.95 152 SER B O 1
ATOM 2633 N N . HIS B 1 155 ? -28.500 24.749 109.580 1.00 19.92 153 HIS B N 1
ATOM 2634 C CA . HIS B 1 155 ? -27.799 25.511 110.641 1.00 21.50 153 HIS B CA 1
ATOM 2635 C C . HIS B 1 155 ? -27.080 24.521 111.584 1.00 18.66 153 HIS B C 1
ATOM 2636 O O . HIS B 1 155 ? -27.708 23.546 112.008 1.00 18.32 153 HIS B O 1
ATOM 2643 N N . VAL B 1 156 ? -25.848 24.850 111.988 1.00 19.78 154 VAL B N 1
ATOM 2644 C CA . VAL B 1 156 ? -25.228 24.052 113.078 1.00 19.55 154 VAL B CA 1
ATOM 2645 C C . VAL B 1 156 ? -26.202 24.035 114.261 1.00 18.78 154 VAL B C 1
ATOM 2646 O O . VAL B 1 156 ? -26.288 23.013 114.943 1.00 16.52 154 VAL B O 1
ATOM 2650 N N . GLY B 1 157 ? -26.945 25.104 114.527 1.00 17.14 155 GLY B N 1
ATOM 2651 C CA . GLY B 1 157 ? -27.834 25.082 115.698 1.00 16.62 155 GLY B CA 1
ATOM 2652 C C . GLY B 1 157 ? -29.095 24.260 115.554 1.00 15.54 155 GLY B C 1
ATOM 2653 O O . GLY B 1 157 ? -29.877 24.170 116.503 1.00 16.35 155 GLY B O 1
ATOM 2654 N N . ASP B 1 158 ? -29.336 23.626 114.401 1.00 16.43 156 ASP B N 1
ATOM 2655 C CA . ASP B 1 158 ? -30.645 22.960 114.196 1.00 17.17 156 ASP B CA 1
ATOM 2656 C C . ASP B 1 158 ? -30.676 21.569 114.852 1.00 16.18 156 ASP B C 1
ATOM 2657 O O . ASP B 1 158 ? -29.853 20.729 114.474 1.00 17.54 156 ASP B O 1
ATOM 2662 N N . MET B 1 159 ? -31.631 21.323 115.723 1.00 16.05 157 MET B N 1
ATOM 2663 C CA . MET B 1 159 ? -31.878 19.990 116.285 1.00 17.61 157 MET B CA 1
ATOM 2664 C C . MET B 1 159 ? -33.279 19.563 115.881 1.00 18.54 157 MET B C 1
ATOM 2665 O O . MET B 1 159 ? -34.130 20.363 115.468 1.00 18.01 157 MET B O 1
ATOM 2670 N N . PRO B 1 160 ? -33.600 18.266 116.012 1.00 18.74 158 PRO B N 1
ATOM 2671 C CA . PRO B 1 160 ? -34.952 17.830 115.742 1.00 19.24 158 PRO B CA 1
ATOM 2672 C C . PRO B 1 160 ? -35.928 18.429 116.745 1.00 19.18 158 PRO B C 1
ATOM 2673 O O . PRO B 1 160 ? -35.566 18.910 117.834 1.00 18.39 158 PRO B O 1
ATOM 2677 N N . ASN B 1 161 ? -37.206 18.273 116.430 1.00 18.86 159 ASN B N 1
ATOM 2678 C CA . ASN B 1 161 ? -38.265 18.719 117.324 1.00 19.86 159 ASN B CA 1
ATOM 2679 C C . ASN B 1 161 ? -38.200 17.922 118.611 1.00 21.27 159 ASN B C 1
ATOM 2680 O O . ASN B 1 161 ? -37.989 16.686 118.589 1.00 22.07 159 ASN B O 1
ATOM 2685 N N . LEU B 1 162 ? -38.484 18.596 119.694 1.00 19.29 160 LEU B N 1
ATOM 2686 C CA . LEU B 1 162 ? -38.782 17.897 120.955 1.00 22.61 160 LEU B CA 1
ATOM 2687 C C . LEU B 1 162 ? -40.203 17.377 120.887 1.00 25.38 160 LEU B C 1
ATOM 2688 O O . LEU B 1 162 ? -41.106 18.180 120.684 1.00 25.09 160 LEU B O 1
ATOM 2693 N N . VAL B 1 163 ? -40.391 16.082 121.128 1.00 27.67 161 VAL B N 1
ATOM 2694 C CA . VAL B 1 163 ? -41.748 15.471 121.200 1.00 27.05 161 VAL B CA 1
ATOM 2695 C C . VAL B 1 163 ? -42.178 15.535 122.650 1.00 27.23 161 VAL B C 1
ATOM 2696 O O . VAL B 1 163 ? -41.509 14.978 123.528 1.00 27.97 161 VAL B O 1
ATOM 2700 N N . VAL B 1 164 ? -43.249 16.261 122.904 1.00 28.13 162 VAL B N 1
ATOM 2701 C CA . VAL B 1 164 ? -43.772 16.461 124.280 1.00 27.67 162 VAL B CA 1
ATOM 2702 C C . VAL B 1 164 ? -45.049 15.632 124.433 1.00 28.93 162 VAL B C 1
ATOM 2703 O O . VAL B 1 164 ? -45.957 15.762 123.591 1.00 28.69 162 VAL B O 1
ATOM 2707 N N . GLY B 1 165 ? -45.075 14.822 125.483 1.00 34.17 163 GLY B N 1
ATOM 2708 C CA . GLY B 1 165 ? -46.214 13.936 125.795 1.00 38.56 163 GLY B CA 1
ATOM 2709 C C . GLY B 1 165 ? -47.388 14.699 126.392 1.00 39.30 163 GLY B C 1
ATOM 2710 O O . GLY B 1 165 ? -47.298 15.915 126.601 1.00 34.32 163 GLY B O 1
ATOM 2711 N N . THR B 1 166 ? -48.464 13.980 126.710 1.00 37.49 164 THR B N 1
ATOM 2712 C CA . THR B 1 166 ? -49.689 14.546 127.324 1.00 35.17 164 THR B CA 1
ATOM 2713 C C . THR B 1 166 ? -49.325 15.176 128.670 1.00 34.59 164 THR B C 1
ATOM 2714 O O . THR B 1 166 ? -50.062 16.068 129.090 1.00 34.92 164 THR B O 1
ATOM 2718 N N . ASP B 1 167 ? -48.247 14.720 129.323 1.00 34.30 165 ASP B N 1
ATOM 2719 C CA . ASP B 1 167 ? -47.805 15.200 130.665 1.00 37.20 165 ASP B CA 1
ATOM 2720 C C . ASP B 1 167 ? -47.055 16.542 130.565 1.00 33.99 165 ASP B C 1
ATOM 2721 O O . ASP B 1 167 ? -46.736 17.129 131.632 1.00 39.67 165 ASP B O 1
ATOM 2726 N N . GLY B 1 168 ? -46.823 17.059 129.359 1.00 34.21 166 GLY B N 1
ATOM 2727 C CA . GLY B 1 168 ? -46.089 18.331 129.163 1.00 33.12 166 GLY B CA 1
ATOM 2728 C C . GLY B 1 168 ? -44.575 18.188 129.290 1.00 30.60 166 GLY B C 1
ATOM 2729 O O . GLY B 1 168 ? -43.899 19.252 129.312 1.00 28.73 166 GLY B O 1
ATOM 2730 N N . ASN B 1 169 ? -44.042 16.962 129.289 1.00 30.69 167 ASN B N 1
ATOM 2731 C CA . ASN B 1 169 ? -42.598 16.666 129.537 1.00 30.71 167 ASN B CA 1
ATOM 2732 C C . ASN B 1 169 ? -41.906 16.277 128.225 1.00 32.18 167 ASN B C 1
ATOM 2733 O O . ASN B 1 169 ? -42.495 15.521 127.438 1.00 30.51 167 ASN B O 1
ATOM 2738 N N . ALA B 1 170 ? -40.735 16.877 127.971 1.00 32.67 168 ALA B N 1
ATOM 2739 C CA . ALA B 1 170 ? -39.760 16.493 126.920 1.00 30.49 168 ALA B CA 1
ATOM 2740 C C . ALA B 1 170 ? -38.630 15.699 127.591 1.00 29.57 168 ALA B C 1
ATOM 2741 O O . ALA B 1 170 ? -38.230 16.046 128.730 1.00 25.25 168 ALA B O 1
ATOM 2743 N N . GLU B 1 171 ? -38.125 14.657 126.937 1.00 28.82 169 GLU B N 1
ATOM 2744 C CA . GLU B 1 171 ? -36.864 13.993 127.348 1.00 28.94 169 GLU B CA 1
ATOM 2745 C C . GLU B 1 171 ? -36.187 13.498 126.081 1.00 28.50 169 GLU B C 1
ATOM 2746 O O . GLU B 1 171 ? -36.815 12.685 125.346 1.00 25.57 169 GLU B O 1
ATOM 2752 N N . ALA B 1 172 ? -35.027 14.035 125.727 1.00 24.66 170 ALA B N 1
ATOM 2753 C CA . ALA B 1 172 ? -34.480 13.745 124.393 1.00 22.68 170 ALA B CA 1
ATOM 2754 C C . ALA B 1 172 ? -32.965 13.754 124.445 1.00 21.60 170 ALA B C 1
ATOM 2755 O O . ALA B 1 172 ? -32.354 14.385 125.323 1.00 19.68 170 ALA B O 1
ATOM 2757 N N . GLU B 1 173 ? -32.384 13.076 123.491 1.00 20.21 171 GLU B N 1
ATOM 2758 C CA . GLU B 1 173 ? -30.952 13.073 123.187 1.00 20.50 171 GLU B CA 1
ATOM 2759 C C . GLU B 1 173 ? -30.812 13.495 121.738 1.00 21.57 171 GLU B C 1
ATOM 2760 O O . GLU B 1 173 ? -31.373 12.835 120.857 1.00 22.28 171 GLU B O 1
ATOM 2766 N N A MET B 1 174 ? -30.027 14.536 121.495 0.50 19.22 172 MET B N 1
ATOM 2767 N N B MET B 1 174 ? -30.139 14.611 121.480 0.50 21.96 172 MET B N 1
ATOM 2768 C CA A MET B 1 174 ? -29.910 15.162 120.167 0.50 18.03 172 MET B CA 1
ATOM 2769 C CA B MET B 1 174 ? -29.919 15.078 120.094 0.50 22.74 172 MET B CA 1
ATOM 2770 C C A MET B 1 174 ? -28.458 15.549 119.935 0.50 18.23 172 MET B C 1
ATOM 2771 C C B MET B 1 174 ? -28.492 15.571 119.935 0.50 20.74 172 MET B C 1
ATOM 2772 O O A MET B 1 174 ? -27.661 15.548 120.895 0.50 18.29 172 MET B O 1
ATOM 2773 O O B MET B 1 174 ? -27.773 15.690 120.946 0.50 21.44 172 MET B O 1
ATOM 2782 N N . ILE B 1 175 ? -28.088 15.808 118.697 1.00 16.85 173 ILE B N 1
ATOM 2783 C CA . ILE B 1 175 ? -26.730 16.214 118.358 1.00 17.80 173 ILE B CA 1
ATOM 2784 C C . ILE B 1 175 ? -26.787 17.574 117.674 1.00 18.13 173 ILE B C 1
ATOM 2785 O O . ILE B 1 175 ? -27.585 17.773 116.737 1.00 19.24 173 ILE B O 1
ATOM 2790 N N . ILE B 1 176 ? -26.002 18.489 118.193 1.00 16.70 174 ILE B N 1
ATOM 2791 C CA . ILE B 1 176 ? -25.651 19.740 117.475 1.00 16.59 174 ILE B CA 1
ATOM 2792 C C . ILE B 1 176 ? -24.558 19.353 116.500 1.00 16.99 174 ILE B C 1
ATOM 2793 O O . ILE B 1 176 ? -23.407 19.196 116.886 1.00 16.26 174 ILE B O 1
ATOM 2798 N N . GLN B 1 177 ? -24.924 19.103 115.256 1.00 16.70 175 GLN B N 1
ATOM 2799 C CA . GLN B 1 177 ? -23.986 18.566 114.250 1.00 17.78 175 GLN B CA 1
ATOM 2800 C C . GLN B 1 177 ? -22.882 19.574 113.983 1.00 18.82 175 GLN B C 1
ATOM 2801 O O . GLN B 1 177 ? -23.202 20.731 113.641 1.00 20.52 175 GLN B O 1
ATOM 2807 N N . HIS B 1 178 ? -21.629 19.156 114.130 1.00 19.36 176 HIS B N 1
ATOM 2808 C CA . HIS B 1 178 ? -20.420 19.972 113.886 1.00 22.53 176 HIS B CA 1
ATOM 2809 C C . HIS B 1 178 ? -20.221 21.047 114.973 1.00 19.93 176 HIS B C 1
ATOM 2810 O O . HIS B 1 178 ? -19.289 21.865 114.856 1.00 22.95 176 HIS B O 1
ATOM 2817 N N . GLY B 1 179 ? -21.066 21.050 115.993 1.00 18.77 177 GLY B N 1
ATOM 2818 C CA . GLY B 1 179 ? -20.843 22.006 117.100 1.00 18.88 177 GLY B CA 1
ATOM 2819 C C . GLY B 1 179 ? -19.587 21.618 117.842 1.00 18.21 177 GLY B C 1
ATOM 2820 O O . GLY B 1 179 ? -19.149 20.415 117.777 1.00 19.86 177 GLY B O 1
ATOM 2821 N N . THR B 1 180 ? -19.085 22.499 118.673 1.00 18.13 178 THR B N 1
ATOM 2822 C CA . THR B 1 180 ? -17.937 22.138 119.527 1.00 16.85 178 THR B CA 1
ATOM 2823 C C . THR B 1 180 ? -18.021 22.879 120.852 1.00 18.06 178 THR B C 1
ATOM 2824 O O . THR B 1 180 ? -18.545 23.997 120.918 1.00 17.83 178 THR B O 1
ATOM 2828 N N . LEU B 1 181 ? -17.497 22.252 121.897 1.00 18.35 179 LEU B N 1
ATOM 2829 C CA . LEU B 1 181 ? -17.280 22.899 123.195 1.00 17.12 179 LEU B CA 1
ATOM 2830 C C . LEU B 1 181 ? -15.851 23.411 123.287 1.00 19.58 179 LEU B C 1
ATOM 2831 O O . LEU B 1 181 ? -15.555 24.061 124.296 1.00 20.01 179 LEU B O 1
ATOM 2836 N N . GLU B 1 182 ? -14.986 23.171 122.307 1.00 20.73 180 GLU B N 1
ATOM 2837 C CA . GLU B 1 182 ? -13.651 23.840 122.294 1.00 23.56 180 GLU B CA 1
ATOM 2838 C C . GLU B 1 182 ? -13.860 25.358 122.190 1.00 25.11 180 GLU B C 1
ATOM 2839 O O . GLU B 1 182 ? -14.769 25.791 121.456 1.00 22.26 180 GLU B O 1
ATOM 2845 N N . LYS B 1 183 ? -13.014 26.158 122.847 1.00 27.29 181 LYS B N 1
ATOM 2846 C CA . LYS B 1 183 ? -13.083 27.637 122.798 1.00 25.49 181 LYS B CA 1
ATOM 2847 C C . LYS B 1 183 ? -12.509 28.168 121.488 1.00 27.72 181 LYS B C 1
ATOM 2848 O O . LYS B 1 183 ? -11.655 27.486 120.888 1.00 27.58 181 LYS B O 1
ATOM 2854 N N . ASP B 1 184 ? -13.035 29.315 121.041 1.00 27.36 182 ASP B N 1
ATOM 2855 C CA . ASP B 1 184 ? -12.442 30.177 119.990 1.00 29.81 182 ASP B CA 1
ATOM 2856 C C . ASP B 1 184 ? -12.410 29.399 118.665 1.00 29.96 182 ASP B C 1
ATOM 2857 O O . ASP B 1 184 ? -11.440 29.520 117.909 1.00 32.90 182 ASP B O 1
ATOM 2862 N N . GLN B 1 185 ? -13.446 28.617 118.376 1.00 25.30 183 GLN B N 1
ATOM 2863 C CA . GLN B 1 185 ? -13.638 27.982 117.056 1.00 27.00 183 GLN B CA 1
ATOM 2864 C C . GLN B 1 185 ? -14.889 28.557 116.406 1.00 25.57 183 GLN B C 1
ATOM 2865 O O . GLN B 1 185 ? -15.786 29.084 117.079 1.00 23.95 183 GLN B O 1
ATOM 2871 N N . PRO B 1 186 ? -14.956 28.544 115.054 1.00 26.57 184 PRO B N 1
ATOM 2872 C CA . PRO B 1 186 ? -16.142 29.007 114.345 1.00 26.40 184 PRO B CA 1
ATOM 2873 C C . PRO B 1 186 ? -17.414 28.374 114.911 1.00 23.75 184 PRO B C 1
ATOM 2874 O O . PRO B 1 186 ? -18.393 29.079 115.054 1.00 24.39 184 PRO B O 1
ATOM 2878 N N . ASN B 1 187 ? -17.350 27.088 115.276 1.00 22.67 185 ASN B N 1
ATOM 2879 C CA . ASN B 1 187 ? -18.577 26.328 115.635 1.00 20.97 185 ASN B CA 1
ATOM 2880 C C . ASN B 1 187 ? -18.732 26.166 117.160 1.00 17.97 185 ASN B C 1
ATOM 2881 O O . ASN B 1 187 ? -19.589 25.388 117.571 1.00 17.96 185 ASN B O 1
ATOM 2886 N N . THR B 1 188 ? -17.968 26.908 117.958 1.00 19.29 186 THR B N 1
ATOM 2887 C CA . THR B 1 188 ? -18.098 26.942 119.437 1.00 17.45 186 THR B CA 1
ATOM 2888 C C . THR B 1 188 ? -19.536 27.302 119.826 1.00 16.98 186 THR B C 1
ATOM 2889 O O . THR B 1 188 ? -20.026 28.369 119.398 1.00 17.75 186 THR B O 1
ATOM 2893 N N . VAL B 1 189 ? -20.193 26.478 120.637 1.00 15.88 187 VAL B N 1
ATOM 2894 C CA . VAL B 1 189 ? -21.564 26.791 121.118 1.00 16.52 187 VAL B CA 1
ATOM 2895 C C . VAL B 1 189 ? -21.526 27.406 122.522 1.00 15.49 187 VAL B C 1
ATOM 2896 O O . VAL B 1 189 ? -22.557 27.859 122.995 1.00 16.80 187 VAL B O 1
ATOM 2900 N N . LEU B 1 190 ? -20.358 27.361 123.189 1.00 16.43 188 LEU B N 1
ATOM 2901 C CA . LEU B 1 190 ? -20.238 28.008 124.509 1.00 15.56 188 LEU B CA 1
ATOM 2902 C C . LEU B 1 190 ? -20.705 29.480 124.400 1.00 16.88 188 LEU B C 1
ATOM 2903 O O . LEU B 1 190 ? -20.394 30.153 123.399 1.00 18.58 188 LEU B O 1
ATOM 2908 N N . GLY B 1 191 ? -21.403 29.939 125.413 1.00 16.19 189 GLY B N 1
ATOM 2909 C CA . GLY B 1 191 ? -21.837 31.343 125.512 1.00 17.22 189 GLY B CA 1
ATOM 2910 C C . GLY B 1 191 ? -22.957 31.687 124.552 1.00 20.58 189 GLY B C 1
ATOM 2911 O O . GLY B 1 191 ? -23.255 32.874 124.378 1.00 22.85 189 GLY B O 1
ATOM 2912 N N . ARG B 1 192 ? -23.652 30.716 123.986 1.00 18.34 190 ARG B N 1
ATOM 2913 C CA . ARG B 1 192 ? -24.865 30.943 123.167 1.00 19.26 190 ARG B CA 1
ATOM 2914 C C . ARG B 1 192 ? -26.093 30.531 123.966 1.00 16.28 190 ARG B C 1
ATOM 2915 O O . ARG B 1 192 ? -26.081 30.635 125.196 1.00 18.75 190 ARG B O 1
ATOM 2923 N N . SER B 1 193 ? -27.150 30.098 123.287 1.00 15.58 191 SER B N 1
ATOM 2924 C CA . SER B 1 193 ? -28.377 29.758 124.009 1.00 15.08 191 SER B CA 1
ATOM 2925 C C . SER B 1 193 ? -29.081 28.597 123.330 1.00 14.82 191 SER B C 1
ATOM 2926 O O . SER B 1 193 ? -28.831 28.386 122.115 1.00 15.46 191 SER B O 1
ATOM 2929 N N . LEU B 1 194 ? -29.938 27.958 124.105 1.00 14.01 192 LEU B N 1
ATOM 2930 C CA . LEU B 1 194 ? -30.929 26.990 123.591 1.00 14.76 192 LEU B CA 1
ATOM 2931 C C . LEU B 1 194 ? -32.311 27.607 123.687 1.00 15.86 192 LEU B C 1
ATOM 2932 O O . LEU B 1 194 ? -32.619 28.224 124.718 1.00 15.76 192 LEU B O 1
ATOM 2937 N N . ILE B 1 195 ? -33.125 27.447 122.642 1.00 15.67 193 ILE B N 1
ATOM 2938 C CA . ILE B 1 195 ? -34.515 27.969 122.604 1.00 17.28 193 ILE B CA 1
ATOM 2939 C C . ILE B 1 195 ? -35.419 26.813 122.239 1.00 16.06 193 ILE B C 1
ATOM 2940 O O . ILE B 1 195 ? -35.093 26.108 121.293 1.00 17.47 193 ILE B O 1
ATOM 2945 N N . ILE B 1 196 ? -36.509 26.719 122.988 1.00 16.52 194 ILE B N 1
ATOM 2946 C CA . ILE B 1 196 ? -37.670 25.831 122.694 1.00 16.90 194 ILE B CA 1
ATOM 2947 C C . ILE B 1 196 ? -38.785 26.737 122.197 1.00 17.29 194 ILE B C 1
ATOM 2948 O O . ILE B 1 196 ? -39.070 27.759 122.835 1.00 18.52 194 ILE B O 1
ATOM 2953 N N . HIS B 1 197 ? -39.393 26.338 121.097 1.00 18.05 195 HIS B N 1
ATOM 2954 C CA . HIS B 1 197 ? -40.473 27.114 120.434 1.00 20.93 195 HIS B CA 1
ATOM 2955 C C . HIS B 1 197 ? -41.859 26.564 120.785 1.00 22.91 195 HIS B C 1
ATOM 2956 O O . HIS B 1 197 ? -41.986 25.448 121.278 1.00 20.92 195 HIS B O 1
ATOM 2963 N N . ALA B 1 198 ? -42.878 27.399 120.558 1.00 24.66 196 ALA B N 1
ATOM 2964 C CA . ALA B 1 198 ? -44.299 27.052 120.750 1.00 26.52 196 ALA B CA 1
ATOM 2965 C C . ALA B 1 198 ? -44.723 26.021 119.705 1.00 25.48 196 ALA B C 1
ATOM 2966 O O . ALA B 1 198 ? -45.506 25.133 120.037 1.00 26.37 196 ALA B O 1
ATOM 2968 N N . GLY B 1 199 ? -44.257 26.191 118.481 1.00 22.65 197 GLY B N 1
ATOM 2969 C CA . GLY B 1 199 ? -44.687 25.412 117.313 1.00 24.23 197 GLY B CA 1
ATOM 2970 C C . GLY B 1 199 ? -43.673 24.381 116.848 1.00 28.09 197 GLY B C 1
ATOM 2971 O O . GLY B 1 199 ? -42.492 24.361 117.290 1.00 25.89 197 GLY B O 1
ATOM 2972 N N . GLU B 1 200 ? -44.150 23.511 115.976 1.00 28.40 198 GLU B N 1
ATOM 2973 C CA . GLU B 1 200 ? -43.366 22.459 115.315 1.00 26.01 198 GLU B CA 1
ATOM 2974 C C . GLU B 1 200 ? -42.448 23.085 114.271 1.00 27.52 198 GLU B C 1
ATOM 2975 O O . GLU B 1 200 ? -42.881 23.928 113.481 1.00 27.25 198 GLU B O 1
ATOM 2981 N N . ASP B 1 201 ? -41.190 22.663 114.266 1.00 23.15 199 ASP B N 1
ATOM 2982 C CA . ASP B 1 201 ? -40.200 22.994 113.230 1.00 22.12 199 ASP B CA 1
ATOM 2983 C C . ASP B 1 201 ? -40.461 22.107 112.014 1.00 24.35 199 ASP B C 1
ATOM 2984 O O . ASP B 1 201 ? -40.399 20.869 112.146 1.00 24.81 199 ASP B O 1
ATOM 2989 N N . ASP B 1 202 ? -40.739 22.722 110.862 1.00 24.32 200 ASP B N 1
ATOM 2990 C CA . ASP B 1 202 ? -41.126 21.946 109.661 1.00 25.57 200 ASP B CA 1
ATOM 2991 C C . ASP B 1 202 ? -39.893 21.396 108.947 1.00 26.06 200 ASP B C 1
ATOM 2992 O O . ASP B 1 202 ? -40.052 20.670 107.952 1.00 29.38 200 ASP B O 1
ATOM 2997 N N . GLY B 1 203 ? -38.676 21.701 109.421 1.00 25.29 201 GLY B N 1
ATOM 2998 C CA . GLY B 1 203 ? -37.439 21.118 108.906 1.00 24.83 201 GLY B CA 1
ATOM 2999 C C . GLY B 1 203 ? -36.975 21.673 107.584 1.00 24.84 201 GLY B C 1
ATOM 3000 O O . GLY B 1 203 ? -35.956 21.183 107.097 1.00 23.72 201 GLY B O 1
ATOM 3001 N N . VAL B 1 204 ? -37.670 22.676 107.016 1.00 26.07 202 VAL B N 1
ATOM 3002 C CA . VAL B 1 204 ? -37.396 23.155 105.621 1.00 26.88 202 VAL B CA 1
ATOM 3003 C C 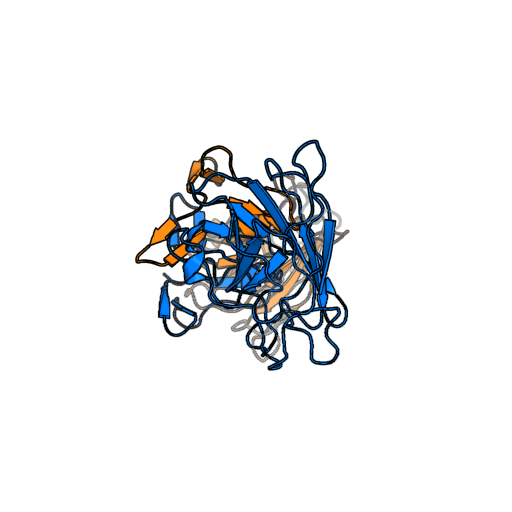. VAL B 1 204 ? -37.332 24.687 105.495 1.00 25.89 202 VAL B C 1
ATOM 3004 O O . VAL B 1 204 ? -36.529 25.145 104.664 1.00 30.48 202 VAL B O 1
ATOM 3008 N N . THR B 1 205 ? -38.179 25.412 106.214 1.00 26.71 203 THR B N 1
ATOM 3009 C CA . THR B 1 205 ? -38.503 26.848 106.005 1.00 28.43 203 THR B CA 1
ATOM 3010 C C . THR B 1 205 ? -37.371 27.691 106.585 1.00 32.13 203 THR B C 1
ATOM 3011 O O . THR B 1 205 ? -37.061 27.469 107.755 1.00 29.26 203 THR B O 1
ATOM 3015 N N . ASP B 1 206 ? -36.759 28.570 105.790 1.00 33.35 204 ASP B N 1
ATOM 3016 C CA . ASP B 1 206 ? -35.838 29.626 106.286 1.00 37.86 204 ASP B CA 1
ATOM 3017 C C . ASP B 1 206 ? -36.714 30.684 106.951 1.00 40.61 204 ASP B C 1
ATOM 3018 O O . ASP B 1 206 ? -37.768 31.032 106.412 1.00 41.62 204 ASP B O 1
ATOM 3023 N N . PRO B 1 207 ? -36.351 31.252 108.122 1.00 36.80 205 PRO B N 1
ATOM 3024 C CA . PRO B 1 207 ? -35.113 30.951 108.833 1.00 36.72 205 PRO B CA 1
ATOM 3025 C C . PRO B 1 207 ? -35.228 30.060 110.081 1.00 33.67 205 PRO B C 1
ATOM 3026 O O . PRO B 1 207 ? -34.173 29.792 110.644 1.00 29.28 205 PRO B O 1
ATOM 3030 N N . SER B 1 208 ? -36.430 29.653 110.527 1.00 32.44 206 SER B N 1
ATOM 3031 C CA . SER B 1 208 ? -36.625 28.901 111.795 1.00 34.09 206 SER B CA 1
ATOM 3032 C C . SER B 1 208 ? -37.624 27.749 111.641 1.00 29.11 206 SER B C 1
ATOM 3033 O O . SER B 1 208 ? -38.116 27.258 112.658 1.00 29.73 206 SER B O 1
ATOM 3036 N N . GLY B 1 209 ? -37.882 27.289 110.412 1.00 26.22 207 GLY B N 1
ATOM 3037 C CA . GLY B 1 209 ? -38.828 26.186 110.184 1.00 26.76 207 GLY B CA 1
ATOM 3038 C C . GLY B 1 209 ? -40.264 26.527 110.576 1.00 28.38 207 GLY B C 1
ATOM 3039 O O . GLY B 1 209 ? -41.038 25.619 110.880 1.00 25.22 207 GLY B O 1
ATOM 3040 N N . ASN B 1 210 ? -40.635 27.807 110.634 1.00 28.40 208 ASN B N 1
ATOM 3041 C CA . ASN B 1 210 ? -42.019 28.180 111.031 1.00 29.14 208 ASN B CA 1
ATOM 3042 C C . ASN B 1 210 ? -42.343 27.660 112.440 1.00 28.27 208 ASN B C 1
ATOM 3043 O O . ASN B 1 210 ? -43.474 27.293 112.699 1.00 30.85 208 ASN B O 1
ATOM 3048 N N A SER B 1 211 ? -41.369 27.634 113.356 0.50 26.55 209 SER B N 1
ATOM 3049 N N B SER B 1 211 ? -41.334 27.672 113.325 0.50 26.51 209 SER B N 1
ATOM 3050 C CA A SER B 1 211 ? -41.561 27.081 114.722 0.50 27.29 209 SER B CA 1
ATOM 3051 C CA B SER B 1 211 ? -41.396 27.163 114.719 0.50 27.24 209 SER B CA 1
ATOM 3052 C C A SER B 1 211 ? -42.227 28.108 115.647 0.50 25.91 209 SER B C 1
ATOM 3053 C C B SER B 1 211 ? -42.199 28.106 115.623 0.50 25.94 209 SER B C 1
ATOM 3054 O O A SER B 1 211 ? -42.612 27.746 116.774 0.50 24.38 209 SER B O 1
ATOM 3055 O O B SER B 1 211 ? -42.628 27.684 116.707 0.50 25.11 209 SER B O 1
ATOM 3060 N N . GLY B 1 212 ? -42.423 29.351 115.177 1.00 27.43 210 GLY B N 1
ATOM 3061 C CA . GLY B 1 212 ? -43.214 30.336 115.935 1.00 28.64 210 GLY B CA 1
ATOM 3062 C C . GLY B 1 212 ? -42.517 30.835 117.194 1.00 26.01 210 GLY B C 1
ATOM 3063 O O . GLY B 1 212 ? -41.271 30.974 117.172 1.00 27.84 210 GLY B O 1
ATOM 3064 N N . ASP B 1 213 ? -43.308 31.202 118.203 1.00 27.46 211 ASP B N 1
ATOM 3065 C CA . ASP B 1 213 ? -42.844 31.966 119.383 1.00 30.25 211 ASP B CA 1
ATOM 3066 C C . ASP B 1 213 ? -41.788 31.150 120.132 1.00 25.33 211 ASP B C 1
ATOM 3067 O O . ASP B 1 213 ? -41.716 29.918 119.960 1.00 26.82 211 ASP B O 1
ATOM 3072 N N . ARG B 1 214 ? -41.008 31.849 120.946 1.00 24.86 212 ARG B N 1
ATOM 3073 C CA . ARG B 1 214 ? -40.023 31.237 121.854 1.00 23.10 212 ARG B CA 1
ATOM 3074 C C . ARG B 1 214 ? -40.686 31.133 123.220 1.00 23.36 212 ARG B C 1
ATOM 3075 O O . ARG B 1 214 ? -41.153 32.174 123.751 1.00 25.98 212 ARG B O 1
ATOM 3083 N N . VAL B 1 215 ? -40.763 29.940 123.778 1.00 25.12 213 VAL B N 1
ATOM 3084 C CA . VAL B 1 215 ? -41.520 29.709 125.035 1.00 22.45 213 VAL B CA 1
ATOM 3085 C C . VAL B 1 215 ? -40.582 29.288 126.167 1.00 22.84 213 VAL B C 1
ATOM 3086 O O . VAL B 1 215 ? -40.984 29.353 127.324 1.00 25.47 213 VAL B O 1
ATOM 3090 N N . ALA B 1 216 ? -39.367 28.806 125.870 1.00 20.75 214 ALA B N 1
ATOM 3091 C CA . ALA B 1 216 ? -38.397 28.484 126.935 1.00 21.22 214 ALA B CA 1
ATOM 3092 C C . ALA B 1 216 ? -36.992 28.602 126.382 1.00 18.61 214 ALA B C 1
ATOM 3093 O O . ALA B 1 216 ? -36.810 28.555 125.182 1.00 20.62 214 ALA B O 1
ATOM 3095 N N . GLY B 1 217 ? -36.026 28.725 127.292 1.00 19.84 215 GLY B N 1
ATOM 3096 C CA . GLY B 1 217 ? -34.669 28.963 126.802 1.00 20.01 215 GLY B CA 1
ATOM 3097 C C . GLY B 1 217 ? -33.699 28.988 127.942 1.00 19.26 215 GLY B C 1
ATOM 3098 O O . GLY B 1 217 ? -34.125 29.202 129.088 1.00 21.65 215 GLY B O 1
ATOM 3099 N N . GLY B 1 218 ? -32.452 28.770 127.611 1.00 17.16 216 GLY B N 1
ATOM 3100 C CA . GLY B 1 218 ? -31.366 28.798 128.607 1.00 18.90 216 GLY B CA 1
ATOM 3101 C C . GLY B 1 218 ? -30.072 29.163 127.949 1.00 17.80 216 GLY B C 1
ATOM 3102 O O . GLY B 1 218 ? -29.868 28.888 126.769 1.00 17.11 216 GLY B O 1
ATOM 3103 N N . ASN B 1 219 ? -29.149 29.711 128.740 1.00 18.04 217 ASN B N 1
ATOM 3104 C CA . ASN B 1 219 ? -27.849 30.129 128.214 1.00 18.19 217 ASN B CA 1
ATOM 3105 C C . ASN B 1 219 ? -26.864 28.978 128.348 1.00 17.62 2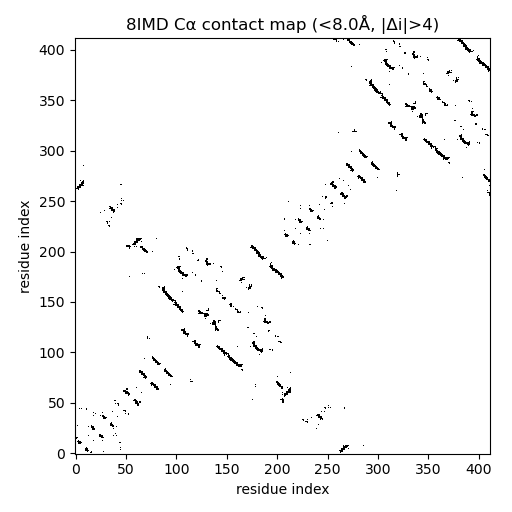17 ASN B C 1
ATOM 3106 O O . ASN B 1 219 ? -26.879 28.253 129.324 1.00 17.56 217 ASN B O 1
ATOM 3111 N N . ILE B 1 220 ? -26.061 28.828 127.350 1.00 16.02 218 ILE B N 1
ATOM 3112 C CA . ILE B 1 220 ? -24.988 27.825 127.363 1.00 14.91 218 ILE B CA 1
ATOM 3113 C C . ILE B 1 220 ? -23.834 28.438 128.119 1.00 17.27 218 ILE B C 1
ATOM 3114 O O . ILE B 1 220 ? -23.376 29.545 127.812 1.00 15.56 218 ILE B O 1
ATOM 3119 N N . PRO B 1 221 ? -23.310 27.739 129.127 1.00 15.11 219 PRO B N 1
ATOM 3120 C CA . PRO B 1 221 ? -22.146 28.218 129.851 1.00 17.10 219 PRO B CA 1
ATOM 3121 C C . PRO B 1 221 ? -20.923 28.477 128.978 1.00 17.33 219 PRO B C 1
ATOM 3122 O O . PRO B 1 221 ? -20.813 28.045 127.824 1.00 17.61 219 PRO B O 1
ATOM 3126 N N A GLU B 1 222 ? -19.942 29.185 129.545 0.50 18.08 220 GLU B N 1
ATOM 3127 N N B GLU B 1 222 ? -19.937 29.179 129.539 0.50 18.31 220 GLU B N 1
ATOM 3128 C CA A GLU B 1 222 ? -18.661 29.418 128.845 0.50 19.13 220 GLU B CA 1
ATOM 3129 C CA B GLU B 1 222 ? -18.643 29.386 128.851 0.50 19.54 220 GLU B CA 1
ATOM 3130 C C A GLU B 1 222 ? -17.472 29.279 129.802 0.50 18.52 220 GLU B C 1
ATOM 3131 C C B GLU B 1 222 ? -17.492 29.266 129.852 0.50 18.34 220 GLU B C 1
ATOM 3132 O O A GLU B 1 222 ? -16.393 29.083 129.246 0.50 15.57 220 GLU B 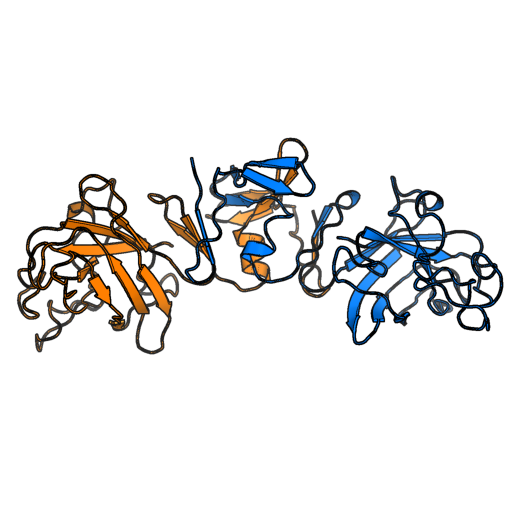O 1
ATOM 3133 O O B GLU B 1 222 ? -17.765 29.393 131.027 0.50 14.21 220 GLU B O 1
#

Foldseek 3Di:
DFDWADAPRHTPGDPPQWDDDPHDTDRQWDADPNDIDGDQCSVCVRPVWDWFADPVVRDIDTRWWKWFKDFLVRHTFWIWTWDDDDQWIKIWIKGADADAAWWWKWWADAADDPSHVVRLHFGQALPPFAPFPPAPRDDRLGGWATFGAHPRRMGTDITISGNAGCDPPDSRDSARHKMFIANAHQCRHDPPGSPNDHTGMMTTTTD/DWDDDVHHTPQDPPQWDCPPNDTDGQWDQDPNDIDGDPCVVLVSVPWDWWADPVVRDIDINWWKWFKAFLVRDGFWIWTWDDDPFAIKIWIKGAPAAAAWKWKWWACAFDDPSPVVRLPFGQALPPFAPFPPAPRDDRLGGWATFGAHNRRMGTDITGSGPAGCDPPDSRDSARHKMFIANAHQCRHDPPRSPNHDTTMMTTTTD

B-factor: mean 25.83, std 8.6, range [12.45, 64.25]

Sequence (412 aa):
SKISYYVNGKDHSTPAGQFMNQGTAAPDSIIHNGTTYVPVVRMVVSDLVGQPVYWEQASRTISSLGLPVVKLYNAAGESVGSATLEQINDGVKVKITTASGLTPGKHGFHVHEENVIQGGDFKSAGGHFNPTDKHHGLENPQGSHVGDMPNLVVGTDGNAEAEMIIQHGTLEKDQPNTVLGRSLIIHAGEDDGVTDPSGNSSGDRVAGGNIPEEISYYVNGKDHSTPAGQFMNQGTAAPDSIIHNGTTYVPVRMVSDLVGQPVYWEQASRTISLGLLPVVKLYNAAGESVGSSATLEQINDGVKVKITASGLTPGKHGFHVHENVVIQQGGDFKSAGGHFNPTDKHHGLENPQGSHVGDMPNLVVGTDGNAEAEMMIIQHGTLEKDQPNTVLGRSLIIHAGEDDGVTDPSGNSSGDRVAGGNIPEE

Secondary structure (DSSP, 8-state):
-PPEEEETTEE---SSSEEEETTEEEES-EEETTEEEEEGGGHHHHHTS-EEEETTTTEEEESS-EEEEEETTS-EEEEEEEEEETTEEEEEEEE-SPPSEEE-EEEESSPPBTTBGGGG-SB--TT---S-TT-TT---TTB-PPEEE-TTS-EEEEEEEET-B-STTSTTB-TT-EEEEESS---SSSTTTTT--SEEEEEE---/-EEEETTEE---SSSEEEETTEEEES-EEETTEEEEEHHHHHHHHT--EEEETTTTEEEESS-EEEEEETT--EEEEEEEEEETTEEEEEEEE-SPPSEEE-EEEESS--BTTBGGGG-SB--TT--BS-TT-TTB--TTB-PPEEE-TTS-EEEEEEEET-B-STTSTTB-TT-EEEEESS---SSSTTTTT--SEEEEEEPP-

Organism: NCBI:txid1349780

Solvent-accessible surface area: 18688 Å² total; per-residue (Å²): 119,87,7,25,0,24,21,92,25,141,79,44,31,19,138,82,17,73,32,131,46,147,87,91,61,10,51,3,22,36,87,81,72,49,2,16,0,0,2,6,74,8,0,40,78,0,7,67,70,67,24,18,10,18,115,89,41,63,4,0,0,2,14,45,0,5,0,42,0,65,42,81,82,51,109,87,18,20,44,2,28,0,42,80,58,146,92,0,0,45,0,86,4,73,1,56,73,17,93,83,33,102,4,0,0,0,0,0,88,66,54,13,127,89,48,82,15,172,37,0,22,44,16,8,47,48,60,128,97,84,0,1,62,124,24,136,110,20,33,15,4,0,2,3,65,26,0,99,5,31,139,105,7,64,4,150,32,94,15,58,0,83,89,2,20,16,115,114,142,80,103,28,11,0,13,18,49,0,0,0,0,2,47,25,94,11,63,6,74,54,70,103,19,0,115,0,53,105,69,48,0,2,4,22,1,1,56,48,22,1,32,23,89,20,149,89,92,42,33,145,83,33,87,17,134,20,132,90,62,28,0,45,6,16,33,110,77,140,70,35,16,0,0,0,0,59,13,0,0,81,39,45,64,25,67,9,20,52,14,118,73,17,98,2,6,0,0,20,26,0,2,0,41,0,65,35,80,82,52,101,83,13,19,28,1,26,0,57,98,54,147,93,3,0,52,0,96,1,67,5,46,72,15,91,85,34,100,4,0,0,0,0,0,72,65,48,15,119,84,45,55,17,158,32,0,20,34,15,8,46,42,60,127,95,76,1,1,71,130,25,141,115,20,32,13,4,0,2,2,66,29,0,104,5,34,137,106,8,63,3,153,26,113,17,66,0,84,123,5,17,17,105,108,139,72,105,26,14,0,14,19,64,0,0,0,0,2,47,24,90,11,57,7,67,54,72,97,26,0,116,0,51,107,69,47,1,2,3,11,2,0,96

Nearest PDB structures (foldseek):
  8imd-assembly1_B  TM=9.517E-01  e=5.964E-37  Paenibacillus lautus NBRC 15380
  1cb4-assembly1_B  TM=8.730E-01  e=6.146E-11  Bos taurus
  1e9q-assembly1_B  TM=8.734E-01  e=3.595E-10  Bos taurus
  1sda-assembly2_G  TM=8.598E-01  e=2.902E-10  Bos taurus
  8iq0-assembly2_D  TM=9.084E-01  e=3.789E-09  Bos taurus

InterPro domains:
  IPR001424 Superoxide dismutase, copper/zinc binding domain [PF00080] (93-220)
  IPR001424 Superoxide dismutase, copper/zinc binding domain [PR00068] (119-141)
  IPR001424 Superoxide dismutase, copper/zinc binding domain [PR00068] (176-198)
  IPR001424 Superoxide dismutase, copper/zinc binding domain [cd00305] (81-220)
  IPR012854 Copper amine oxidase-like, N-terminal [PF07833] (20-76)
  IPR024134 Superoxide dismutase (Cu/Zn) / superoxide dismutase copper chaperone [PTHR10003] (90-220)
  IPR036423 Superoxide dismutase-like, copper/zinc binding domain superfamily [G3DSA:2.60.40.200] (80-221)
  IPR036423 Superoxide dismutase-like, copper/zinc binding domain superfamily [SSF49329] (81-220)

Radius of gyration: 28.46 Å; Cα contacts (8 Å, |Δi|>4): 1194; chains: 2; bounding box: 78×49×74 Å